Protein AF-0000000070196956 (afdb_homodimer)

Radius of gyration: 57.01 Å; Cα contacts (8 Å, |Δi|>4): 826; chains: 2; bounding box: 86×158×110 Å

pLDDT: mean 72.6, std 22.26, range [25.5, 96.75]

Sequence (632 aa):
MATPVNQAETKENWAKQFPTNGVIQELIKLKEQSSGPLYCTPCQTKANPSNPAKFWCKNIESGFCDTCKVDHHDIIHIKCDILDVYRGDSNRPKQYSVVPHCDKHDENMVWYCEEHRLLGCNICVFKDHRRCDNVTSVKEYFQKLKSGPQLTDIQAALKKGAEIMNSLVKDFDEQLQVMVKNQEIALQSITDLRQRIDKRLDELQKNCTDRLITLFKDEKRKLDDSLRQCECLKNSMLNTLKSSIKATEGNNIMETVLLYQRGEVEEESCKELAKEISKTYTSVSIKHEIGPDPFTSGDNAMGKIINHDVFLMNLIMATPVNQAETKENWAKQFPTNGVIQELIKLKEQSSGPLYCTPCQTKANPSNPAKFWCKNIESGFCDTCKVDHHDIIHIKCDILDVYRGDSNRPKQYSVVPHCDKHDENMVWYCEEHRLLGCNICVFKDHRRCDNVTSVKEYFQKLKSGPQLTDIQAALKKGAEIMNSLVKDFDEQLQVMVKNQEIALQSITDLRQRIDKRLDELQKNCTDRLITLFKDEKRKLDDSLRQCECLKNSMLNTLKSSIKATEGNNIMETVLLYQRGEVEEESCKELAKEISKTYTSVSIKHEIGPDPFTSGDNAMGKIINHDVFLMNLI

Structure (mmCIF, N/CA/C/O backbone):
data_AF-0000000070196956-model_v1
#
loop_
_entity.id
_entity.type
_entity.pdbx_description
1 polymer 'Tripartite motif-containing protein 55'
#
loop_
_atom_site.group_PDB
_atom_site.id
_atom_site.type_symbol
_atom_site.label_atom_id
_atom_site.label_alt_id
_atom_site.label_comp_id
_atom_site.label_asym_id
_atom_site.label_entity_id
_atom_site.label_seq_id
_atom_site.pdbx_PDB_ins_code
_atom_site.Cartn_x
_atom_site.Cartn_y
_atom_site.Cartn_z
_atom_site.occupancy
_atom_site.B_iso_or_equiv
_atom_site.auth_seq_id
_atom_site.auth_comp_id
_atom_site.auth_asym_id
_atom_site.auth_atom_id
_atom_site.pdbx_PDB_model_num
ATOM 1 N N . MET A 1 1 ? 41.344 -82.875 -0.792 1 26.38 1 MET A N 1
ATOM 2 C CA . MET A 1 1 ? 40.844 -82.75 -2.16 1 26.38 1 MET A CA 1
ATOM 3 C C . MET A 1 1 ? 39.656 -81.812 -2.211 1 26.38 1 MET A C 1
ATOM 5 O O . MET A 1 1 ? 38.688 -82 -1.479 1 26.38 1 MET A O 1
ATOM 9 N N . ALA A 1 2 ? 39.812 -80.438 -2.639 1 28.55 2 ALA A N 1
ATOM 10 C CA . ALA A 1 2 ? 39.031 -79.188 -2.455 1 28.55 2 ALA A CA 1
ATOM 11 C C . ALA A 1 2 ? 37.719 -79.25 -3.232 1 28.55 2 ALA A C 1
ATOM 13 O O . ALA A 1 2 ? 37.719 -79.625 -4.41 1 28.55 2 ALA A O 1
ATOM 14 N N . THR A 1 3 ? 36.625 -79.562 -2.695 1 28.2 3 THR A N 1
ATOM 15 C CA . THR A 1 3 ? 35.281 -79.75 -3.27 1 28.2 3 THR A CA 1
ATOM 16 C C . THR A 1 3 ? 34.844 -78.5 -4.051 1 28.2 3 THR A C 1
ATOM 18 O O . THR A 1 3 ? 34.844 -77.375 -3.512 1 28.2 3 THR A O 1
ATOM 21 N N . PRO A 1 4 ? 35.031 -78.375 -5.352 1 28.69 4 PRO A N 1
ATOM 22 C CA . PRO A 1 4 ? 34.875 -77.125 -6.16 1 28.69 4 PRO A CA 1
ATOM 23 C C . PRO A 1 4 ? 33.531 -76.438 -5.914 1 28.69 4 PRO A C 1
ATOM 25 O O . PRO A 1 4 ? 32.5 -77.125 -5.734 1 28.69 4 PRO A O 1
ATOM 28 N N . VAL A 1 5 ? 33.406 -75.375 -5.277 1 27.67 5 VAL A N 1
ATOM 29 C CA . VAL A 1 5 ? 32.375 -74.438 -4.828 1 27.67 5 VAL A CA 1
ATOM 30 C C . VAL A 1 5 ? 31.484 -74.062 -5.996 1 27.67 5 VAL A C 1
ATOM 32 O O . VAL A 1 5 ? 31.953 -73.562 -7.023 1 27.67 5 VAL A O 1
ATOM 35 N N . ASN A 1 6 ? 30.375 -74.688 -6.281 1 26.98 6 ASN A N 1
ATOM 36 C CA . ASN A 1 6 ? 29.266 -74.562 -7.219 1 26.98 6 ASN A CA 1
ATOM 37 C C . ASN A 1 6 ? 28.75 -73.125 -7.309 1 26.98 6 ASN A C 1
ATOM 39 O O . ASN A 1 6 ? 28.234 -72.562 -6.332 1 26.98 6 ASN A O 1
ATOM 43 N N . GLN A 1 7 ? 29.453 -72.125 -7.883 1 25.5 7 GLN A N 1
ATOM 44 C CA . GLN A 1 7 ? 29.078 -70.75 -8.086 1 25.5 7 GLN A CA 1
ATOM 45 C C . GLN A 1 7 ? 27.688 -70.625 -8.695 1 25.5 7 GLN A C 1
ATOM 47 O O . GLN A 1 7 ? 27.453 -71.062 -9.812 1 25.5 7 GLN A O 1
ATOM 52 N N . ALA A 1 8 ? 26.609 -70.75 -8.008 1 29.95 8 ALA A N 1
ATOM 53 C CA . ALA A 1 8 ? 25.203 -70.438 -8.227 1 29.95 8 ALA A CA 1
ATOM 54 C C . ALA A 1 8 ? 25.047 -69.125 -8.977 1 29.95 8 ALA A C 1
ATOM 56 O O . ALA A 1 8 ? 25.219 -68 -8.391 1 29.95 8 ALA A O 1
ATOM 57 N N . GLU A 1 9 ? 25.703 -68.875 -10.109 1 28.48 9 GLU A N 1
ATOM 58 C CA . GLU A 1 9 ? 25.484 -67.75 -10.953 1 28.48 9 GLU A CA 1
ATOM 59 C C . GLU A 1 9 ? 24.016 -67.312 -10.984 1 28.48 9 GLU A C 1
ATOM 61 O O . GLU A 1 9 ? 23.141 -68.188 -11.227 1 28.48 9 GLU A O 1
ATOM 66 N N . THR A 1 10 ? 23.656 -66.25 -10.336 1 28.94 10 THR A N 1
ATOM 67 C CA . THR A 1 10 ? 22.406 -65.562 -10 1 28.94 10 THR A CA 1
ATOM 68 C C . THR A 1 10 ? 21.5 -65.5 -11.227 1 28.94 10 THR A C 1
ATOM 70 O O . THR A 1 10 ? 21.922 -65 -12.266 1 28.94 10 THR A O 1
ATOM 73 N N . LYS A 1 11 ? 20.562 -66.25 -11.367 1 31.3 11 LYS A N 1
ATOM 74 C CA . LYS A 1 11 ? 19.406 -66.375 -12.242 1 31.3 11 LYS A CA 1
ATOM 75 C C . LYS A 1 11 ? 18.797 -65 -12.531 1 31.3 11 LYS A C 1
ATOM 77 O O . LYS A 1 11 ? 17.953 -64.875 -13.406 1 31.3 11 LYS A O 1
ATOM 82 N N . GLU A 1 12 ? 19.031 -64.062 -11.57 1 31.27 12 GLU A N 1
ATOM 83 C CA . GLU A 1 12 ? 18.219 -62.844 -11.586 1 31.27 12 GLU A CA 1
ATOM 84 C C . GLU A 1 12 ? 18.453 -62 -12.852 1 31.27 12 GLU A C 1
ATOM 86 O O . GLU A 1 12 ? 17.547 -61.344 -13.352 1 31.27 12 GLU A O 1
ATOM 91 N N . ASN A 1 13 ? 19.766 -61.844 -13.148 1 29 13 ASN A N 1
ATOM 92 C CA . ASN A 1 13 ? 20.125 -60.812 -14.117 1 29 13 ASN A CA 1
ATOM 93 C C . ASN A 1 13 ? 19.75 -61.25 -15.539 1 29 13 ASN A C 1
ATOM 95 O O . ASN A 1 13 ? 20.047 -60.531 -16.5 1 29 13 ASN A O 1
ATOM 99 N N . TRP A 1 14 ? 19.547 -62.5 -15.672 1 27.16 14 TRP A N 1
ATOM 100 C CA . TRP A 1 14 ? 19.391 -62.938 -17.062 1 27.16 14 TRP A CA 1
ATOM 101 C C . TRP A 1 14 ? 18.125 -62.344 -17.672 1 27.16 14 TRP A C 1
ATOM 103 O O . TRP A 1 14 ? 18.047 -62.125 -18.891 1 27.16 14 TRP A O 1
ATOM 113 N N . ALA A 1 15 ? 17.109 -62.219 -16.859 1 30.56 15 ALA A N 1
ATOM 114 C CA . ALA A 1 15 ? 15.844 -61.688 -17.359 1 30.56 15 ALA A CA 1
ATOM 115 C C . ALA A 1 15 ? 15.984 -60.25 -17.828 1 30.56 15 ALA A C 1
ATOM 117 O O . ALA A 1 15 ? 15.18 -59.781 -18.625 1 30.56 15 ALA A O 1
ATOM 118 N N . LYS A 1 16 ? 16.828 -59.531 -17.125 1 31.42 16 LYS A N 1
ATOM 119 C CA . LYS A 1 16 ? 16.984 -58.125 -17.516 1 31.42 16 LYS A CA 1
ATOM 120 C C . LYS A 1 16 ? 17.625 -58 -18.891 1 31.42 16 LYS A C 1
ATOM 122 O O . LYS A 1 16 ? 17.641 -56.938 -19.484 1 31.42 16 LYS A O 1
ATOM 127 N N . GLN A 1 17 ? 18.547 -58.969 -19.156 1 28.8 17 GLN A N 1
ATOM 128 C CA . GLN A 1 17 ? 19.328 -58.812 -20.391 1 28.8 17 GLN A CA 1
ATOM 129 C C . GLN A 1 17 ? 18.5 -59.25 -21.609 1 28.8 17 GLN A C 1
ATOM 131 O O . GLN A 1 17 ? 19.031 -59.438 -22.703 1 28.8 17 GLN A O 1
ATOM 136 N N . PHE A 1 18 ? 17.406 -59.969 -21.344 1 27.31 18 PHE A N 1
ATOM 137 C CA . PHE A 1 18 ? 16.719 -60.281 -22.594 1 27.31 18 PHE A CA 1
ATOM 138 C C . PHE A 1 18 ? 16.422 -59 -23.375 1 27.31 18 PHE A C 1
ATOM 140 O O . PHE A 1 18 ? 15.945 -58.031 -22.797 1 27.31 18 PHE A O 1
ATOM 147 N N . PRO A 1 19 ? 17.062 -58.781 -24.5 1 29.45 19 PRO A N 1
ATOM 148 C CA . PRO A 1 19 ? 16.75 -57.625 -25.344 1 29.45 19 PRO A CA 1
ATOM 149 C C . PRO A 1 19 ? 15.273 -57.281 -25.344 1 29.45 19 PRO A C 1
ATOM 151 O O . PRO A 1 19 ? 14.422 -58.156 -25.297 1 29.45 19 PRO A O 1
ATOM 154 N N . THR A 1 20 ? 14.766 -56.406 -24.672 1 31.28 20 THR A N 1
ATOM 155 C CA . THR A 1 20 ? 13.492 -55.781 -24.984 1 31.28 20 THR A CA 1
ATOM 156 C C . THR A 1 20 ? 13.117 -56 -26.438 1 31.28 20 THR A C 1
ATOM 158 O O . THR A 1 20 ? 13.945 -55.844 -27.344 1 31.28 20 THR A O 1
ATOM 161 N N . ASN A 1 21 ? 12.125 -56.906 -26.766 1 30.73 21 ASN A N 1
ATOM 162 C CA . ASN A 1 21 ? 11.68 -57.406 -28.062 1 30.73 21 ASN A CA 1
ATOM 163 C C . ASN A 1 21 ? 11.852 -56.375 -29.156 1 30.73 21 ASN A C 1
ATOM 165 O O . ASN A 1 21 ? 10.961 -55.562 -29.391 1 30.73 21 ASN A O 1
ATOM 169 N N . GLY A 1 22 ? 12.906 -55.906 -29.453 1 33.28 22 GLY A N 1
ATOM 170 C CA . GLY A 1 22 ? 13.219 -55.188 -30.672 1 33.28 22 GLY A CA 1
ATOM 171 C C . GLY A 1 22 ? 12.625 -55.812 -31.922 1 33.28 22 GLY A C 1
ATOM 172 O O . GLY A 1 22 ? 12.172 -55.125 -32.812 1 33.28 22 GLY A O 1
ATOM 173 N N . VAL A 1 23 ? 12.633 -57.125 -31.984 1 33.06 23 VAL A N 1
ATOM 174 C CA . VAL A 1 23 ? 12.047 -57.75 -33.156 1 33.06 23 VAL A CA 1
ATOM 175 C C . VAL A 1 23 ? 10.531 -57.531 -33.156 1 33.06 23 VAL A C 1
ATOM 177 O O . VAL A 1 23 ? 9.953 -57.219 -34.188 1 33.06 23 VAL A O 1
ATOM 180 N N . ILE A 1 24 ? 9.898 -57.75 -32.031 1 37.5 24 ILE A N 1
ATOM 181 C CA . ILE A 1 24 ? 8.461 -57.531 -32 1 37.5 24 ILE A CA 1
ATOM 182 C C . ILE A 1 24 ? 8.188 -56.031 -32.25 1 37.5 24 ILE A C 1
ATOM 184 O O . ILE A 1 24 ? 7.301 -55.688 -33.031 1 37.5 24 ILE A O 1
ATOM 188 N N . GLN A 1 25 ? 8.969 -55.188 -31.594 1 39.5 25 GLN A N 1
ATOM 189 C CA . GLN A 1 25 ? 8.844 -53.781 -31.922 1 39.5 25 GLN A CA 1
ATOM 190 C C . GLN A 1 25 ? 9.164 -53.531 -33.406 1 39.5 25 GLN A C 1
ATOM 192 O O . GLN A 1 25 ? 8.477 -52.75 -34.062 1 39.5 25 GLN A O 1
ATOM 197 N N . GLU A 1 26 ? 10.07 -54.312 -33.938 1 39.47 26 GLU A N 1
ATOM 198 C CA . GLU A 1 26 ? 10.406 -54.25 -35.375 1 39.47 26 GLU A CA 1
ATOM 199 C C . GLU A 1 26 ? 9.297 -54.812 -36.219 1 39.47 26 GLU A C 1
ATOM 201 O O . GLU A 1 26 ? 8.945 -54.25 -37.25 1 39.47 26 GLU A O 1
ATOM 206 N N . LEU A 1 27 ? 8.719 -55.906 -35.875 1 40 27 LEU A N 1
ATOM 207 C CA . LEU A 1 27 ? 7.629 -56.469 -36.656 1 40 27 LEU A CA 1
ATOM 208 C C . LEU A 1 27 ? 6.379 -55.625 -36.594 1 40 27 LEU A C 1
ATOM 210 O O . LEU A 1 27 ? 5.695 -55.406 -37.594 1 40 27 LEU A O 1
ATOM 214 N N . ILE A 1 28 ? 5.996 -55.188 -35.438 1 40.22 28 ILE A N 1
ATOM 215 C CA . ILE A 1 28 ? 4.867 -54.281 -35.312 1 40.22 28 ILE A CA 1
ATOM 216 C C . ILE A 1 28 ? 5.195 -52.938 -35.969 1 40.22 28 ILE A C 1
ATOM 218 O O . ILE A 1 28 ? 4.367 -52.375 -36.688 1 40.22 28 ILE A O 1
ATOM 222 N N . LYS A 1 29 ? 6.434 -52.469 -35.781 1 41.31 29 LYS A N 1
ATOM 223 C CA . LYS A 1 29 ? 6.906 -51.281 -36.5 1 41.31 29 LYS A CA 1
ATOM 224 C C . LYS A 1 29 ? 6.82 -51.5 -38.031 1 41.31 29 LYS A C 1
ATOM 226 O O . LYS A 1 29 ? 6.441 -50.594 -38.75 1 41.31 29 LYS A O 1
ATOM 231 N N . LEU A 1 30 ? 7.172 -52.656 -38.438 1 40.34 30 LEU A N 1
ATOM 232 C CA . LEU A 1 30 ? 7.141 -53 -39.844 1 40.34 30 LEU A CA 1
ATOM 233 C C . LEU A 1 30 ? 5.707 -53.031 -40.375 1 40.34 30 LEU A C 1
ATOM 235 O O . LEU A 1 30 ? 5.426 -52.562 -41.469 1 40.34 30 LEU A O 1
ATOM 239 N N . LYS A 1 31 ? 4.801 -53.688 -39.812 1 39.41 31 LYS A N 1
ATOM 240 C CA . LYS A 1 31 ? 3.414 -53.75 -40.25 1 39.41 31 LYS A CA 1
ATOM 241 C C . LYS A 1 31 ? 2.754 -52.375 -40.188 1 39.41 31 LYS A C 1
ATOM 243 O O . LYS A 1 31 ? 1.948 -52 -41.031 1 39.41 31 LYS A O 1
ATOM 248 N N . GLU A 1 32 ? 2.861 -51.594 -39.156 1 40.59 32 GLU A N 1
ATOM 249 C CA . GLU A 1 32 ? 2.35 -50.25 -39.156 1 40.59 32 GLU A CA 1
ATOM 250 C C . GLU A 1 32 ? 2.998 -49.406 -40.25 1 40.59 32 GLU A C 1
ATOM 252 O O . GLU A 1 32 ? 2.381 -48.469 -40.781 1 40.59 32 GLU A O 1
ATOM 257 N N . GLN A 1 33 ? 4.148 -49.625 -40.625 1 40.53 33 GLN A N 1
ATOM 258 C CA . GLN A 1 33 ? 4.832 -48.938 -41.719 1 40.53 33 GLN A CA 1
ATOM 259 C C . GLN A 1 33 ? 4.219 -49.281 -43.062 1 40.53 33 GLN A C 1
ATOM 261 O O . GLN A 1 33 ? 4.441 -48.562 -44.062 1 40.53 33 GLN A O 1
ATOM 266 N N . SER A 1 34 ? 3.68 -50.469 -43.281 1 38.41 34 SER A N 1
ATOM 267 C CA . SER A 1 34 ? 3.469 -50.844 -44.656 1 38.41 34 SER A CA 1
ATOM 268 C C . SER A 1 34 ? 2.561 -49.875 -45.406 1 38.41 34 SER A C 1
ATOM 270 O O . SER A 1 34 ? 2.855 -49.438 -46.5 1 38.41 34 SER A O 1
ATOM 272 N N . SER A 1 35 ? 1.224 -50.031 -45.438 1 40.25 35 SER A N 1
ATOM 273 C CA . SER A 1 35 ? 0.601 -49.625 -46.688 1 40.25 35 SER A CA 1
ATOM 274 C C . SER A 1 35 ? 0.575 -48.094 -46.812 1 40.25 35 SER A C 1
ATOM 276 O O . SER A 1 35 ? 0.682 -47.562 -47.938 1 40.25 35 SER A O 1
ATOM 278 N N . GLY A 1 36 ? -0.038 -47.312 -45.969 1 43.31 36 GLY A N 1
ATOM 279 C CA . GLY A 1 36 ? -0.248 -45.906 -46.25 1 43.31 36 GLY A CA 1
ATOM 280 C C . GLY A 1 36 ? 0.868 -45.031 -45.719 1 43.31 36 GLY A C 1
ATOM 281 O O . GLY A 1 36 ? 1.75 -45.5 -45 1 43.31 36 GLY A O 1
ATOM 282 N N . PRO A 1 37 ? 1.2 -43.75 -46.188 1 46.66 37 PRO A N 1
ATOM 283 C CA . PRO A 1 37 ? 2.207 -42.812 -45.719 1 46.66 37 PRO A CA 1
ATOM 284 C C . PRO A 1 37 ? 2.293 -42.75 -44.219 1 46.66 37 PRO A C 1
ATOM 286 O O . PRO A 1 37 ? 1.269 -42.781 -43.531 1 46.66 37 PRO A O 1
ATOM 289 N N . LEU A 1 38 ? 3.369 -43.219 -43.562 1 53.97 38 LEU A N 1
ATOM 290 C CA . LEU A 1 38 ? 3.561 -43.031 -42.125 1 53.97 38 LEU A CA 1
ATOM 291 C C . LEU A 1 38 ? 3.506 -41.531 -41.781 1 53.97 38 LEU A C 1
ATOM 293 O O . LEU A 1 38 ? 4.105 -40.719 -42.469 1 53.97 38 LEU A O 1
ATOM 297 N N . TYR A 1 39 ? 2.609 -41.156 -40.938 1 58.78 39 TYR A N 1
ATOM 298 C CA . TYR A 1 39 ? 2.492 -39.781 -40.469 1 58.78 39 TYR A CA 1
ATOM 299 C C . TYR A 1 39 ? 3.197 -39.594 -39.125 1 58.78 39 TYR A C 1
ATOM 301 O O . TYR A 1 39 ? 3.385 -40.562 -38.375 1 58.78 39 TYR A O 1
ATOM 309 N N . CYS A 1 40 ? 3.805 -38.438 -38.938 1 60.28 40 CYS A N 1
ATOM 310 C CA . CYS A 1 40 ? 4.445 -38.062 -37.688 1 60.28 40 CYS A CA 1
ATOM 311 C C . CYS A 1 40 ? 3.49 -38.219 -36.5 1 60.28 40 CYS A C 1
ATOM 313 O O . CYS A 1 40 ? 2.455 -37.562 -36.438 1 60.28 40 CYS A O 1
ATOM 315 N N . THR A 1 41 ? 3.77 -39.156 -35.625 1 62.5 41 THR A N 1
ATOM 316 C CA . THR A 1 41 ? 2.895 -39.531 -34.5 1 62.5 41 THR A CA 1
ATOM 317 C C . THR A 1 41 ? 2.59 -38.344 -33.625 1 62.5 41 THR A C 1
ATOM 319 O O . THR A 1 41 ? 1.433 -38.094 -33.25 1 62.5 41 THR A O 1
ATOM 322 N N . PRO A 1 42 ? 3.531 -37.562 -33.188 1 62 42 PRO A N 1
ATOM 323 C CA . PRO A 1 42 ? 3.219 -36.375 -32.375 1 62 42 PRO A CA 1
ATOM 324 C C . PRO A 1 42 ? 2.352 -35.375 -33.125 1 62 42 PRO A C 1
ATOM 326 O O . PRO A 1 42 ? 1.491 -34.719 -32.531 1 62 42 PRO A O 1
ATOM 329 N N . CYS A 1 43 ? 2.541 -35.25 -34.406 1 62.53 43 CYS A N 1
ATOM 330 C CA . CYS A 1 43 ? 1.766 -34.281 -35.188 1 62.53 43 CYS A CA 1
ATOM 331 C C . CYS A 1 43 ? 0.336 -34.781 -35.375 1 62.53 43 CYS A C 1
ATOM 333 O O . CYS A 1 43 ? -0.577 -33.969 -35.562 1 62.53 43 CYS A O 1
ATOM 335 N N . GLN A 1 44 ? 0.214 -36.094 -35.5 1 59.25 44 GLN A N 1
ATOM 336 C CA . GLN A 1 44 ? -1.146 -36.594 -35.625 1 59.25 44 GLN A CA 1
ATOM 337 C C . GLN A 1 44 ? -2.012 -36.219 -34.438 1 59.25 44 GLN A C 1
ATOM 339 O O . GLN A 1 44 ? -3.221 -36.031 -34.594 1 59.25 44 GLN A O 1
ATOM 344 N N . THR A 1 45 ? -1.472 -36.219 -33.281 1 54.09 45 THR A N 1
ATOM 345 C CA . THR A 1 45 ? -2.209 -35.844 -32.094 1 54.09 45 THR A CA 1
ATOM 346 C C . THR A 1 45 ? -2.363 -34.344 -32 1 54.09 45 THR A C 1
ATOM 348 O O . THR A 1 45 ? -3.23 -33.844 -31.281 1 54.09 45 THR A O 1
ATOM 351 N N . LYS A 1 46 ? -1.457 -33.688 -32.625 1 55.91 46 LYS A N 1
ATOM 352 C CA . LYS A 1 46 ? -1.662 -32.25 -32.75 1 55.91 46 LYS A CA 1
ATOM 353 C C . LYS A 1 46 ? -2.449 -31.938 -34.031 1 55.91 46 LYS A C 1
ATOM 355 O O . LYS A 1 46 ? -2.9 -32.844 -34.75 1 55.91 46 LYS A O 1
ATOM 360 N N . ALA A 1 47 ? -2.859 -30.766 -34.438 1 53.5 47 ALA A N 1
ATOM 361 C CA . ALA A 1 47 ? -3.773 -30.188 -35.438 1 53.5 47 ALA A CA 1
ATOM 362 C C . ALA A 1 47 ? -3.312 -30.516 -36.844 1 53.5 47 ALA A C 1
ATOM 364 O O . ALA A 1 47 ? -3.969 -30.125 -37.812 1 53.5 47 ALA A O 1
ATOM 365 N N . ASN A 1 48 ? -2.066 -31.078 -37.062 1 48.22 48 ASN A N 1
ATOM 366 C CA . ASN A 1 48 ? -1.748 -31.312 -38.469 1 48.22 48 ASN A CA 1
ATOM 367 C C . ASN A 1 48 ? -1.595 -32.812 -38.781 1 48.22 48 ASN A C 1
ATOM 369 O O . ASN A 1 48 ? -0.478 -33.312 -38.812 1 48.22 48 ASN A O 1
ATOM 373 N N . PRO A 1 49 ? -2.615 -33.531 -38.844 1 55.16 49 PRO A N 1
ATOM 374 C CA . PRO A 1 49 ? -2.689 -35 -38.906 1 55.16 49 PRO A CA 1
ATOM 375 C C . PRO A 1 49 ? -2.014 -35.594 -40.125 1 55.16 49 PRO A C 1
ATOM 377 O O . PRO A 1 49 ? -1.686 -36.781 -40.156 1 55.16 49 PRO A O 1
ATOM 380 N N . SER A 1 50 ? -1.666 -34.781 -41.156 1 58.5 50 SER A N 1
ATOM 381 C CA . SER A 1 50 ? -1.239 -35.344 -42.406 1 58.5 50 SER A CA 1
ATOM 382 C C . SER A 1 50 ? 0.261 -35.188 -42.625 1 58.5 50 SER A C 1
ATOM 384 O O . SER A 1 50 ? 0.768 -35.375 -43.719 1 58.5 50 SER A O 1
ATOM 386 N N . ASN A 1 51 ? 1.063 -34.781 -41.625 1 62.53 51 ASN A N 1
ATOM 387 C CA . ASN A 1 51 ? 2.494 -34.656 -41.875 1 62.53 51 ASN A CA 1
ATOM 388 C C . ASN A 1 51 ? 3.18 -36.031 -41.969 1 62.53 51 ASN A C 1
ATOM 390 O O . ASN A 1 51 ? 3.033 -36.844 -41.094 1 62.53 51 ASN A O 1
ATOM 394 N N . PRO A 1 52 ? 3.854 -36.281 -43.062 1 63.78 52 PRO A N 1
ATOM 395 C CA . PRO A 1 52 ? 4.504 -37.594 -43.219 1 63.78 52 PRO A CA 1
ATOM 396 C C . PRO A 1 52 ? 5.652 -37.812 -42.219 1 63.78 52 PRO A C 1
ATOM 398 O O . PRO A 1 52 ? 6.359 -36.844 -41.906 1 63.78 52 PRO A O 1
ATOM 401 N N . ALA A 1 53 ? 5.703 -38.906 -41.594 1 61.34 53 ALA A N 1
ATOM 402 C CA . ALA A 1 53 ? 6.871 -39.281 -40.781 1 61.34 53 ALA A CA 1
ATOM 403 C C . ALA A 1 53 ? 8.102 -39.469 -41.688 1 61.34 53 ALA A C 1
ATOM 405 O O . ALA A 1 53 ? 8.016 -40.062 -42.75 1 61.34 53 ALA A O 1
ATOM 406 N N . LYS A 1 54 ? 9.141 -38.75 -41.438 1 63.41 54 LYS A N 1
ATOM 407 C CA . LYS A 1 54 ? 10.406 -38.938 -42.156 1 63.41 54 LYS A CA 1
ATOM 408 C C . LYS A 1 54 ? 11.344 -39.875 -41.406 1 63.41 54 LYS A C 1
ATOM 410 O O . LYS A 1 54 ? 12.281 -40.406 -42 1 63.41 54 LYS A O 1
ATOM 415 N N . PHE A 1 55 ? 11.18 -39.875 -40 1 58.66 55 PHE A N 1
ATOM 416 C CA . PHE A 1 55 ? 12.008 -40.688 -39.125 1 58.66 55 PHE A CA 1
ATOM 417 C C . PHE A 1 55 ? 11.148 -41.625 -38.281 1 58.66 55 PHE A C 1
ATOM 419 O O . PHE A 1 55 ? 10.008 -41.312 -37.938 1 58.66 55 PHE A O 1
ATOM 426 N N . TRP A 1 56 ? 11.531 -42.812 -38.219 1 55.81 56 TRP A N 1
ATOM 427 C CA . TRP A 1 56 ? 10.898 -43.812 -37.344 1 55.81 56 TRP A CA 1
ATOM 428 C C . TRP A 1 56 ? 11.805 -44.188 -36.188 1 55.81 56 TRP A C 1
ATOM 430 O O . TRP A 1 56 ? 12.977 -44.531 -36.406 1 55.81 56 TRP A O 1
ATOM 440 N N . CYS A 1 57 ? 11.398 -43.812 -34.938 1 55.16 57 CYS A N 1
ATOM 441 C CA . CYS A 1 57 ? 12.125 -44.312 -33.75 1 55.16 57 CYS A CA 1
ATOM 442 C C . CYS A 1 57 ? 11.648 -45.719 -33.344 1 55.16 57 CYS A C 1
ATOM 444 O O . CYS A 1 57 ? 10.5 -45.875 -32.969 1 55.16 57 CYS A O 1
ATOM 446 N N . LYS A 1 58 ? 12.531 -46.625 -33.438 1 51.59 58 LYS A N 1
ATOM 447 C CA . LYS A 1 58 ? 12.219 -48.031 -33.188 1 51.59 58 LYS A CA 1
ATOM 448 C C . LYS A 1 58 ? 11.781 -48.25 -31.766 1 51.59 58 LYS A C 1
ATOM 450 O O . LYS A 1 58 ? 10.852 -49 -31.5 1 51.59 58 LYS A O 1
ATOM 455 N N . ASN A 1 59 ? 12.266 -47.469 -30.859 1 47.62 59 ASN A N 1
ATOM 456 C CA . ASN A 1 59 ? 12.062 -47.656 -29.438 1 47.62 59 ASN A CA 1
ATOM 457 C C . ASN A 1 59 ? 10.719 -47.125 -28.969 1 47.62 59 ASN A C 1
ATOM 459 O O . ASN A 1 59 ? 10.062 -47.719 -28.125 1 47.62 59 ASN A O 1
ATOM 463 N N . ILE A 1 60 ? 10.344 -46 -29.625 1 52.22 60 ILE A N 1
ATOM 464 C CA . ILE A 1 60 ? 9.094 -45.375 -29.203 1 52.22 60 ILE A CA 1
ATOM 465 C C . ILE A 1 60 ? 8.008 -45.656 -30.25 1 52.22 60 ILE A C 1
ATOM 467 O O . ILE A 1 60 ? 6.852 -45.281 -30.062 1 52.22 60 ILE A O 1
ATOM 471 N N . GLU A 1 61 ? 8.398 -46.406 -31.375 1 50.06 61 GLU A N 1
ATOM 472 C CA . GLU A 1 61 ? 7.566 -46.844 -32.5 1 50.06 61 GLU A CA 1
ATOM 473 C C . GLU A 1 61 ? 6.664 -45.719 -32.969 1 50.06 61 GLU A C 1
ATOM 475 O O . GLU A 1 61 ? 5.461 -45.906 -33.156 1 50.06 61 GLU A O 1
ATOM 480 N N . SER A 1 62 ? 7.219 -44.781 -33.031 1 58.25 62 SER A N 1
ATOM 481 C CA . SER A 1 62 ? 6.508 -43.562 -33.5 1 58.25 62 SER A CA 1
ATOM 482 C C . SER A 1 62 ? 7.246 -42.906 -34.656 1 58.25 62 SER A C 1
ATOM 484 O O . SER A 1 62 ? 8.477 -42.938 -34.719 1 58.25 62 SER A O 1
ATOM 486 N N . GLY A 1 63 ? 6.523 -42.625 -35.719 1 60.44 63 GLY A N 1
ATOM 487 C CA . GLY A 1 63 ? 7.039 -41.781 -36.781 1 60.44 63 GLY A CA 1
ATOM 488 C C . GLY A 1 63 ? 7.117 -40.312 -36.438 1 60.44 63 GLY A C 1
ATOM 489 O O . GLY A 1 63 ? 6.273 -39.812 -35.688 1 60.44 63 GLY A O 1
ATOM 490 N N . PHE A 1 64 ? 8.219 -39.719 -36.719 1 62.22 64 PHE A N 1
ATOM 491 C CA . PHE A 1 64 ? 8.445 -38.312 -36.438 1 62.22 64 PHE A CA 1
ATOM 492 C C . PHE A 1 64 ? 8.711 -37.531 -37.719 1 62.22 64 PHE A C 1
ATOM 494 O O . PHE A 1 64 ? 9.352 -38.062 -38.656 1 62.22 64 PHE A O 1
ATOM 501 N N . CYS A 1 65 ? 8.062 -36.438 -37.781 1 65.06 65 CYS A N 1
ATOM 502 C CA . CYS A 1 65 ? 8.484 -35.469 -38.812 1 65.06 65 CYS A CA 1
ATOM 503 C C . CYS A 1 65 ? 9.75 -34.75 -38.375 1 65.06 65 CYS A C 1
ATOM 505 O O . CYS A 1 65 ? 10.227 -34.906 -37.25 1 65.06 65 CYS A O 1
ATOM 507 N N . ASP A 1 66 ? 10.398 -34.062 -39.25 1 65.81 66 ASP A N 1
ATOM 508 C CA . ASP A 1 66 ? 11.633 -33.312 -39 1 65.81 66 ASP A CA 1
ATOM 509 C C . ASP A 1 66 ? 11.484 -32.438 -37.75 1 65.81 66 ASP A C 1
ATOM 511 O O . ASP A 1 66 ? 12.391 -32.375 -36.906 1 65.81 66 ASP A O 1
ATOM 515 N N . THR A 1 67 ? 10.289 -31.906 -37.562 1 68.06 67 THR A N 1
ATOM 516 C CA . THR A 1 67 ? 10.062 -30.969 -36.469 1 68.06 67 THR A CA 1
ATOM 517 C C . THR A 1 67 ? 9.914 -31.703 -35.156 1 68.06 67 THR A C 1
ATOM 519 O O . THR A 1 67 ? 10.523 -31.328 -34.156 1 68.06 67 THR A O 1
ATOM 522 N N . CYS A 1 68 ? 9.164 -32.719 -35.156 1 64.06 68 CYS A N 1
ATOM 523 C CA . CYS A 1 68 ? 8.914 -33.469 -33.938 1 64.06 68 CYS A CA 1
ATOM 524 C C . CYS A 1 68 ? 10.156 -34.25 -33.5 1 64.06 68 CYS A C 1
ATOM 526 O O . CYS A 1 68 ? 10.344 -34.562 -32.312 1 64.06 68 CYS A O 1
ATOM 528 N N . LYS A 1 69 ? 10.977 -34.625 -34.469 1 63.81 69 LYS A N 1
ATOM 529 C CA . LYS A 1 69 ? 12.25 -35.25 -34.125 1 63.81 69 LYS A CA 1
ATOM 530 C C . LYS A 1 69 ? 13.117 -34.312 -33.281 1 63.81 69 LYS A C 1
ATOM 532 O O . LYS A 1 69 ? 13.75 -34.75 -32.312 1 63.81 69 LYS A O 1
ATOM 537 N N . VAL A 1 70 ? 13.164 -33.125 -33.625 1 62.53 70 VAL A N 1
ATOM 538 C CA . VAL A 1 70 ? 13.953 -32.156 -32.875 1 62.53 70 VAL A CA 1
ATOM 539 C C . VAL A 1 70 ? 13.328 -31.922 -31.516 1 62.53 70 VAL A C 1
ATOM 541 O O . VAL A 1 70 ? 14.031 -31.875 -30.5 1 62.53 70 VAL A O 1
ATOM 544 N N . ASP A 1 71 ? 12.039 -31.766 -31.438 1 59.62 71 ASP A N 1
ATOM 545 C CA . ASP A 1 71 ? 11.336 -31.469 -30.203 1 59.62 71 ASP A CA 1
ATOM 546 C C . ASP A 1 71 ? 11.43 -32.625 -29.219 1 59.62 71 ASP A C 1
ATOM 548 O O . ASP A 1 71 ? 11.391 -32.438 -28 1 59.62 71 ASP A O 1
ATOM 552 N N . HIS A 1 72 ? 11.523 -33.844 -29.812 1 49.09 72 HIS A N 1
ATOM 553 C CA . HIS A 1 72 ? 11.547 -35.031 -28.969 1 49.09 72 HIS A CA 1
ATOM 554 C C . HIS A 1 72 ? 12.922 -35.688 -28.984 1 49.09 72 HIS A C 1
ATOM 556 O O . HIS A 1 72 ? 13.047 -36.875 -28.672 1 49.09 72 HIS A O 1
ATOM 562 N N . HIS A 1 73 ? 13.875 -35 -29.391 1 51.81 73 HIS A N 1
ATOM 563 C CA . HIS A 1 73 ? 15.258 -35.438 -29.531 1 51.81 73 HIS A CA 1
ATOM 564 C C . HIS A 1 73 ? 15.734 -36.156 -28.281 1 51.81 73 HIS A C 1
ATOM 566 O O . HIS A 1 73 ? 16.391 -37.219 -28.359 1 51.81 73 HIS A O 1
ATOM 572 N N . ASP A 1 74 ? 15.469 -35.656 -27.172 1 47.22 74 ASP A N 1
ATOM 573 C CA . ASP A 1 74 ? 15.977 -36.219 -25.938 1 47.22 74 ASP A CA 1
ATOM 574 C C . ASP A 1 74 ? 15.336 -37.594 -25.641 1 47.22 74 ASP A C 1
ATOM 576 O O . ASP A 1 74 ? 16 -38.5 -25.156 1 47.22 74 ASP A O 1
ATOM 580 N N . ILE A 1 75 ? 14.055 -37.75 -25.953 1 42.75 75 ILE A N 1
ATOM 581 C CA . ILE A 1 75 ? 13.391 -39.031 -25.766 1 42.75 75 ILE A CA 1
ATOM 582 C C . ILE A 1 75 ? 13.836 -40 -26.859 1 42.75 75 ILE A C 1
ATOM 584 O O . ILE A 1 75 ? 14.055 -41.188 -26.594 1 42.75 75 ILE A O 1
ATOM 588 N N . ILE A 1 76 ? 13.992 -39.531 -28.094 1 43.44 76 ILE A N 1
ATOM 589 C CA . ILE A 1 76 ? 14.414 -40.344 -29.234 1 43.44 76 ILE A CA 1
ATOM 590 C C . ILE A 1 76 ? 15.883 -40.719 -29.078 1 43.44 76 ILE A C 1
ATOM 592 O O . ILE A 1 76 ? 16.281 -41.844 -29.406 1 43.44 76 ILE A O 1
ATOM 596 N N . HIS A 1 77 ? 16.734 -39.938 -28.688 1 42.97 77 HIS A N 1
ATOM 597 C CA . HIS A 1 77 ? 18.172 -40.219 -28.547 1 42.97 77 HIS A CA 1
ATOM 598 C C . HIS A 1 77 ? 18.406 -41.344 -27.547 1 42.97 77 HIS A C 1
ATOM 600 O O . HIS A 1 77 ? 19.406 -42.062 -27.641 1 42.97 77 HIS A O 1
ATOM 606 N N . ILE A 1 78 ? 17.703 -41.438 -26.5 1 40.28 78 ILE A N 1
ATOM 607 C CA . ILE A 1 78 ? 18.078 -42.438 -25.516 1 40.28 78 ILE A CA 1
ATOM 608 C C . ILE A 1 78 ? 17.781 -43.844 -26.062 1 40.28 78 ILE A C 1
ATOM 610 O O . ILE A 1 78 ? 18.531 -44.781 -25.812 1 40.28 78 ILE A O 1
ATOM 614 N N . LYS A 1 79 ? 16.484 -44.125 -26.781 1 41.09 79 LYS A N 1
ATOM 615 C CA . LYS A 1 79 ? 16.156 -45.531 -27.031 1 41.09 79 LYS A CA 1
ATOM 616 C C . LYS A 1 79 ? 15.781 -45.75 -28.5 1 41.09 79 LYS A C 1
ATOM 618 O O . LYS A 1 79 ? 15.43 -46.875 -28.891 1 41.09 79 LYS A O 1
ATOM 623 N N . CYS A 1 80 ? 15.766 -44.656 -29.422 1 40.41 80 CYS A N 1
ATOM 624 C CA . CYS A 1 80 ? 15.086 -44.938 -30.688 1 40.41 80 CYS A CA 1
ATOM 625 C C . CYS A 1 80 ? 16.094 -45.125 -31.812 1 40.41 80 CYS A C 1
ATOM 627 O O . CYS A 1 80 ? 17.016 -44.312 -31.969 1 40.41 80 CYS A O 1
ATOM 629 N N . ASP A 1 81 ? 16.297 -46.312 -32.438 1 40.62 81 ASP A N 1
ATOM 630 C CA . ASP A 1 81 ? 16.859 -46.5 -33.75 1 40.62 81 ASP A CA 1
ATOM 631 C C . ASP A 1 81 ? 15.977 -45.875 -34.812 1 40.62 81 ASP A C 1
ATOM 633 O O . ASP A 1 81 ? 14.844 -46.281 -35.062 1 40.62 81 ASP A O 1
ATOM 637 N N . ILE A 1 82 ? 16.234 -44.688 -35.312 1 42.34 82 ILE A N 1
ATOM 638 C CA . ILE A 1 82 ? 15.469 -43.906 -36.281 1 42.34 82 ILE A CA 1
ATOM 639 C C . ILE A 1 82 ? 15.789 -44.375 -37.688 1 42.34 82 ILE A C 1
ATOM 641 O O . ILE A 1 82 ? 16.953 -44.469 -38.062 1 42.34 82 ILE A O 1
ATOM 645 N N . LEU A 1 83 ? 14.805 -45.031 -38.469 1 44.44 83 LEU A N 1
ATOM 646 C CA . LEU A 1 83 ? 14.922 -45.375 -39.906 1 44.44 83 LEU A CA 1
ATOM 647 C C . LEU A 1 83 ? 14.305 -44.281 -40.781 1 44.44 83 LEU A C 1
ATOM 649 O O . LEU A 1 83 ? 13.273 -43.688 -40.406 1 44.44 83 LEU A O 1
ATOM 653 N N . ASP A 1 84 ? 14.969 -43.781 -41.875 1 40.41 84 ASP A N 1
ATOM 654 C CA . ASP A 1 84 ? 14.5 -42.844 -42.875 1 40.41 84 ASP A CA 1
ATOM 655 C C . ASP A 1 84 ? 13.383 -43.469 -43.719 1 40.41 84 ASP A C 1
ATOM 657 O O . ASP A 1 84 ? 13.555 -44.562 -44.312 1 40.41 84 ASP A O 1
ATOM 661 N N . VAL A 1 85 ? 12.141 -42.875 -43.812 1 43.09 85 VAL A N 1
ATOM 662 C CA . VAL A 1 85 ? 11.008 -43.406 -44.594 1 43.09 85 VAL A CA 1
ATOM 663 C C . VAL A 1 85 ? 11.172 -43.062 -46.062 1 43.09 85 VAL A C 1
ATOM 665 O O . VAL A 1 85 ? 10.578 -43.688 -46.938 1 43.09 85 VAL A O 1
ATOM 668 N N . TYR A 1 86 ? 11.617 -41.938 -46.688 1 36.75 86 TYR A N 1
ATOM 669 C CA . TYR A 1 86 ? 11.539 -41.562 -48.094 1 36.75 86 TYR A CA 1
ATOM 670 C C . TYR A 1 86 ? 12.312 -42.531 -49 1 36.75 86 TYR A C 1
ATOM 672 O O . TYR A 1 86 ? 12.367 -42.344 -50.219 1 36.75 86 TYR A O 1
ATOM 680 N N . ARG A 1 87 ? 13.484 -43 -48.906 1 38.03 87 ARG A N 1
ATOM 681 C CA . ARG A 1 87 ? 14.047 -43.594 -50.125 1 38.03 87 ARG A CA 1
ATOM 682 C C . ARG A 1 87 ? 13.047 -44.531 -50.781 1 38.03 87 ARG A C 1
ATOM 684 O O . ARG A 1 87 ? 12.469 -45.406 -50.156 1 38.03 87 ARG A O 1
ATOM 691 N N . GLY A 1 88 ? 12.227 -44.281 -51.906 1 32.59 88 GLY A N 1
ATOM 692 C CA . GLY A 1 88 ? 11.43 -44.812 -53 1 32.59 88 GLY A CA 1
ATOM 693 C C . GLY A 1 88 ? 11.766 -46.25 -53.344 1 32.59 88 GLY A C 1
ATOM 694 O O . GLY A 1 88 ? 11.195 -46.812 -54.25 1 32.59 88 GLY A O 1
ATOM 695 N N . ASP A 1 89 ? 13.055 -46.625 -53.531 1 29.84 89 ASP A N 1
ATOM 696 C CA . ASP A 1 89 ? 13.094 -47.938 -54.125 1 29.84 89 ASP A CA 1
ATOM 697 C C . ASP A 1 89 ? 12.055 -48.875 -53.469 1 29.84 89 ASP A C 1
ATOM 699 O O . ASP A 1 89 ? 11.68 -48.656 -52.312 1 29.84 89 ASP A O 1
ATOM 703 N N . SER A 1 90 ? 11.258 -49.594 -54.375 1 30.72 90 SER A N 1
ATOM 704 C CA . SER A 1 90 ? 10.258 -50.656 -54.25 1 30.72 90 SER A CA 1
ATOM 705 C C . SER A 1 90 ? 10.414 -51.406 -52.938 1 30.72 90 SER A C 1
ATOM 707 O O . SER A 1 90 ? 9.633 -52.312 -52.625 1 30.72 90 SER A O 1
ATOM 709 N N . ASN A 1 91 ? 11.664 -51.469 -52.531 1 27.33 91 ASN A N 1
ATOM 710 C CA . ASN A 1 91 ? 11.906 -52.469 -51.5 1 27.33 91 ASN A CA 1
ATOM 711 C C . ASN A 1 91 ? 11.289 -52.031 -50.188 1 27.33 91 ASN A C 1
ATOM 713 O O . ASN A 1 91 ? 11.93 -51.344 -49.375 1 27.33 91 ASN A O 1
ATOM 717 N N . ARG A 1 92 ? 10.18 -51.406 -50.188 1 33.25 92 ARG A N 1
ATOM 718 C CA . ARG A 1 92 ? 9.43 -51.5 -48.938 1 33.25 92 ARG A CA 1
ATOM 719 C C . ARG A 1 92 ? 9.938 -52.625 -48.062 1 33.25 92 ARG A C 1
ATOM 721 O O . ARG A 1 92 ? 10.141 -53.75 -48.531 1 33.25 92 ARG A O 1
ATOM 728 N N . PRO A 1 93 ? 10.852 -52.531 -47.156 1 31.16 93 PRO A N 1
ATOM 729 C CA . PRO A 1 93 ? 11.18 -53.906 -46.719 1 31.16 93 PRO A CA 1
ATOM 730 C C . PRO A 1 93 ? 10 -54.844 -46.875 1 31.16 93 PRO A C 1
ATOM 732 O O . PRO A 1 93 ? 8.875 -54.531 -46.5 1 31.16 93 PRO A O 1
ATOM 735 N N . LYS A 1 94 ? 9.703 -55.438 -48.125 1 31.83 94 LYS A N 1
ATOM 736 C CA . LYS A 1 94 ? 8.945 -56.688 -48.156 1 31.83 94 LYS A CA 1
ATOM 737 C C . LYS A 1 94 ? 8.719 -57.25 -46.781 1 31.83 94 LYS A C 1
ATOM 739 O O . LYS A 1 94 ? 9.57 -57.094 -45.875 1 31.83 94 LYS A O 1
ATOM 744 N N . GLN A 1 95 ? 7.457 -57.219 -46.312 1 34.81 95 GLN A N 1
ATOM 745 C CA . GLN A 1 95 ? 7.02 -58.156 -45.312 1 34.81 95 GLN A CA 1
ATOM 746 C C . GLN A 1 95 ? 7.953 -59.375 -45.25 1 34.81 95 GLN A C 1
ATOM 748 O O . GLN A 1 95 ? 7.762 -60.344 -45.969 1 34.81 95 GLN A O 1
ATOM 753 N N . TYR A 1 96 ? 9.141 -59.281 -45.656 1 30.59 96 TYR A N 1
ATOM 754 C CA . TYR A 1 96 ? 9.867 -60.531 -45.5 1 30.59 96 TYR A CA 1
ATOM 755 C C . TYR A 1 96 ? 9.375 -61.281 -44.25 1 30.59 96 TYR A C 1
ATOM 757 O O . TYR A 1 96 ? 8.977 -60.688 -43.281 1 30.59 96 TYR A O 1
ATOM 765 N N . SER A 1 97 ? 8.531 -62.281 -44.344 1 37.28 97 SER A N 1
ATOM 766 C CA . SER A 1 97 ? 8.445 -63.344 -43.375 1 37.28 97 SER A CA 1
ATOM 767 C C . SER A 1 97 ? 9.602 -63.281 -42.375 1 37.28 97 SER A C 1
ATOM 769 O O . SER A 1 97 ? 10.609 -63.969 -42.531 1 37.28 97 SER A O 1
ATOM 771 N N . VAL A 1 98 ? 10.109 -62.188 -42.188 1 40.19 98 VAL A N 1
ATOM 772 C CA . VAL A 1 98 ? 11.391 -62.125 -41.469 1 40.19 98 VAL A CA 1
ATOM 773 C C . VAL A 1 98 ? 11.273 -62.844 -40.125 1 40.19 98 VAL A C 1
ATOM 775 O O . VAL A 1 98 ? 10.453 -62.5 -39.281 1 40.19 98 VAL A O 1
ATOM 778 N N . VAL A 1 99 ? 11.266 -63.969 -40.156 1 50.75 99 VAL A N 1
ATOM 779 C CA . VAL A 1 99 ? 11.602 -64.688 -38.969 1 50.75 99 VAL A CA 1
ATOM 780 C C . VAL A 1 99 ? 12.578 -63.906 -38.094 1 50.75 99 VAL A C 1
ATOM 782 O O . VAL A 1 99 ? 13.602 -63.438 -38.625 1 50.75 99 VAL A O 1
ATOM 785 N N . PRO A 1 100 ? 12.031 -63.312 -37.094 1 59.53 100 PRO A N 1
ATOM 786 C CA . PRO A 1 100 ? 12.984 -62.625 -36.219 1 59.53 100 PRO A CA 1
ATOM 787 C C . PRO A 1 100 ? 14.344 -63.312 -36.156 1 59.53 100 PRO A C 1
ATOM 789 O O . PRO A 1 100 ? 14.43 -64.5 -36.219 1 59.53 100 PRO A O 1
ATOM 792 N N . HIS A 1 101 ? 15.328 -62.469 -36.5 1 68.12 101 HIS A N 1
ATOM 793 C CA . HIS A 1 101 ? 16.703 -62.969 -36.469 1 68.12 101 HIS A CA 1
ATOM 794 C C . HIS A 1 101 ? 17.297 -62.781 -35.062 1 68.12 101 HIS A C 1
ATOM 796 O O . HIS A 1 101 ? 17.031 -61.781 -34.375 1 68.12 101 HIS A O 1
ATOM 802 N N . CYS A 1 102 ? 17.781 -63.875 -34.594 1 72.25 102 CYS A N 1
ATOM 803 C CA . CYS A 1 102 ? 18.516 -63.812 -33.344 1 72.25 102 CYS A CA 1
ATOM 804 C C . CYS A 1 102 ? 19.734 -62.938 -33.438 1 72.25 102 CYS A C 1
ATOM 806 O O . CYS A 1 102 ? 20.656 -63.219 -34.219 1 72.25 102 CYS A O 1
ATOM 808 N N . ASP A 1 103 ? 19.797 -61.875 -32.844 1 65.06 103 ASP A N 1
ATOM 809 C CA . ASP A 1 103 ? 20.891 -60.938 -32.906 1 65.06 103 ASP A CA 1
ATOM 810 C C . ASP A 1 103 ? 22.219 -61.594 -32.531 1 65.06 103 ASP A C 1
ATOM 812 O O . ASP A 1 103 ? 23.281 -61.219 -33.062 1 65.06 103 ASP A O 1
ATOM 816 N N . LYS A 1 104 ? 22.109 -62.438 -31.734 1 67.56 104 LYS A N 1
ATOM 817 C CA . LYS A 1 104 ? 23.328 -63.062 -31.203 1 67.56 104 LYS A CA 1
ATOM 818 C C . LYS A 1 104 ? 23.891 -64.062 -32.188 1 67.56 104 LYS A C 1
ATOM 820 O O . LYS A 1 104 ? 25.094 -64.25 -32.281 1 67.56 104 LYS A O 1
ATOM 825 N N . HIS A 1 105 ? 23 -64.75 -32.938 1 71.56 105 HIS A N 1
ATOM 826 C CA . HIS A 1 105 ? 23.469 -65.938 -33.688 1 71.56 105 HIS A CA 1
ATOM 827 C C . HIS A 1 105 ? 23.156 -65.75 -35.156 1 71.56 105 HIS A C 1
ATOM 829 O O . HIS A 1 105 ? 23.469 -66.625 -35.969 1 71.56 105 HIS A O 1
ATOM 835 N N . ASP A 1 106 ? 22.672 -64.688 -35.594 1 68.44 106 ASP A N 1
ATOM 836 C CA . ASP A 1 106 ? 22.312 -64.438 -37 1 68.44 106 ASP A CA 1
ATOM 837 C C . ASP A 1 106 ? 21.453 -65.5 -37.562 1 68.44 106 ASP A C 1
ATOM 839 O O . ASP A 1 106 ? 21.719 -66 -38.656 1 68.44 106 ASP A O 1
ATOM 843 N N . GLU A 1 107 ? 20.656 -66.188 -36.812 1 74.44 107 GLU A N 1
ATOM 844 C CA . GLU A 1 107 ? 19.734 -67.25 -37.25 1 74.44 107 GLU A CA 1
ATOM 845 C C . GLU A 1 107 ? 18.281 -66.812 -37.031 1 74.44 107 GLU A C 1
ATOM 847 O O . GLU A 1 107 ? 18 -65.875 -36.281 1 74.44 107 GLU A O 1
ATOM 852 N N . ASN A 1 108 ? 17.484 -67.5 -37.812 1 76.12 108 ASN A N 1
ATOM 853 C CA . ASN A 1 108 ? 16.047 -67.25 -37.656 1 76.12 108 ASN A CA 1
ATOM 854 C C . ASN A 1 108 ? 15.516 -67.75 -36.344 1 76.12 108 ASN A C 1
ATOM 856 O O . ASN A 1 108 ? 15.922 -68.812 -35.875 1 76.12 108 ASN A O 1
ATOM 860 N N . MET A 1 109 ? 14.672 -66.938 -35.75 1 77.62 109 MET A N 1
ATOM 861 C CA . MET A 1 109 ? 14.039 -67.375 -34.5 1 77.62 109 MET A CA 1
ATOM 862 C C . MET A 1 109 ? 12.844 -68.25 -34.812 1 77.62 109 MET A C 1
ATOM 864 O O . MET A 1 109 ? 11.773 -67.812 -35.188 1 77.62 109 MET A O 1
ATOM 868 N N . VAL A 1 110 ? 12.992 -69.562 -34.656 1 78.69 110 VAL A N 1
ATOM 869 C CA . VAL A 1 110 ? 11.961 -70.5 -35.094 1 78.69 110 VAL A CA 1
ATOM 870 C C . VAL A 1 110 ? 11.406 -71.25 -33.906 1 78.69 110 VAL A C 1
ATOM 872 O O . VAL A 1 110 ? 10.461 -72 -34.062 1 78.69 110 VAL A O 1
ATOM 875 N N . TRP A 1 111 ? 12.078 -70.938 -32.719 1 82.94 111 TRP A N 1
ATOM 876 C CA . TRP A 1 111 ? 11.648 -71.625 -31.547 1 82.94 111 TRP A CA 1
ATOM 877 C C . TRP A 1 111 ? 11.023 -70.688 -30.516 1 82.94 111 TRP A C 1
ATOM 879 O O . TRP A 1 111 ? 11.297 -69.5 -30.531 1 82.94 111 TRP A O 1
ATOM 889 N N . TYR A 1 112 ? 10.141 -71.312 -29.734 1 84.69 112 TYR A N 1
ATOM 890 C CA . TYR A 1 112 ? 9.523 -70.625 -28.625 1 84.69 112 TYR A CA 1
ATOM 891 C C . TYR A 1 112 ? 9.633 -71.375 -27.328 1 84.69 112 TYR A C 1
ATOM 893 O O . TYR A 1 112 ? 9.227 -72.562 -27.25 1 84.69 112 TYR A O 1
ATOM 901 N N . CYS A 1 113 ? 10.328 -70.812 -26.375 1 83.25 113 CYS A N 1
ATOM 902 C CA . CYS A 1 113 ? 10.391 -71.375 -25.031 1 83.25 113 CYS A CA 1
ATOM 903 C C . CYS A 1 113 ? 9.242 -70.875 -24.172 1 83.25 113 CYS A C 1
ATOM 905 O O . CYS A 1 113 ? 9.227 -69.75 -23.781 1 83.25 113 CYS A O 1
ATOM 907 N N . GLU A 1 114 ? 8.32 -71.688 -23.766 1 80 114 GLU A N 1
ATOM 908 C CA . GLU A 1 114 ? 7.133 -71.312 -23.016 1 80 114 GLU A CA 1
ATOM 909 C C . GLU A 1 114 ? 7.48 -70.938 -21.578 1 80 114 GLU A C 1
ATOM 911 O O . GLU A 1 114 ? 6.82 -70.062 -20.969 1 80 114 GLU A O 1
ATOM 916 N N . GLU A 1 115 ? 8.469 -71.562 -21.047 1 77.62 115 GLU A N 1
ATOM 917 C CA . GLU A 1 115 ? 8.867 -71.312 -19.672 1 77.62 115 GLU A CA 1
ATOM 918 C C . GLU A 1 115 ? 9.445 -69.875 -19.5 1 77.62 115 GLU A C 1
ATOM 920 O O . GLU A 1 115 ? 9.172 -69.188 -18.516 1 77.62 115 GLU A O 1
ATOM 925 N N . HIS A 1 116 ? 10.125 -69.438 -20.531 1 76.94 116 HIS A N 1
ATOM 926 C CA . HIS A 1 116 ? 10.773 -68.188 -20.438 1 76.94 116 HIS A CA 1
ATOM 927 C C . HIS A 1 116 ? 10.062 -67.125 -21.297 1 76.94 116 HIS A C 1
ATOM 929 O O . HIS A 1 116 ? 10.445 -65.938 -21.312 1 76.94 116 HIS A O 1
ATOM 935 N N . ARG A 1 117 ? 9.148 -67.688 -22.062 1 76.88 117 ARG A N 1
ATOM 936 C CA . ARG A 1 117 ? 8.328 -66.875 -22.922 1 76.88 117 ARG A CA 1
ATOM 937 C C . ARG A 1 117 ? 9.203 -66.062 -23.859 1 76.88 117 ARG A C 1
ATOM 939 O O . ARG A 1 117 ? 9.047 -64.812 -23.969 1 76.88 117 ARG A O 1
ATOM 946 N N . LEU A 1 118 ? 10.008 -66.812 -24.531 1 75.19 118 LEU A N 1
ATOM 947 C CA . LEU A 1 118 ? 10.969 -66.125 -25.391 1 75.19 118 LEU A CA 1
ATOM 948 C C . LEU A 1 118 ? 11.117 -66.875 -26.719 1 75.19 118 LEU A C 1
ATOM 950 O O . LEU A 1 118 ? 11.102 -68.062 -26.75 1 75.19 118 LEU A O 1
ATOM 954 N N . LEU A 1 119 ? 11.312 -66 -27.719 1 76.94 119 LEU A N 1
ATOM 955 C CA . LEU A 1 119 ? 11.688 -66.5 -29.016 1 76.94 119 LEU A CA 1
ATOM 956 C C . LEU A 1 119 ? 13.188 -66.812 -29.078 1 76.94 119 LEU A C 1
ATOM 958 O O . LEU A 1 119 ? 13.977 -66.062 -28.5 1 76.94 119 LEU A O 1
ATOM 962 N N . GLY A 1 120 ? 13.5 -67.875 -29.75 1 76.19 120 GLY A N 1
ATOM 963 C CA . GLY A 1 120 ? 14.906 -68.25 -29.875 1 76.19 120 GLY A CA 1
ATOM 964 C C . GLY A 1 120 ? 15.242 -68.875 -31.188 1 76.19 120 GLY A C 1
ATOM 965 O O . GLY A 1 120 ? 14.359 -69.438 -31.875 1 76.19 120 GLY A O 1
ATOM 966 N N . CYS A 1 121 ? 16.547 -68.688 -31.484 1 77.94 121 CYS A N 1
ATOM 967 C CA . CYS A 1 121 ? 17.062 -69.438 -32.625 1 77.94 121 CYS A CA 1
ATOM 968 C C . CYS A 1 121 ? 17.5 -70.812 -32.219 1 77.94 121 CYS A C 1
ATOM 970 O O . CYS A 1 121 ? 17.328 -71.188 -31.062 1 77.94 121 CYS A O 1
ATOM 972 N N . ASN A 1 122 ? 18.047 -71.625 -33.188 1 78.62 122 ASN A N 1
ATOM 973 C CA . ASN A 1 122 ? 18.5 -73 -32.906 1 78.62 122 ASN A CA 1
ATOM 974 C C . ASN A 1 122 ? 19.609 -73 -31.859 1 78.62 122 ASN A C 1
ATOM 976 O O . ASN A 1 122 ? 19.609 -73.812 -30.969 1 78.62 122 ASN A O 1
ATOM 980 N N . ILE A 1 123 ? 20.391 -71.938 -31.938 1 78.06 123 ILE A N 1
ATOM 981 C CA . ILE A 1 123 ? 21.562 -71.938 -31.062 1 78.06 123 ILE A CA 1
ATOM 982 C C . ILE A 1 123 ? 21.141 -71.438 -29.672 1 78.06 123 ILE A C 1
ATOM 984 O O . ILE A 1 123 ? 21.594 -72 -28.672 1 78.06 123 ILE A O 1
ATOM 988 N N . CYS A 1 124 ? 20.266 -70.5 -29.578 1 76.31 124 CYS A N 1
ATOM 989 C CA . CYS A 1 124 ? 19.766 -70.062 -28.297 1 76.31 124 CYS A CA 1
ATOM 990 C C . CYS A 1 124 ? 19.094 -71.188 -27.516 1 76.31 124 CYS A C 1
ATOM 992 O O . CYS A 1 124 ? 19.312 -71.312 -26.312 1 76.31 124 CYS A O 1
ATOM 994 N N . VAL A 1 125 ? 18.328 -71.938 -28.188 1 76.25 125 VAL A N 1
ATOM 995 C CA . VAL A 1 125 ? 17.594 -73.062 -27.547 1 76.25 125 VAL A CA 1
ATOM 996 C C . VAL A 1 125 ? 18.562 -74.125 -27.078 1 76.25 125 VAL A C 1
ATOM 998 O O . VAL A 1 125 ? 18.422 -74.625 -25.969 1 76.25 125 VAL A O 1
ATOM 1001 N N . PHE A 1 126 ? 19.547 -74.312 -27.891 1 76.25 126 PHE A N 1
ATOM 1002 C CA . PHE A 1 126 ? 20.484 -75.375 -27.547 1 76.25 126 PHE A CA 1
ATOM 1003 C C . PHE A 1 126 ? 21.391 -74.938 -26.391 1 76.25 126 PHE A C 1
ATOM 1005 O O . PHE A 1 126 ? 21.688 -75.75 -25.516 1 76.25 126 PHE A O 1
ATOM 1012 N N . LYS A 1 127 ? 21.703 -73.75 -26.328 1 74.94 127 LYS A N 1
ATOM 1013 C CA . LYS A 1 127 ? 22.672 -73.25 -25.344 1 74.94 127 LYS A CA 1
ATOM 1014 C C . LYS A 1 127 ? 21.984 -72.875 -24.047 1 74.94 127 LYS A C 1
ATOM 1016 O O . LYS A 1 127 ? 22.438 -73.25 -22.953 1 74.94 127 LYS A O 1
ATOM 1021 N N . ASP A 1 128 ? 20.922 -72.188 -24.203 1 72.31 128 ASP A N 1
ATOM 1022 C CA . ASP A 1 128 ? 20.406 -71.438 -23.031 1 72.31 128 ASP A CA 1
ATOM 1023 C C . ASP A 1 128 ? 19.094 -72.125 -22.547 1 72.31 128 ASP A C 1
ATOM 1025 O O . ASP A 1 128 ? 18.719 -71.938 -21.391 1 72.31 128 ASP A O 1
ATOM 1029 N N . HIS A 1 129 ? 18.422 -72.812 -23.469 1 72.56 129 HIS A N 1
ATOM 1030 C CA . HIS A 1 129 ? 17.109 -73.312 -23.094 1 72.56 129 HIS A CA 1
ATOM 1031 C C . HIS A 1 129 ? 17.031 -74.875 -23.234 1 72.56 129 HIS A C 1
ATOM 1033 O O . HIS A 1 129 ? 15.953 -75.438 -23.391 1 72.56 129 HIS A O 1
ATOM 1039 N N . ARG A 1 130 ? 18.156 -75.375 -23.297 1 72.81 130 ARG A N 1
ATOM 1040 C CA . ARG A 1 130 ? 18.234 -76.875 -23.453 1 72.81 130 ARG A CA 1
ATOM 1041 C C . ARG A 1 130 ? 17.5 -77.562 -22.328 1 72.81 130 ARG A C 1
ATOM 1043 O O . ARG A 1 130 ? 16.953 -78.688 -22.531 1 72.81 130 ARG A O 1
ATOM 1050 N N . ARG A 1 131 ? 17.453 -76.875 -21.25 1 73.31 131 ARG A N 1
ATOM 1051 C CA . ARG A 1 131 ? 16.891 -77.562 -20.094 1 73.31 131 ARG A CA 1
ATOM 1052 C C . ARG A 1 131 ? 15.414 -77.188 -19.922 1 73.31 131 ARG A C 1
ATOM 1054 O O . ARG A 1 131 ? 14.766 -77.625 -18.969 1 73.31 131 ARG A O 1
ATOM 1061 N N . CYS A 1 132 ? 14.938 -76.438 -20.828 1 76.75 132 CYS A N 1
ATOM 1062 C CA . CYS A 1 132 ? 13.523 -76.062 -20.734 1 76.75 132 CYS A CA 1
ATOM 1063 C C . CYS A 1 132 ? 12.648 -77.188 -21.297 1 76.75 132 CYS A C 1
ATOM 1065 O O . CYS A 1 132 ? 12.961 -77.75 -22.344 1 76.75 132 CYS A O 1
ATOM 1067 N N . ASP A 1 133 ? 11.711 -77.625 -20.625 1 75.81 133 ASP A N 1
ATOM 1068 C CA . ASP A 1 133 ? 10.859 -78.75 -20.984 1 75.81 133 ASP A CA 1
ATOM 1069 C C . ASP A 1 133 ? 9.867 -78.375 -22.078 1 75.81 133 ASP A C 1
ATOM 1071 O O . ASP A 1 133 ? 9.43 -79.188 -22.859 1 75.81 133 ASP A O 1
ATOM 1075 N N . ASN A 1 134 ? 9.555 -77.125 -22.125 1 82.19 134 ASN A N 1
ATOM 1076 C CA . ASN A 1 134 ? 8.492 -76.75 -23.031 1 82.19 134 ASN A CA 1
ATOM 1077 C C . ASN A 1 134 ? 9 -75.812 -24.109 1 82.19 134 ASN A C 1
ATOM 1079 O O . ASN A 1 134 ? 8.695 -74.562 -24.078 1 82.19 134 ASN A O 1
ATOM 1083 N N . VAL A 1 135 ? 9.797 -76.312 -24.953 1 85.31 135 VAL A N 1
ATOM 1084 C CA . VAL A 1 135 ? 10.266 -75.562 -26.125 1 85.31 135 VAL A CA 1
ATOM 1085 C C . VAL A 1 135 ? 9.625 -76.125 -27.391 1 85.31 135 VAL A C 1
ATOM 1087 O O . VAL A 1 135 ? 9.695 -77.375 -27.641 1 85.31 135 VAL A O 1
ATOM 1090 N N . THR A 1 136 ? 8.914 -75.312 -28 1 84.69 136 THR A N 1
ATOM 1091 C CA . THR A 1 136 ? 8.227 -75.75 -29.203 1 84.69 136 THR A CA 1
ATOM 1092 C C . THR A 1 136 ? 8.57 -74.875 -30.391 1 84.69 136 THR A C 1
ATOM 1094 O O . THR A 1 136 ? 9.18 -73.812 -30.203 1 84.69 136 THR A O 1
ATOM 1097 N N . SER A 1 137 ? 8.281 -75.438 -31.641 1 85.88 137 SER A N 1
ATOM 1098 C CA . SER A 1 137 ? 8.438 -74.562 -32.812 1 85.88 137 SER A CA 1
ATOM 1099 C C . SER A 1 137 ? 7.426 -73.375 -32.75 1 85.88 137 SER A C 1
ATOM 1101 O O . SER A 1 137 ? 6.348 -73.5 -32.188 1 85.88 137 SER A O 1
ATOM 1103 N N . VAL A 1 138 ? 7.754 -72.312 -33.344 1 84.5 138 VAL A N 1
ATOM 1104 C CA . VAL A 1 138 ? 6.859 -71.125 -33.375 1 84.5 138 VAL A CA 1
ATOM 1105 C C . VAL A 1 138 ? 5.535 -71.562 -34.031 1 84.5 138 VAL A C 1
ATOM 1107 O O . VAL A 1 138 ? 4.469 -71.125 -33.594 1 84.5 138 VAL A O 1
ATOM 1110 N N . LYS A 1 139 ? 5.637 -72.375 -35.031 1 82.88 139 LYS A N 1
ATOM 1111 C CA . LYS A 1 139 ? 4.434 -72.875 -35.719 1 82.88 139 LYS A CA 1
ATOM 1112 C C . LYS A 1 139 ? 3.533 -73.625 -34.781 1 82.88 139 LYS A C 1
ATOM 1114 O O . LYS A 1 139 ? 2.316 -73.438 -34.781 1 82.88 139 LYS A O 1
ATOM 1119 N N . GLU A 1 140 ? 4.133 -74.5 -34 1 86.94 140 GLU A N 1
ATOM 1120 C CA . GLU A 1 140 ? 3.365 -75.312 -33.062 1 86.94 140 GLU A CA 1
ATOM 1121 C C . GLU A 1 140 ? 2.74 -74.438 -31.969 1 86.94 140 GLU A C 1
ATOM 1123 O O . GLU A 1 140 ? 1.586 -74.625 -31.594 1 86.94 140 GLU A O 1
ATOM 1128 N N . TYR A 1 141 ? 3.512 -73.5 -31.516 1 88.25 141 TYR A N 1
ATOM 1129 C CA . TYR A 1 141 ? 3.004 -72.625 -30.469 1 88.25 141 TYR A CA 1
ATOM 1130 C C . TYR A 1 141 ? 1.858 -71.75 -31 1 88.25 141 TYR A C 1
ATOM 1132 O O . TYR A 1 141 ? 0.877 -71.5 -30.297 1 88.25 141 TYR A O 1
ATOM 1140 N N . PHE A 1 142 ? 1.993 -71.312 -32.219 1 87.75 142 PHE A N 1
ATOM 1141 C CA . PHE A 1 142 ? 0.923 -70.562 -32.875 1 87.75 142 PHE A CA 1
ATOM 1142 C C . PHE A 1 142 ? -0.363 -71.375 -32.906 1 87.75 142 PHE A C 1
ATOM 1144 O O . PHE A 1 142 ? -1.441 -70.812 -32.594 1 87.75 142 PHE A O 1
ATOM 1151 N N . GLN A 1 143 ? -0.186 -72.688 -33.25 1 88 143 GLN A N 1
ATOM 1152 C CA . GLN A 1 143 ? -1.36 -73.5 -33.312 1 88 143 GLN A CA 1
ATOM 1153 C C . GLN A 1 143 ? -1.981 -73.688 -31.938 1 88 143 GLN A C 1
ATOM 1155 O O . GLN A 1 143 ? -3.205 -73.75 -31.797 1 88 143 GLN A O 1
ATOM 1160 N N . LYS A 1 144 ? -1.163 -73.875 -30.969 1 90.5 144 LYS A N 1
ATOM 1161 C CA . LYS A 1 144 ? -1.647 -73.938 -29.594 1 90.5 144 LYS A CA 1
ATOM 1162 C C . LYS A 1 144 ? -2.416 -72.688 -29.188 1 90.5 144 LYS A C 1
ATOM 1164 O O . LYS A 1 144 ? -3.475 -72.75 -28.562 1 90.5 144 LYS A O 1
ATOM 1169 N N . LEU A 1 145 ? -1.899 -71.5 -29.562 1 89.6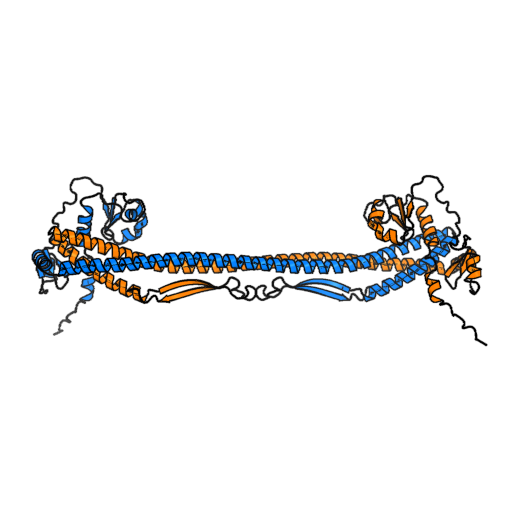2 145 LEU A N 1
ATOM 1170 C CA . LEU A 1 145 ? -2.539 -70.25 -29.266 1 89.62 145 LEU A CA 1
ATOM 1171 C C . LEU A 1 145 ? -3.881 -70.125 -29.969 1 89.62 145 LEU A C 1
ATOM 1173 O O . LEU A 1 145 ? -4.863 -69.688 -29.391 1 89.62 145 LEU A O 1
ATOM 1177 N N . LYS A 1 146 ? -3.822 -70.562 -31.172 1 87.06 146 LYS A N 1
ATOM 1178 C CA . LYS A 1 146 ? -5.016 -70.375 -32 1 87.06 146 LYS A CA 1
ATOM 1179 C C . LYS A 1 146 ? -6.125 -71.312 -31.531 1 87.06 146 LYS A C 1
ATOM 1181 O O . LYS A 1 146 ? -7.305 -71 -31.625 1 87.06 146 LYS A O 1
ATOM 1186 N N . SER A 1 147 ? -5.754 -72.5 -31.141 1 87.88 147 SER A N 1
ATOM 1187 C CA . SER A 1 147 ? -6.73 -73.5 -30.719 1 87.88 147 SER A CA 1
ATOM 1188 C C . SER A 1 147 ? -7.27 -73.188 -29.328 1 87.88 147 SER A C 1
ATOM 1190 O O . SER A 1 147 ? -8.336 -73.688 -28.938 1 87.88 147 SER A O 1
ATOM 1192 N N . GLY A 1 148 ? -6.527 -72.375 -28.547 1 87.5 148 GLY A N 1
ATOM 1193 C CA . GLY A 1 148 ? -6.938 -72.062 -27.188 1 87.5 148 GLY A CA 1
ATOM 1194 C C . GLY A 1 148 ? -7.535 -70.688 -27.062 1 87.5 148 GLY A C 1
ATOM 1195 O O . GLY A 1 148 ? -7.617 -69.938 -28.047 1 87.5 148 GLY A O 1
ATOM 1196 N N . PRO A 1 149 ? -8.008 -70.375 -25.828 1 92.12 149 PRO A N 1
ATOM 1197 C CA . PRO A 1 149 ? -8.625 -69.062 -25.578 1 92.12 149 PRO A CA 1
ATOM 1198 C C . PRO A 1 149 ? -7.594 -68 -25.312 1 92.12 149 PRO A C 1
ATOM 1200 O O . PRO A 1 149 ? -7.957 -66.812 -25.094 1 92.12 149 PRO A O 1
ATOM 1203 N N . GLN A 1 150 ? -6.297 -68.375 -25.406 1 89.62 150 GLN A N 1
ATOM 1204 C CA . GLN A 1 150 ? -5.23 -67.438 -24.969 1 89.62 150 GLN A CA 1
ATOM 1205 C C . GLN A 1 150 ? -5.223 -66.188 -25.781 1 89.62 150 GLN A C 1
ATOM 1207 O O . GLN A 1 150 ? -5.121 -65.062 -25.234 1 89.62 150 GLN A O 1
ATOM 1212 N N . LEU A 1 151 ? -5.359 -66.25 -27.109 1 91.06 151 LEU A N 1
ATOM 1213 C CA . LEU A 1 151 ? -5.32 -65.125 -27.969 1 91.06 151 LEU A CA 1
ATOM 1214 C C . LEU A 1 151 ? -6.52 -64.188 -27.719 1 91.06 151 LEU A C 1
ATOM 1216 O O . LEU A 1 151 ? -6.371 -63 -27.594 1 91.06 151 LEU A O 1
ATOM 1220 N N . THR A 1 152 ? -7.66 -64.812 -27.625 1 92.5 152 THR A N 1
ATOM 1221 C CA . THR A 1 152 ? -8.875 -64.062 -27.375 1 92.5 152 THR A CA 1
ATOM 1222 C C . THR A 1 152 ? -8.828 -63.406 -26 1 92.5 152 THR A C 1
ATOM 1224 O O . THR A 1 152 ? -9.273 -62.25 -25.828 1 92.5 152 THR A O 1
ATOM 1227 N N . ASP A 1 153 ? -8.273 -64.125 -25.016 1 93.88 153 ASP A N 1
ATOM 1228 C CA . ASP A 1 153 ? -8.188 -63.594 -23.656 1 93.88 153 ASP A CA 1
ATOM 1229 C C . ASP A 1 153 ? -7.277 -62.344 -23.594 1 93.88 153 ASP A C 1
ATOM 1231 O O . ASP A 1 153 ? -7.617 -61.344 -22.953 1 93.88 153 ASP A O 1
ATOM 1235 N N . ILE A 1 154 ? -6.141 -62.406 -24.297 1 93.69 154 ILE A N 1
ATOM 1236 C CA . ILE A 1 154 ? -5.191 -61.312 -24.234 1 93.69 154 ILE A CA 1
ATOM 1237 C C . ILE A 1 154 ? -5.766 -60.125 -24.984 1 93.69 154 ILE A C 1
ATOM 1239 O O . ILE A 1 154 ? -5.566 -58.969 -24.562 1 93.69 154 ILE A O 1
ATOM 1243 N N . GLN A 1 155 ? -6.438 -60.344 -26.078 1 94 155 GLN A N 1
ATOM 1244 C CA . GLN A 1 155 ? -7.074 -59.25 -26.812 1 94 155 GLN A CA 1
ATOM 1245 C C . GLN A 1 155 ? -8.133 -58.562 -25.953 1 94 155 GLN A C 1
ATOM 1247 O O . GLN A 1 155 ? -8.227 -57.344 -25.938 1 94 155 GLN A O 1
ATOM 1252 N N . ALA A 1 156 ? -8.883 -59.375 -25.219 1 95.31 156 ALA A N 1
ATOM 1253 C CA . ALA A 1 156 ? -9.883 -58.812 -24.312 1 95.31 156 ALA A CA 1
ATOM 1254 C C . ALA A 1 156 ? -9.227 -58.031 -23.172 1 95.31 156 ALA A C 1
ATOM 1256 O O . ALA A 1 156 ? -9.719 -56.969 -22.781 1 95.31 156 ALA A O 1
ATOM 1257 N N . ALA A 1 157 ? -8.133 -58.594 -22.641 1 95 157 ALA A N 1
ATOM 1258 C CA . ALA A 1 157 ? -7.402 -57.906 -21.562 1 95 157 ALA A CA 1
ATOM 1259 C C . ALA A 1 157 ? -6.844 -56.562 -22.031 1 95 157 ALA A C 1
ATOM 1261 O O . ALA A 1 157 ? -6.891 -55.594 -21.297 1 95 157 ALA A O 1
ATOM 1262 N N . LEU A 1 158 ? -6.336 -56.531 -23.25 1 94.94 158 LEU A N 1
ATOM 1263 C CA . LEU A 1 158 ? -5.805 -55.312 -23.812 1 94.94 158 LEU A CA 1
ATOM 1264 C C . LEU A 1 158 ? -6.91 -54.281 -23.984 1 94.94 158 LEU A C 1
ATOM 1266 O O . LEU A 1 158 ? -6.715 -53.094 -23.688 1 94.94 158 LEU A O 1
ATOM 1270 N N . LYS A 1 159 ? -8.047 -54.719 -24.484 1 95.69 159 LYS A N 1
ATOM 1271 C CA . LYS A 1 159 ? -9.18 -53.812 -24.656 1 95.69 159 LYS A CA 1
ATOM 1272 C C . LYS A 1 159 ? -9.617 -53.219 -23.312 1 95.69 159 LYS A C 1
ATOM 1274 O O . LYS A 1 159 ? -9.812 -52 -23.188 1 95.69 159 LYS A O 1
ATOM 1279 N N . LYS A 1 160 ? -9.742 -54.062 -22.344 1 96.19 160 LYS A N 1
ATOM 1280 C CA . LYS A 1 160 ? -10.148 -53.656 -21 1 96.19 160 LYS A CA 1
ATOM 1281 C C . LYS A 1 160 ? -9.117 -52.688 -20.391 1 96.19 160 LYS A C 1
ATOM 1283 O O . LYS A 1 160 ? -9.469 -51.688 -19.797 1 96.19 160 LYS A O 1
ATOM 1288 N N . GLY A 1 161 ? -7.852 -53.094 -20.516 1 94.75 161 GLY A N 1
ATOM 1289 C CA . GLY A 1 161 ? -6.789 -52.25 -20.016 1 94.75 161 GLY A CA 1
ATOM 1290 C C . GLY A 1 161 ? -6.781 -50.875 -20.656 1 94.75 161 GLY A C 1
ATOM 1291 O O . GLY A 1 161 ? -6.609 -49.844 -19.969 1 94.75 161 GLY A O 1
ATOM 1292 N N . ALA A 1 162 ? -6.965 -50.812 -21.984 1 94.06 162 ALA A N 1
ATOM 1293 C CA . ALA A 1 162 ? -7.016 -49.531 -22.703 1 94.06 162 ALA A CA 1
ATOM 1294 C C . ALA A 1 162 ? -8.164 -48.688 -22.188 1 94.06 162 ALA A C 1
ATOM 1296 O O . ALA A 1 162 ? -8.023 -47.438 -22.078 1 94.06 162 ALA A O 1
ATOM 1297 N N . GLU A 1 163 ? -9.273 -49.281 -21.906 1 95.06 163 GLU A N 1
ATOM 1298 C CA . GLU A 1 163 ? -10.422 -48.562 -21.375 1 95.06 163 GLU A CA 1
ATOM 1299 C C . GLU A 1 163 ? -10.117 -48 -20 1 95.06 163 GLU A C 1
ATOM 1301 O O . GLU A 1 163 ? -10.484 -46.844 -19.688 1 95.06 163 GLU A O 1
ATOM 1306 N N . ILE A 1 164 ? -9.477 -48.781 -19.141 1 93.81 164 ILE A N 1
ATOM 1307 C CA . ILE A 1 164 ? -9.086 -48.344 -17.812 1 93.81 164 ILE A CA 1
ATOM 1308 C C . ILE A 1 164 ? -8.148 -47.125 -17.938 1 93.81 164 ILE A C 1
ATOM 1310 O O . ILE A 1 164 ? -8.336 -46.125 -17.266 1 93.81 164 ILE A O 1
ATOM 1314 N N . MET A 1 165 ? -7.18 -47.25 -18.812 1 93.25 165 MET A N 1
ATOM 1315 C CA . MET A 1 165 ? -6.23 -46.156 -19.016 1 93.25 165 MET A CA 1
ATOM 1316 C C . MET A 1 165 ? -6.934 -44.906 -19.562 1 93.25 165 MET A C 1
ATOM 1318 O O . MET A 1 165 ? -6.598 -43.781 -19.172 1 93.25 165 MET A O 1
ATOM 1322 N N . ASN A 1 166 ? -7.867 -45.125 -20.453 1 94.12 166 ASN A N 1
ATOM 1323 C CA . ASN A 1 166 ? -8.617 -44 -20.984 1 94.12 166 ASN A CA 1
ATOM 1324 C C . ASN A 1 166 ? -9.383 -43.281 -19.891 1 94.12 166 ASN A C 1
ATOM 1326 O O . ASN A 1 166 ? -9.445 -42.031 -19.891 1 94.12 166 ASN A O 1
ATOM 1330 N N . SER A 1 167 ? -10 -44.031 -19 1 93.88 167 SER A N 1
ATOM 1331 C CA . SER A 1 167 ? -10.703 -43.406 -17.875 1 93.88 167 SER A CA 1
ATOM 1332 C C . SER A 1 167 ? -9.75 -42.594 -17 1 93.88 167 SER A C 1
ATOM 1334 O O . SER A 1 167 ? -10.086 -41.5 -16.578 1 93.88 167 SER A O 1
ATOM 1336 N N . LEU A 1 168 ? -8.586 -43.094 -16.766 1 91.12 168 LEU A N 1
ATOM 1337 C CA . LEU A 1 168 ? -7.59 -42.406 -15.961 1 91.12 168 LEU A CA 1
ATOM 1338 C C . LEU A 1 168 ? -7.121 -41.125 -16.656 1 91.12 168 LEU A C 1
ATOM 1340 O O . LEU A 1 168 ? -6.941 -40.094 -16.031 1 91.12 168 LEU A O 1
ATOM 1344 N N . VAL A 1 169 ? -6.938 -41.25 -17.969 1 91.88 169 VAL A N 1
ATOM 1345 C CA . VAL A 1 169 ? -6.527 -40.094 -18.766 1 91.88 169 VAL A CA 1
ATOM 1346 C C . VAL A 1 169 ? -7.562 -38.969 -18.625 1 91.88 169 VAL A C 1
ATOM 1348 O O . VAL A 1 169 ? -7.211 -37.812 -18.391 1 91.88 169 VAL A O 1
ATOM 1351 N N . LYS A 1 170 ? -8.773 -39.344 -18.781 1 92.94 170 LYS A N 1
ATOM 1352 C CA . LYS A 1 170 ? -9.844 -38.344 -18.656 1 92.94 170 LYS A CA 1
ATOM 1353 C C . LYS A 1 170 ? -9.859 -37.719 -17.266 1 92.94 170 LYS A C 1
ATOM 1355 O O . LYS A 1 170 ? -10.031 -36.5 -17.125 1 92.94 170 LYS A O 1
ATOM 1360 N N . ASP A 1 171 ? -9.664 -38.5 -16.234 1 90.06 171 ASP A N 1
ATOM 1361 C CA . ASP A 1 171 ? -9.641 -38.031 -14.859 1 90.06 171 ASP A CA 1
ATOM 1362 C C . ASP A 1 171 ? -8.492 -37.062 -14.633 1 90.06 171 ASP A C 1
ATOM 1364 O O . ASP A 1 171 ? -8.68 -36 -14.023 1 90.06 171 ASP A O 1
ATOM 1368 N N . PHE A 1 172 ? -7.352 -37.406 -15.141 1 90.62 172 PHE A N 1
ATOM 1369 C CA . PHE A 1 172 ? -6.191 -36.531 -14.984 1 90.62 172 PHE A CA 1
ATOM 1370 C C . PHE A 1 172 ? -6.391 -35.219 -15.734 1 90.62 172 PHE A C 1
ATOM 1372 O O . PHE A 1 172 ? -6.004 -34.156 -15.25 1 90.62 172 PHE A O 1
ATOM 1379 N N . ASP A 1 173 ? -6.977 -35.344 -16.875 1 90.81 173 ASP A N 1
ATOM 1380 C CA . ASP A 1 173 ? -7.258 -34.125 -17.656 1 90.81 173 ASP A CA 1
ATOM 1381 C C . ASP A 1 173 ? -8.195 -33.188 -16.906 1 90.81 173 ASP A C 1
ATOM 1383 O O . ASP A 1 173 ? -7.984 -31.969 -16.875 1 90.81 173 ASP A O 1
ATOM 1387 N N . GLU A 1 174 ? -9.195 -33.75 -16.297 1 91.38 174 GLU A N 1
ATOM 1388 C CA . GLU A 1 174 ? -10.141 -32.938 -15.516 1 91.38 174 GLU A CA 1
ATOM 1389 C C . GLU A 1 174 ? -9.453 -32.312 -14.312 1 91.38 174 GLU A C 1
ATOM 1391 O O . GLU A 1 174 ? -9.672 -31.125 -14.016 1 91.38 174 GLU A O 1
ATOM 1396 N N . GLN A 1 175 ? -8.641 -33.094 -13.633 1 89.56 175 GLN A N 1
ATOM 1397 C CA . GLN A 1 175 ? -7.906 -32.562 -12.492 1 89.56 175 GLN A CA 1
ATOM 1398 C C . GLN A 1 175 ? -6.996 -31.406 -12.898 1 89.56 175 GLN A C 1
ATOM 1400 O O . GLN A 1 175 ? -6.875 -30.406 -12.172 1 89.56 175 GLN A O 1
ATOM 1405 N N . LEU A 1 176 ? -6.418 -31.562 -14.062 1 90.75 176 LEU A N 1
ATOM 1406 C CA . LEU A 1 176 ? -5.535 -30.516 -14.562 1 90.75 176 LEU A CA 1
ATOM 1407 C C . LEU A 1 176 ? -6.312 -29.234 -14.836 1 90.75 176 LEU A C 1
ATOM 1409 O O . LEU A 1 176 ? -5.852 -28.141 -14.5 1 90.75 176 LEU A O 1
ATOM 1413 N N . GLN A 1 177 ? -7.457 -29.391 -15.406 1 92.06 177 GLN A N 1
ATOM 1414 C CA . GLN A 1 177 ? -8.289 -28.219 -15.688 1 92.06 177 GLN A CA 1
ATOM 1415 C C . GLN A 1 177 ? -8.711 -27.531 -14.391 1 92.06 177 GLN A C 1
ATOM 1417 O O . GLN A 1 177 ? -8.68 -26.297 -14.305 1 92.06 177 GLN A O 1
ATOM 1422 N N . VAL A 1 178 ? -9.094 -28.281 -13.414 1 91.38 178 VAL A N 1
ATOM 1423 C CA . VAL A 1 178 ? -9.492 -27.734 -12.117 1 91.38 178 VAL A CA 1
ATOM 1424 C C . VAL A 1 178 ? -8.305 -27.031 -11.469 1 91.38 178 VAL A C 1
ATOM 1426 O O . VAL A 1 178 ? -8.461 -25.953 -10.891 1 91.38 178 VAL A O 1
ATOM 1429 N N . MET A 1 179 ? -7.176 -27.578 -11.594 1 90.81 179 MET A N 1
ATOM 1430 C CA . MET A 1 179 ? -5.969 -27 -11.008 1 90.81 179 MET A CA 1
ATOM 1431 C C . MET A 1 179 ? -5.652 -25.656 -11.641 1 90.81 179 MET A C 1
ATOM 1433 O O . MET A 1 179 ? -5.281 -24.719 -10.938 1 90.81 179 MET A O 1
ATOM 1437 N N . VAL A 1 180 ? -5.793 -25.578 -12.922 1 91.31 180 VAL A N 1
ATOM 1438 C CA . VAL A 1 180 ? -5.52 -24.328 -13.625 1 91.31 180 VAL A CA 1
ATOM 1439 C C . VAL A 1 180 ? -6.512 -23.266 -13.18 1 91.31 180 VAL A C 1
ATOM 1441 O O . VAL A 1 180 ? -6.125 -22.125 -12.922 1 91.31 180 VAL A O 1
ATOM 1444 N N . LYS A 1 181 ? -7.73 -23.625 -13.102 1 93.31 181 LYS A N 1
ATOM 1445 C CA . LYS A 1 181 ? -8.75 -22.688 -12.641 1 93.31 181 LYS A CA 1
ATOM 1446 C C . LYS A 1 181 ? -8.469 -22.219 -11.211 1 93.31 181 LYS A C 1
ATOM 1448 O O . LYS A 1 181 ? -8.602 -21.047 -10.898 1 93.31 181 LYS A O 1
ATOM 1453 N N . ASN A 1 182 ? -8.062 -23.125 -10.328 1 91.88 182 ASN A N 1
ATOM 1454 C CA . ASN A 1 182 ? -7.727 -22.797 -8.953 1 91.88 182 ASN A CA 1
ATOM 1455 C C . ASN A 1 182 ? -6.547 -21.828 -8.875 1 91.88 182 ASN A C 1
ATOM 1457 O O . ASN A 1 182 ? -6.52 -20.953 -8.016 1 91.88 182 ASN A O 1
ATOM 1461 N N . GLN A 1 183 ? -5.621 -22.078 -9.773 1 93.5 183 GLN A N 1
ATOM 1462 C CA . GLN A 1 183 ? -4.484 -21.172 -9.805 1 93.5 183 GLN A CA 1
ATOM 1463 C C . GLN A 1 183 ? -4.926 -19.75 -10.133 1 93.5 183 GLN A C 1
ATOM 1465 O O . GLN A 1 183 ? -4.48 -18.797 -9.5 1 93.5 183 GLN A O 1
ATOM 1470 N N . GLU A 1 184 ? -5.766 -19.625 -11.102 1 95.12 184 GLU A N 1
ATOM 1471 C CA . GLU A 1 184 ? -6.27 -18.312 -11.516 1 95.12 184 GLU A CA 1
ATOM 1472 C C . GLU A 1 184 ? -7.039 -17.641 -10.383 1 95.12 184 GLU A C 1
ATOM 1474 O O . GLU A 1 184 ? -6.871 -16.453 -10.141 1 95.12 184 GLU A O 1
ATOM 1479 N N . ILE A 1 185 ? -7.836 -18.406 -9.703 1 95.88 185 ILE A N 1
ATOM 1480 C CA . ILE A 1 185 ? -8.633 -17.891 -8.594 1 95.88 185 ILE A CA 1
ATOM 1481 C C . ILE A 1 185 ? -7.711 -17.422 -7.473 1 95.88 185 ILE A C 1
ATOM 1483 O O . ILE A 1 185 ? -7.922 -16.344 -6.895 1 95.88 185 ILE A O 1
ATOM 1487 N N . ALA A 1 186 ? -6.699 -18.219 -7.191 1 95.56 186 ALA A N 1
ATOM 1488 C CA . ALA A 1 186 ? -5.762 -17.859 -6.129 1 95.56 186 ALA A CA 1
ATOM 1489 C C . ALA A 1 186 ? -4.98 -16.594 -6.48 1 95.56 186 ALA A C 1
ATOM 1491 O O . ALA A 1 186 ? -4.781 -15.727 -5.633 1 95.56 186 ALA A O 1
ATOM 1492 N N . LEU A 1 187 ? -4.562 -16.484 -7.711 1 96.69 187 LEU A N 1
ATOM 1493 C CA . LEU A 1 187 ? -3.842 -15.297 -8.164 1 96.69 187 LEU A CA 1
ATOM 1494 C C . LEU A 1 187 ? -4.719 -14.055 -8.055 1 96.69 187 LEU A C 1
ATOM 1496 O O . LEU A 1 187 ? -4.266 -13 -7.594 1 96.69 187 LEU A O 1
ATOM 1500 N N . GLN A 1 188 ? -5.906 -14.219 -8.461 1 96.44 188 GLN A N 1
ATOM 1501 C CA . GLN A 1 188 ? -6.852 -13.109 -8.367 1 96.44 188 GLN A CA 1
ATOM 1502 C C . GLN A 1 188 ? -7.109 -12.734 -6.914 1 96.44 188 GLN A C 1
ATOM 1504 O O . GLN A 1 188 ? -7.242 -11.547 -6.594 1 96.44 188 GLN A O 1
ATOM 1509 N N . SER A 1 189 ? -7.176 -13.711 -6.113 1 96.69 189 SER A N 1
ATOM 1510 C CA . SER A 1 189 ? -7.379 -13.469 -4.688 1 96.69 189 SER A CA 1
ATOM 1511 C C . SER A 1 189 ? -6.246 -12.641 -4.098 1 96.69 189 SER A C 1
ATOM 1513 O O . SER A 1 189 ? -6.484 -11.727 -3.305 1 96.69 189 SER A O 1
ATOM 1515 N N . ILE A 1 190 ? -5.039 -12.867 -4.504 1 95.94 190 ILE A N 1
ATOM 1516 C CA . ILE A 1 190 ? -3.877 -12.125 -4.031 1 95.94 190 ILE A CA 1
ATOM 1517 C C . ILE A 1 190 ? -3.961 -10.68 -4.504 1 95.94 190 ILE A C 1
ATOM 1519 O O . ILE A 1 190 ? -3.738 -9.75 -3.721 1 95.94 190 ILE A O 1
ATOM 1523 N N . THR A 1 191 ? -4.324 -10.5 -5.734 1 96.5 191 THR A N 1
ATOM 1524 C CA . THR A 1 191 ? -4.445 -9.164 -6.316 1 96.5 191 THR A CA 1
ATOM 1525 C C . THR A 1 191 ? -5.547 -8.367 -5.629 1 96.5 191 THR A C 1
ATOM 1527 O O . THR A 1 191 ? -5.367 -7.191 -5.312 1 96.5 191 THR A O 1
ATOM 1530 N N . ASP A 1 192 ? -6.641 -9.078 -5.422 1 96.62 192 ASP A N 1
ATOM 1531 C CA . ASP A 1 192 ? -7.766 -8.422 -4.758 1 96.62 192 ASP A CA 1
ATOM 1532 C C . ASP A 1 192 ? -7.391 -7.996 -3.34 1 96.62 192 ASP A C 1
ATOM 1534 O O . ASP A 1 192 ? -7.766 -6.91 -2.895 1 96.62 192 ASP A O 1
ATOM 1538 N N . LEU A 1 193 ? -6.734 -8.852 -2.695 1 96 193 LEU A N 1
ATOM 1539 C CA . LEU A 1 193 ? -6.316 -8.523 -1.338 1 96 193 LEU A CA 1
ATOM 1540 C C . LEU A 1 193 ? -5.387 -7.312 -1.332 1 96 193 LEU A C 1
ATOM 1542 O O . LEU A 1 193 ? -5.543 -6.406 -0.511 1 96 193 LEU A O 1
ATOM 1546 N N . ARG A 1 194 ? -4.465 -7.266 -2.25 1 96.5 194 ARG A N 1
ATOM 1547 C CA . ARG A 1 194 ? -3.553 -6.129 -2.365 1 96.5 194 ARG A CA 1
ATOM 1548 C C . ARG A 1 194 ? -4.32 -4.832 -2.588 1 96.5 194 ARG A C 1
ATOM 1550 O O . ARG A 1 194 ? -4.031 -3.816 -1.955 1 96.5 194 ARG A O 1
ATOM 1557 N N . GLN A 1 195 ? -5.266 -4.883 -3.412 1 96.44 195 GLN A N 1
ATOM 1558 C CA . GLN A 1 195 ? -6.066 -3.701 -3.709 1 96.44 195 GLN A CA 1
ATOM 1559 C C . GLN A 1 195 ? -6.844 -3.238 -2.479 1 96.44 195 GLN A C 1
ATOM 1561 O O . GLN A 1 195 ? -6.957 -2.037 -2.229 1 96.44 195 GLN A O 1
ATOM 1566 N N . ARG A 1 196 ? -7.367 -4.211 -1.781 1 94.38 196 ARG A N 1
ATOM 1567 C CA . ARG A 1 196 ? -8.086 -3.875 -0.556 1 94.38 196 ARG A CA 1
ATOM 1568 C C . ARG A 1 196 ? -7.16 -3.211 0.458 1 94.38 196 ARG A C 1
ATOM 1570 O O . ARG A 1 196 ? -7.539 -2.225 1.096 1 94.38 196 ARG A O 1
ATOM 1577 N N . ILE A 1 197 ? -5.941 -3.725 0.568 1 94 197 ILE A N 1
ATOM 1578 C CA . ILE A 1 197 ? -4.961 -3.174 1.497 1 94 197 ILE A CA 1
ATOM 1579 C C . ILE A 1 197 ? -4.57 -1.765 1.062 1 94 197 ILE A C 1
ATOM 1581 O O . ILE A 1 197 ? -4.484 -0.854 1.889 1 94 197 ILE A O 1
ATOM 1585 N N . ASP A 1 198 ? -4.426 -1.571 -0.174 1 95.81 198 ASP A N 1
ATOM 1586 C CA . ASP A 1 198 ? -4.062 -0.26 -0.704 1 95.81 198 ASP A CA 1
ATOM 1587 C C . ASP A 1 198 ? -5.152 0.771 -0.409 1 95.81 198 ASP A C 1
ATOM 1589 O O . ASP A 1 198 ? -4.852 1.895 0.002 1 95.81 198 ASP A O 1
ATOM 1593 N N . LYS A 1 199 ? -6.324 0.35 -0.609 1 95.75 199 LYS A N 1
ATOM 1594 C CA . LYS A 1 199 ? -7.438 1.26 -0.351 1 95.75 199 LYS A CA 1
ATOM 1595 C C . LYS A 1 199 ? -7.484 1.663 1.12 1 95.75 199 LYS A C 1
ATOM 1597 O O . LYS A 1 199 ? -7.691 2.836 1.441 1 95.75 199 LYS A O 1
ATOM 1602 N N . ARG A 1 200 ? -7.312 0.736 1.934 1 94.06 200 ARG A N 1
ATOM 1603 C CA . ARG A 1 200 ? -7.316 1.018 3.365 1 94.06 200 ARG A CA 1
ATOM 1604 C C . ARG A 1 200 ? -6.152 1.929 3.744 1 94.06 200 ARG A C 1
ATOM 1606 O O . ARG A 1 200 ? -6.316 2.852 4.547 1 94.06 200 ARG A O 1
ATOM 1613 N N . LEU A 1 201 ? -5 1.661 3.17 1 94 201 LEU A N 1
ATOM 1614 C CA . LEU A 1 201 ? -3.822 2.477 3.443 1 94 201 LEU A CA 1
ATOM 1615 C C . LEU A 1 201 ? -4.027 3.908 2.955 1 94 201 LEU A C 1
ATOM 1617 O O . LEU A 1 201 ? -3.604 4.859 3.613 1 94 201 LEU A O 1
ATOM 1621 N N . ASP A 1 202 ? -4.707 4.086 1.847 1 96.56 202 ASP A N 1
ATOM 1622 C CA . ASP A 1 202 ? -5.039 5.418 1.342 1 96.56 202 ASP A CA 1
ATOM 1623 C C . ASP A 1 202 ? -5.914 6.18 2.336 1 96.56 202 ASP A C 1
ATOM 1625 O O . ASP A 1 202 ? -5.688 7.363 2.59 1 96.56 202 ASP A O 1
ATOM 1629 N N . GLU A 1 203 ? -6.816 5.445 2.805 1 95.94 203 GLU A N 1
ATOM 1630 C CA . GLU A 1 203 ? -7.723 6.055 3.775 1 95.94 203 GLU A CA 1
ATOM 1631 C C . GLU A 1 203 ? -6.977 6.453 5.047 1 95.94 203 GLU A C 1
ATOM 1633 O O . GLU A 1 203 ? -7.156 7.562 5.559 1 95.94 203 GLU A O 1
ATOM 1638 N N . LEU A 1 204 ? -6.168 5.566 5.512 1 93.88 204 LEU A N 1
ATOM 1639 C CA . LEU A 1 204 ? -5.414 5.836 6.734 1 93.88 204 LEU A CA 1
ATOM 1640 C C . LEU A 1 204 ? -4.441 6.988 6.527 1 93.88 204 LEU A C 1
ATOM 1642 O O . LEU A 1 204 ? -4.289 7.844 7.402 1 93.88 204 LEU A O 1
ATOM 1646 N N . GLN A 1 205 ? -3.801 7.035 5.395 1 96.12 205 GLN A N 1
ATOM 1647 C CA . GLN A 1 205 ? -2.881 8.117 5.074 1 96.12 205 GLN A CA 1
ATOM 1648 C C . GLN A 1 205 ? -3.611 9.461 5 1 96.12 205 GLN A C 1
ATOM 1650 O O . GLN A 1 205 ? -3.133 10.461 5.527 1 96.12 205 GLN A O 1
ATOM 1655 N N . LYS A 1 206 ? -4.715 9.469 4.355 1 96.75 206 LYS A N 1
ATOM 1656 C CA . LYS A 1 206 ? -5.523 10.68 4.242 1 96.75 206 LYS A CA 1
ATOM 1657 C C . LYS A 1 206 ? -5.953 11.188 5.613 1 96.75 206 LYS A C 1
ATOM 1659 O O . LYS A 1 206 ? -5.844 12.375 5.902 1 96.75 206 LYS A O 1
ATOM 1664 N N . ASN A 1 207 ? -6.379 10.25 6.387 1 94.88 207 ASN A N 1
ATOM 1665 C CA . ASN A 1 207 ? -6.812 10.617 7.73 1 94.88 207 ASN A CA 1
ATOM 1666 C C . ASN A 1 207 ? -5.668 11.219 8.539 1 94.88 207 ASN A C 1
ATOM 1668 O O . ASN A 1 207 ? -5.855 12.211 9.242 1 94.88 207 ASN A O 1
ATOM 1672 N N . CYS A 1 208 ? -4.512 10.617 8.484 1 95.38 208 CYS A N 1
ATOM 1673 C CA . CYS A 1 208 ? -3.334 11.109 9.195 1 95.38 208 CYS A CA 1
ATOM 1674 C C . CYS A 1 208 ? -2.932 12.492 8.695 1 95.38 208 CYS A C 1
ATOM 1676 O O . CYS A 1 208 ? -2.674 13.391 9.492 1 95.38 208 CYS A O 1
ATOM 1678 N N . THR A 1 209 ? -2.959 12.68 7.406 1 95.75 209 THR A N 1
ATOM 1679 C CA . THR A 1 209 ? -2.596 13.953 6.793 1 95.75 209 THR A CA 1
ATOM 1680 C C . THR A 1 209 ? -3.604 15.039 7.16 1 95.75 209 THR A C 1
ATOM 1682 O O . THR A 1 209 ? -3.221 16.156 7.512 1 95.75 209 THR A O 1
ATOM 1685 N N . ASP A 1 210 ? -4.875 14.727 7.121 1 95.62 210 ASP A N 1
ATOM 1686 C CA . ASP A 1 210 ? -5.926 15.68 7.457 1 95.62 210 ASP A CA 1
ATOM 1687 C C . ASP A 1 210 ? -5.816 16.125 8.914 1 95.62 210 ASP A C 1
ATOM 1689 O O . ASP A 1 210 ? -5.969 17.312 9.219 1 95.62 210 ASP A O 1
ATOM 1693 N N . ARG A 1 211 ? -5.559 15.195 9.734 1 95.12 211 ARG A N 1
ATOM 1694 C CA . ARG A 1 211 ? -5.395 15.523 11.141 1 95.12 211 ARG A CA 1
ATOM 1695 C C . ARG A 1 211 ? -4.203 16.453 11.359 1 95.12 211 ARG A C 1
ATOM 1697 O O . ARG A 1 211 ? -4.285 17.422 12.117 1 95.12 211 ARG A O 1
ATOM 1704 N N . LEU A 1 212 ? -3.123 16.156 10.688 1 95 212 LEU A N 1
ATOM 1705 C CA . LEU A 1 212 ? -1.926 16.984 10.766 1 95 212 LEU A CA 1
ATOM 1706 C C . LEU A 1 212 ? -2.217 18.406 10.297 1 95 212 LEU A C 1
ATOM 1708 O O . LEU A 1 212 ? -1.897 19.375 11 1 95 212 LEU A O 1
ATOM 1712 N N . ILE A 1 213 ? -2.859 18.531 9.188 1 94.69 213 ILE A N 1
ATOM 1713 C CA . ILE A 1 213 ? -3.135 19.828 8.586 1 94.69 213 ILE A CA 1
ATOM 1714 C C . ILE A 1 213 ? -4.074 20.625 9.484 1 94.69 213 ILE A C 1
ATOM 1716 O O . ILE A 1 213 ? -3.865 21.828 9.703 1 94.69 213 ILE A O 1
ATOM 1720 N N . THR A 1 214 ? -5.094 19.906 10.023 1 94.56 214 THR A N 1
ATOM 1721 C CA . THR A 1 214 ? -6.062 20.578 10.891 1 94.56 214 THR A CA 1
ATOM 1722 C C . THR A 1 214 ? -5.391 21.094 12.156 1 94.56 214 THR A C 1
ATOM 1724 O O . THR A 1 214 ? -5.586 22.25 12.539 1 94.56 214 THR A O 1
ATOM 1727 N N . LEU A 1 215 ? -4.562 20.328 12.766 1 92.69 215 LEU A N 1
ATOM 1728 C CA . LEU A 1 215 ? -3.869 20.719 13.992 1 92.69 215 LEU A CA 1
ATOM 1729 C C . LEU A 1 215 ? -2.916 21.875 13.734 1 92.69 215 LEU A C 1
ATOM 1731 O O . LEU A 1 215 ? -2.857 22.828 14.516 1 92.69 215 LEU A O 1
ATOM 1735 N N . PHE A 1 216 ? -2.203 21.859 12.633 1 92.69 216 PHE A N 1
ATOM 1736 C CA . PHE A 1 216 ? -1.272 22.922 12.281 1 92.69 216 PHE A CA 1
ATOM 1737 C C . PHE A 1 216 ? -2.016 24.219 12.016 1 92.69 216 PHE A C 1
ATOM 1739 O O . PHE A 1 216 ? -1.59 25.281 12.469 1 92.69 216 PHE A O 1
ATOM 1746 N N . LYS A 1 217 ? -3.139 24.125 11.328 1 92.88 217 LYS A N 1
ATOM 1747 C CA . LYS A 1 217 ? -3.93 25.312 11.023 1 92.88 217 LYS A CA 1
ATOM 1748 C C . LYS A 1 217 ? -4.43 25.984 12.297 1 92.88 217 LYS A C 1
ATOM 1750 O O . LYS A 1 217 ? -4.371 27.203 12.414 1 92.88 217 LYS A O 1
ATOM 1755 N N . ASP A 1 218 ? -4.867 25.219 13.188 1 91 218 ASP A N 1
ATOM 1756 C CA . ASP A 1 218 ? -5.395 25.734 14.438 1 91 218 ASP A CA 1
ATOM 1757 C C . ASP A 1 218 ? -4.293 26.422 15.258 1 91 218 ASP A C 1
ATOM 1759 O O . ASP A 1 218 ? -4.473 27.547 15.727 1 91 218 ASP A O 1
ATOM 1763 N N . GLU A 1 219 ? -3.209 25.797 15.344 1 90.06 219 GLU A N 1
ATOM 1764 C CA . GLU A 1 219 ? -2.098 26.359 16.109 1 90.06 219 GLU A CA 1
ATOM 1765 C C . GLU A 1 219 ? -1.514 27.594 15.422 1 90.06 219 GLU A C 1
ATOM 1767 O O . GLU A 1 219 ? -1.159 28.562 16.078 1 90.06 219 GLU A O 1
ATOM 1772 N N . LYS A 1 220 ? -1.398 27.531 14.141 1 90.56 220 LYS A N 1
ATOM 1773 C CA . LYS A 1 220 ? -0.898 28.672 13.383 1 90.56 220 LYS A CA 1
ATOM 1774 C C . LYS A 1 220 ? -1.805 29.891 13.562 1 90.56 220 LYS A C 1
ATOM 1776 O O . LYS A 1 220 ? -1.322 31.016 13.68 1 90.56 220 LYS A O 1
ATOM 1781 N N . ARG A 1 221 ? -3.098 29.641 13.578 1 90.69 221 ARG A N 1
ATOM 1782 C CA . ARG A 1 221 ? -4.059 30.719 13.758 1 90.69 221 ARG A CA 1
ATOM 1783 C C . ARG A 1 221 ? -3.865 31.406 15.102 1 90.69 221 ARG A C 1
ATOM 1785 O O . ARG A 1 221 ? -3.873 32.625 15.188 1 90.69 221 ARG A O 1
ATOM 1792 N N . LYS A 1 222 ? -3.68 30.656 16.109 1 87.5 222 LYS A N 1
ATOM 1793 C CA . LYS A 1 222 ? -3.457 31.203 17.453 1 87.5 222 LYS A CA 1
ATOM 1794 C C . LYS A 1 222 ? -2.203 32.062 17.484 1 87.5 222 LYS A C 1
ATOM 1796 O O . LYS A 1 222 ? -2.223 33.188 18.031 1 87.5 222 LYS A O 1
ATOM 1801 N N . LEU A 1 223 ? -1.153 31.562 16.875 1 89 223 LEU A N 1
ATOM 1802 C CA . LEU A 1 223 ? 0.109 32.281 16.859 1 89 223 LEU A CA 1
ATOM 1803 C C . LEU A 1 223 ? -0.011 33.562 16.016 1 89 223 LEU A C 1
ATOM 1805 O O . LEU A 1 223 ? 0.485 34.625 16.422 1 89 223 LEU A O 1
ATOM 1809 N N . ASP A 1 224 ? -0.74 33.406 14.922 1 88.25 224 ASP A N 1
ATOM 1810 C CA . ASP A 1 224 ? -0.951 34.562 14.047 1 88.25 224 ASP A CA 1
ATOM 1811 C C . ASP A 1 224 ? -1.732 35.656 14.766 1 88.25 224 ASP A C 1
ATOM 1813 O O . ASP A 1 224 ? -1.42 36.844 14.617 1 88.25 224 ASP A O 1
ATOM 1817 N N . ASP A 1 225 ? -2.707 35.281 15.516 1 87.56 225 ASP A N 1
ATOM 1818 C CA . ASP A 1 225 ? -3.523 36.219 16.25 1 87.56 225 ASP A CA 1
ATOM 1819 C C . ASP A 1 225 ? -2.691 36.969 17.297 1 87.56 225 ASP A C 1
ATOM 1821 O O . ASP A 1 225 ? -2.768 38.219 17.391 1 87.56 225 ASP A O 1
ATOM 1825 N N . SER A 1 226 ? -1.888 36.25 17.984 1 87.75 226 SER A N 1
ATOM 1826 C CA . SER A 1 226 ? -1.022 36.875 18.984 1 87.75 226 SER A CA 1
ATOM 1827 C C . SER A 1 226 ? 0.005 37.781 18.328 1 87.75 226 SER A C 1
ATOM 1829 O O . SER A 1 226 ? 0.261 38.906 18.828 1 87.75 226 SER A O 1
ATOM 1831 N N . LEU A 1 227 ? 0.561 37.312 17.25 1 90.25 227 LEU A N 1
ATOM 1832 C CA . LEU A 1 227 ? 1.532 38.125 16.516 1 90.25 227 LEU A CA 1
ATOM 1833 C C . LEU A 1 227 ? 0.913 39.438 16.047 1 90.25 227 LEU A C 1
ATOM 1835 O O . LEU A 1 227 ? 1.502 40.5 16.219 1 90.25 227 LEU A O 1
ATOM 1839 N N . ARG A 1 228 ? -0.269 39.375 15.539 1 89.81 228 ARG A N 1
ATOM 1840 C CA . ARG A 1 228 ? -0.96 40.562 15.031 1 89.81 228 ARG A CA 1
ATOM 1841 C C . ARG A 1 228 ? -1.255 41.531 16.156 1 89.81 228 ARG A C 1
ATOM 1843 O O . ARG A 1 228 ? -1.09 42.75 15.984 1 89.81 228 ARG A O 1
ATOM 1850 N N . GLN A 1 229 ? -1.654 41.062 17.281 1 88.88 229 GLN A N 1
ATOM 1851 C CA . GLN A 1 229 ? -1.941 41.906 18.422 1 88.88 229 GLN A CA 1
ATOM 1852 C C . GLN A 1 229 ? -0.692 42.656 18.875 1 88.88 229 GLN A C 1
ATOM 1854 O O . GLN A 1 229 ? -0.739 43.875 19.109 1 88.88 229 GLN A O 1
ATOM 1859 N N . CYS A 1 230 ? 0.369 41.938 18.938 1 91.25 230 CYS A N 1
ATOM 1860 C CA . CYS A 1 230 ? 1.625 42.562 19.359 1 91.25 230 CYS A CA 1
ATOM 1861 C C . CYS A 1 230 ? 2.096 43.594 18.328 1 91.25 230 CYS A C 1
ATOM 1863 O O . CYS A 1 230 ? 2.537 44.688 18.688 1 91.25 230 CYS A O 1
ATOM 1865 N N . GLU A 1 231 ? 1.973 43.219 17.094 1 90.88 231 GLU A N 1
ATOM 1866 C CA . GLU A 1 231 ? 2.385 44.125 16.031 1 90.88 231 GLU A CA 1
ATOM 1867 C C . GLU A 1 231 ? 1.558 45.406 16.047 1 90.88 231 GLU A C 1
ATOM 1869 O O . GLU A 1 231 ? 2.102 46.5 15.906 1 90.88 231 GLU A O 1
ATOM 1874 N N . CYS A 1 232 ? 0.28 45.219 16.234 1 86.81 232 CYS A N 1
ATOM 1875 C CA . CYS A 1 232 ? -0.622 46.344 16.266 1 86.81 232 CYS A CA 1
ATOM 1876 C C . CYS A 1 232 ? -0.282 47.281 17.422 1 86.81 232 CYS A C 1
ATOM 1878 O O . CYS A 1 232 ? -0.159 48.5 17.234 1 86.81 232 CYS A O 1
ATOM 1880 N N . LEU A 1 233 ? -0.1 46.719 18.547 1 89.88 233 LEU A N 1
ATOM 1881 C CA . LEU A 1 233 ? 0.2 47.531 19.719 1 89.88 233 LEU A CA 1
ATOM 1882 C C . LEU A 1 233 ? 1.567 48.219 19.578 1 89.88 233 LEU A C 1
ATOM 1884 O O . LEU A 1 233 ? 1.727 49.375 19.906 1 89.88 233 LEU A O 1
ATOM 1888 N N . LYS A 1 234 ? 2.557 47.469 19.094 1 91.5 234 LYS A N 1
ATOM 1889 C CA . LYS A 1 234 ? 3.889 48 18.844 1 91.5 234 LYS A CA 1
ATOM 1890 C C . LYS A 1 234 ? 3.826 49.219 17.953 1 91.5 234 LYS A C 1
ATOM 1892 O O . LYS A 1 234 ? 4.375 50.281 18.281 1 91.5 234 LYS A O 1
ATOM 1897 N N . ASN A 1 235 ? 3.16 49.062 16.875 1 85.69 235 ASN A N 1
ATOM 1898 C CA . ASN A 1 235 ? 3.064 50.156 15.914 1 85.69 235 ASN A CA 1
ATOM 1899 C C . ASN A 1 235 ? 2.305 51.344 16.484 1 85.69 235 ASN A C 1
ATOM 1901 O O . ASN A 1 235 ? 2.699 52.5 16.281 1 85.69 235 ASN A O 1
ATOM 1905 N N . SER A 1 236 ? 1.247 51.094 17.188 1 86.88 236 SER A N 1
ATOM 1906 C CA . SER A 1 236 ? 0.483 52.156 17.844 1 86.88 236 SER A CA 1
ATOM 1907 C C . SER A 1 236 ? 1.344 52.906 18.844 1 86.88 236 SER A C 1
ATOM 1909 O O . SER A 1 236 ? 1.363 54.156 18.828 1 86.88 236 SER A O 1
ATOM 1911 N N . MET A 1 237 ? 2.107 52.219 19.594 1 90.88 237 MET A N 1
ATOM 1912 C CA . MET A 1 237 ? 2.957 52.844 20.609 1 90.88 237 MET A CA 1
ATOM 1913 C C . MET A 1 237 ? 4.043 53.719 19.953 1 90.88 237 MET A C 1
ATOM 1915 O O . MET A 1 237 ? 4.312 54.812 20.406 1 90.88 237 MET A O 1
ATOM 1919 N N . LEU A 1 238 ? 4.586 53.188 18.906 1 89.62 238 LEU A N 1
ATOM 1920 C CA . LEU A 1 238 ? 5.621 53.938 18.203 1 89.62 238 LEU A CA 1
ATOM 1921 C C . LEU A 1 238 ? 5.047 55.219 17.594 1 89.62 238 LEU A C 1
ATOM 1923 O O . LEU A 1 238 ? 5.668 56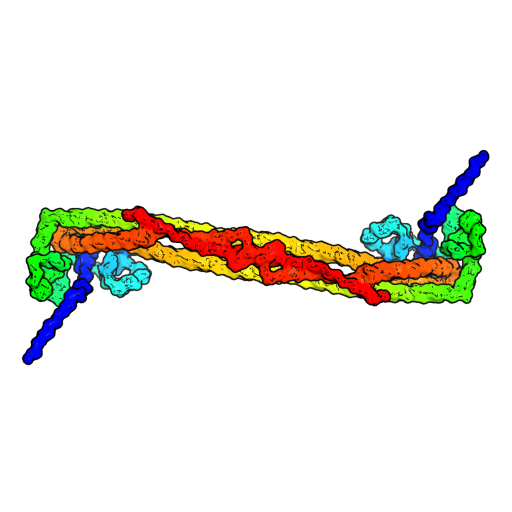.281 17.672 1 89.62 238 LEU A O 1
ATOM 1927 N N . ASN A 1 239 ? 3.938 55.062 17.047 1 81.69 239 ASN A N 1
ATOM 1928 C CA . ASN A 1 239 ? 3.287 56.219 16.453 1 81.69 239 ASN A CA 1
ATOM 1929 C C . ASN A 1 239 ? 2.93 57.25 17.5 1 81.69 239 ASN A C 1
ATOM 1931 O O . ASN A 1 239 ? 3.156 58.438 17.312 1 81.69 239 ASN A O 1
ATOM 1935 N N . THR A 1 240 ? 2.387 56.781 18.578 1 86.62 240 THR A N 1
ATOM 1936 C CA . THR A 1 240 ? 2.055 57.688 19.672 1 86.62 240 THR A CA 1
ATOM 1937 C C . THR A 1 240 ? 3.309 58.375 20.219 1 86.62 240 THR A C 1
ATOM 1939 O O . THR A 1 240 ? 3.297 59.562 20.5 1 86.62 240 THR A O 1
ATOM 1942 N N . LEU A 1 241 ? 4.363 57.625 20.328 1 91.19 241 LEU A N 1
ATOM 1943 C CA . LEU A 1 241 ? 5.633 58.188 20.797 1 91.19 241 LEU A CA 1
ATOM 1944 C C . LEU A 1 241 ? 6.129 59.281 19.859 1 91.19 241 LEU A C 1
ATOM 1946 O O . LEU A 1 241 ? 6.422 60.406 20.312 1 91.19 241 LEU A O 1
ATOM 1950 N N . LYS A 1 242 ? 6.16 59.031 18.641 1 86.75 242 LYS A N 1
ATOM 1951 C CA . LYS A 1 242 ? 6.633 60 17.641 1 86.75 242 LYS A CA 1
ATOM 1952 C C . LYS A 1 242 ? 5.777 61.25 17.656 1 86.75 242 LYS A C 1
ATOM 1954 O O . LYS A 1 242 ? 6.301 62.375 17.672 1 86.75 242 LYS A O 1
ATOM 1959 N N . SER A 1 243 ? 4.504 61.062 17.734 1 82.81 243 SER A N 1
ATOM 1960 C CA . SER A 1 243 ? 3.574 62.188 17.734 1 82.81 243 SER A CA 1
ATOM 1961 C C . SER A 1 243 ? 3.697 63 19.016 1 82.81 243 SER A C 1
ATOM 1963 O O . SER A 1 243 ? 3.592 64.188 19 1 82.81 243 SER A O 1
ATOM 1965 N N . SER A 1 244 ? 3.855 62.25 20.062 1 88.75 244 SER A N 1
ATOM 1966 C CA . SER A 1 244 ? 3.992 62.938 21.344 1 88.75 244 SER A CA 1
ATOM 1967 C C . SER A 1 244 ? 5.23 63.844 21.375 1 88.75 244 SER A C 1
ATOM 1969 O O . SER A 1 244 ? 5.168 64.938 21.844 1 88.75 244 SER A O 1
ATOM 1971 N N . ILE A 1 245 ? 6.301 63.344 20.797 1 87.06 245 ILE A N 1
ATOM 1972 C CA . ILE A 1 245 ? 7.535 64.125 20.75 1 87.06 245 ILE A CA 1
ATOM 1973 C C . ILE A 1 245 ? 7.32 65.375 19.875 1 87.06 245 ILE A C 1
ATOM 1975 O O . ILE A 1 245 ? 7.641 66.5 20.281 1 87.06 245 ILE A O 1
ATOM 1979 N N . LYS A 1 246 ? 6.715 65.188 18.828 1 81.75 246 LYS A N 1
ATOM 1980 C CA . LYS A 1 246 ? 6.477 66.312 17.891 1 81.75 246 LYS A CA 1
ATOM 1981 C C . LYS A 1 246 ? 5.543 67.375 18.5 1 81.75 246 LYS A C 1
ATOM 1983 O O . LYS A 1 246 ? 5.77 68.562 18.359 1 81.75 246 LYS A O 1
ATOM 1988 N N . ALA A 1 247 ? 4.516 66.875 19.172 1 82.44 247 ALA A N 1
ATOM 1989 C CA . ALA A 1 247 ? 3.539 67.75 19.766 1 82.44 247 ALA A CA 1
ATOM 1990 C C . ALA A 1 247 ? 4.164 68.562 20.891 1 82.44 247 ALA A C 1
ATOM 1992 O O . ALA A 1 247 ? 3.881 69.75 21.031 1 82.44 247 ALA A O 1
ATOM 1993 N N . THR A 1 248 ? 4.949 68 21.625 1 85.81 248 THR A N 1
ATOM 1994 C CA . THR A 1 248 ? 5.609 68.625 22.734 1 85.81 248 THR A CA 1
ATOM 1995 C C . THR A 1 248 ? 6.578 69.688 22.219 1 85.81 248 THR A C 1
ATOM 1997 O O . THR A 1 248 ? 6.617 70.812 22.734 1 85.81 248 THR A O 1
ATOM 2000 N N . GLU A 1 249 ? 7.289 69.375 21.203 1 84.5 249 GLU A N 1
ATOM 2001 C CA . GLU A 1 249 ? 8.25 70.312 20.625 1 84.5 249 GLU A CA 1
ATOM 2002 C C . GLU A 1 249 ? 7.535 71.5 19.984 1 84.5 249 GLU A C 1
ATOM 2004 O O . GLU A 1 249 ? 8.023 72.625 20.047 1 84.5 249 GLU A O 1
ATOM 2009 N N . GLY A 1 250 ? 6.438 71.25 19.406 1 81.88 250 GLY A N 1
ATOM 2010 C CA . GLY A 1 250 ? 5.68 72.312 18.719 1 81.88 250 GLY A CA 1
ATOM 2011 C C . GLY A 1 250 ? 4.77 73.062 19.656 1 81.88 250 GLY A C 1
ATOM 2012 O O . GLY A 1 250 ? 4.109 74 19.234 1 81.88 250 GLY A O 1
ATOM 2013 N N . ASN A 1 251 ? 4.801 72.75 20.906 1 82.88 251 ASN A N 1
ATOM 2014 C CA . ASN A 1 251 ? 3.982 73.375 21.953 1 82.88 251 ASN A CA 1
ATOM 2015 C C . ASN A 1 251 ? 2.5 73.312 21.578 1 82.88 251 ASN A C 1
ATOM 2017 O O . ASN A 1 251 ? 1.788 74.312 21.781 1 82.88 251 ASN A O 1
ATOM 2021 N N . ASN A 1 252 ? 2.176 72.25 20.969 1 78.94 252 ASN A N 1
ATOM 2022 C CA . ASN A 1 252 ? 0.757 72 20.703 1 78.94 252 ASN A CA 1
ATOM 2023 C C . ASN A 1 252 ? 0.038 71.5 21.953 1 78.94 252 ASN A C 1
ATOM 2025 O O . ASN A 1 252 ? 0.095 70.312 22.281 1 78.94 252 ASN A O 1
ATOM 2029 N N . ILE A 1 253 ? -0.693 72.375 22.656 1 81.44 253 ILE A N 1
ATOM 2030 C CA . ILE A 1 253 ? -1.218 72.188 23.984 1 81.44 253 ILE A CA 1
ATOM 2031 C C . ILE A 1 253 ? -2.205 71 23.969 1 81.44 253 ILE A C 1
ATOM 2033 O O . ILE A 1 253 ? -2.006 70 24.656 1 81.44 253 ILE A O 1
ATOM 2037 N N . MET A 1 254 ? -3.162 71.062 23.125 1 77.12 254 MET A N 1
ATOM 2038 C CA . MET A 1 254 ? -4.227 70.062 23.094 1 77.12 254 MET A CA 1
ATOM 2039 C C . MET A 1 254 ? -3.688 68.75 22.641 1 77.12 254 MET A C 1
ATOM 2041 O O . MET A 1 254 ? -3.969 67.688 23.281 1 77.12 254 MET A O 1
ATOM 2045 N N . GLU A 1 255 ? -2.912 68.688 21.703 1 78.12 255 GLU A N 1
ATOM 2046 C CA . GLU A 1 255 ? -2.354 67.5 21.156 1 78.12 255 GLU A CA 1
ATOM 2047 C C . GLU A 1 255 ? -1.466 66.75 22.172 1 78.12 255 GLU A C 1
ATOM 2049 O O . GLU A 1 255 ? -1.5 65.562 22.297 1 78.12 255 GLU A O 1
ATOM 2054 N N . THR A 1 256 ? -0.756 67.562 22.812 1 84.81 256 THR A N 1
ATOM 2055 C CA . THR A 1 256 ? 0.143 67 23.812 1 84.81 256 THR A CA 1
ATOM 2056 C C . THR A 1 256 ? -0.646 66.25 24.922 1 84.81 256 THR A C 1
ATOM 2058 O O . THR A 1 256 ? -0.304 65.188 25.328 1 84.81 256 THR A O 1
ATOM 2061 N N . VAL A 1 257 ? -1.709 66.875 25.328 1 82.75 257 VAL A N 1
ATOM 2062 C CA . VAL A 1 257 ? -2.518 66.312 26.406 1 82.75 257 VAL A CA 1
ATOM 2063 C C . VAL A 1 257 ? -3.203 65.062 25.906 1 82.75 257 VAL A C 1
ATOM 2065 O O . VAL A 1 257 ? -3.223 64.062 26.609 1 82.75 257 VAL A O 1
ATOM 2068 N N . LEU A 1 258 ? -3.629 65.062 24.766 1 78.69 258 LEU A N 1
ATOM 2069 C CA . LEU A 1 258 ? -4.297 63.906 24.188 1 78.69 258 LEU A CA 1
ATOM 2070 C C . LEU A 1 258 ? -3.322 62.75 24.031 1 78.69 258 LEU A C 1
ATOM 2072 O O . LEU A 1 258 ? -3.654 61.625 24.359 1 78.69 258 LEU A O 1
ATOM 2076 N N . LEU A 1 259 ? -2.227 63.094 23.531 1 83.06 259 LEU A N 1
ATOM 2077 C CA . LEU A 1 259 ? -1.224 62.062 23.297 1 83.06 259 LEU A CA 1
ATOM 2078 C C . LEU A 1 259 ? -0.703 61.5 24.625 1 83.06 259 LEU A C 1
ATOM 2080 O O . LEU A 1 259 ? -0.374 60.312 24.703 1 83.06 259 LEU A O 1
ATOM 2084 N N . TYR A 1 260 ? -0.637 62.312 25.578 1 87.06 260 TYR A N 1
ATOM 2085 C CA . TYR A 1 260 ? -0.27 61.812 26.906 1 87.06 260 TYR A CA 1
ATOM 2086 C C . TYR A 1 260 ? -1.281 60.812 27.406 1 87.06 260 TYR A C 1
ATOM 2088 O O . TYR A 1 260 ? -0.902 59.75 27.922 1 87.06 260 TYR A O 1
ATOM 2096 N N . GLN A 1 261 ? -2.535 61.062 27.234 1 81.5 261 GLN A N 1
ATOM 2097 C CA . GLN A 1 261 ? -3.592 60.156 27.656 1 81.5 261 GLN A CA 1
ATOM 2098 C C . GLN A 1 261 ? -3.521 58.844 26.875 1 81.5 261 GLN A C 1
ATOM 2100 O O . GLN A 1 261 ? -3.623 57.75 27.453 1 81.5 261 GLN A O 1
ATOM 2105 N N . ARG A 1 262 ? -3.355 58.969 25.641 1 83.19 262 ARG A N 1
ATOM 2106 C CA . ARG A 1 262 ? -3.234 57.781 24.797 1 83.19 262 ARG A CA 1
ATOM 2107 C C . ARG A 1 262 ? -2.039 56.938 25.219 1 83.19 262 ARG A C 1
ATOM 2109 O O . ARG A 1 262 ? -2.123 55.719 25.25 1 83.19 262 ARG A O 1
ATOM 2116 N N . GLY A 1 263 ? -1.018 57.688 25.391 1 88.62 263 GLY A N 1
ATOM 2117 C CA . GLY A 1 263 ? 0.175 56.969 25.844 1 88.62 263 GLY A CA 1
ATOM 2118 C C . GLY A 1 263 ? -0.05 56.188 27.109 1 88.62 263 GLY A C 1
ATOM 2119 O O . GLY A 1 263 ? 0.461 55.062 27.234 1 88.62 263 GLY A O 1
ATOM 2120 N N . GLU A 1 264 ? -0.833 56.719 28.031 1 88.44 264 GLU A N 1
ATOM 2121 C CA . GLU A 1 264 ? -1.136 56 29.266 1 88.44 264 GLU A CA 1
ATOM 2122 C C . GLU A 1 264 ? -1.927 54.719 28.984 1 88.44 264 GLU A C 1
ATOM 2124 O O . GLU A 1 264 ? -1.64 53.656 29.562 1 88.44 264 GLU A O 1
ATOM 2129 N N . VAL A 1 265 ? -2.891 54.844 28.156 1 84.44 265 VAL A N 1
ATOM 2130 C CA . VAL A 1 265 ? -3.727 53.688 27.812 1 84.44 265 VAL A CA 1
ATOM 2131 C C . VAL A 1 265 ? -2.879 52.625 27.141 1 84.44 265 VAL A C 1
ATOM 2133 O O . VAL A 1 265 ? -2.998 51.438 27.453 1 84.44 265 VAL A O 1
ATOM 2136 N N . GLU A 1 266 ? -2.098 53.062 26.25 1 89.94 266 GLU A N 1
ATOM 2137 C CA . GLU A 1 266 ? -1.268 52.125 25.5 1 89.94 266 GLU A CA 1
ATOM 2138 C C . GLU A 1 266 ? -0.249 51.469 26.406 1 89.94 266 GLU A C 1
ATOM 2140 O O . GLU A 1 266 ? 0.053 50.281 26.234 1 89.94 266 GLU A O 1
ATOM 2145 N N . GLU A 1 267 ? 0.314 52.219 27.281 1 93.5 267 GLU A N 1
ATOM 2146 C CA . GLU A 1 267 ? 1.227 51.594 28.25 1 93.5 267 GLU A CA 1
ATOM 2147 C C . GLU A 1 267 ? 0.532 50.5 29.047 1 93.5 267 GLU A C 1
ATOM 2149 O O . GLU A 1 267 ? 1.095 49.438 29.266 1 93.5 267 GLU A O 1
ATOM 2154 N N . GLU A 1 268 ? -0.678 50.812 29.531 1 90.62 268 GLU A N 1
ATOM 2155 C CA . GLU A 1 268 ? -1.443 49.812 30.297 1 90.62 268 GLU A CA 1
ATOM 2156 C C . GLU A 1 268 ? -1.773 48.594 29.438 1 90.62 268 GLU A C 1
ATOM 2158 O O . GLU A 1 268 ? -1.681 47.469 29.891 1 90.62 268 GLU A O 1
ATOM 2163 N N . SER A 1 269 ? -2.18 48.812 28.219 1 89.5 269 SER A N 1
ATOM 2164 C CA . SER A 1 269 ? -2.482 47.719 27.297 1 89.5 269 SER A CA 1
ATOM 2165 C C . SER A 1 269 ? -1.265 46.844 27.062 1 89.5 269 SER A C 1
ATOM 2167 O O . SER A 1 269 ? -1.396 45.625 26.938 1 89.5 269 SER A O 1
ATOM 2169 N N . CYS A 1 270 ? -0.142 47.469 26.969 1 93.88 270 CYS A N 1
ATOM 2170 C CA . CYS A 1 270 ? 1.102 46.719 26.797 1 93.88 270 CYS A CA 1
ATOM 2171 C C . CYS A 1 270 ? 1.354 45.812 27.969 1 93.88 270 CYS A C 1
ATOM 2173 O O . CYS A 1 270 ? 1.659 44.625 27.797 1 93.88 270 CYS A O 1
ATOM 2175 N N . LYS A 1 271 ? 1.179 46.375 29.203 1 92.38 271 LYS A N 1
ATOM 2176 C CA . LYS A 1 271 ? 1.379 45.594 30.406 1 92.38 271 LYS A CA 1
ATOM 2177 C C . LYS A 1 271 ? 0.415 44.406 30.453 1 92.38 271 LYS A C 1
ATOM 2179 O O . LYS A 1 271 ? 0.816 43.281 30.766 1 92.38 271 LYS A O 1
ATOM 2184 N N . GLU A 1 272 ? -0.825 44.625 30.125 1 90.88 272 GLU A N 1
ATOM 2185 C CA . GLU A 1 272 ? -1.845 43.594 30.141 1 90.88 272 GLU A CA 1
ATOM 2186 C C . GLU A 1 272 ? -1.553 42.5 29.109 1 90.88 272 GLU A C 1
ATOM 2188 O O . GLU A 1 272 ? -1.624 41.312 29.406 1 90.88 272 GLU A O 1
ATOM 2193 N N . LEU A 1 273 ? -1.217 42.938 27.906 1 90.69 273 LEU A N 1
ATOM 2194 C CA . LEU A 1 273 ? -0.941 42 26.828 1 90.69 273 LEU A CA 1
ATOM 2195 C C . LEU A 1 273 ? 0.298 41.156 27.156 1 90.69 273 LEU A C 1
ATOM 2197 O O . LEU A 1 273 ? 0.308 39.969 26.938 1 90.69 273 LEU A O 1
ATOM 2201 N N . ALA A 1 274 ? 1.307 41.844 27.609 1 88.31 274 ALA A N 1
ATOM 2202 C CA . ALA A 1 274 ? 2.529 41.125 28 1 88.31 274 ALA A CA 1
ATOM 2203 C C . ALA A 1 274 ? 2.252 40.094 29.062 1 88.31 274 ALA A C 1
ATOM 2205 O O . ALA A 1 274 ? 2.791 38.969 29.016 1 88.31 274 ALA A O 1
ATOM 2206 N N . LYS A 1 275 ? 1.403 40.438 30.062 1 87.69 275 LYS A N 1
ATOM 2207 C CA . LYS A 1 275 ? 1.029 39.5 31.125 1 87.69 275 LYS A CA 1
ATOM 2208 C C . LYS A 1 275 ? 0.26 38.312 30.562 1 87.69 275 LYS A C 1
ATOM 2210 O O . LYS A 1 275 ? 0.518 37.188 30.938 1 87.69 275 LYS A O 1
ATOM 2215 N N . GLU A 1 276 ? -0.672 38.562 29.672 1 85.62 276 GLU A N 1
ATOM 2216 C CA . GLU A 1 276 ? -1.476 37.531 29.062 1 85.62 276 GLU A CA 1
ATOM 2217 C C . GLU A 1 276 ? -0.606 36.562 28.25 1 85.62 276 GLU A C 1
ATOM 2219 O O . GLU A 1 276 ? -0.757 35.344 28.344 1 85.62 276 GLU A O 1
ATOM 2224 N N . ILE A 1 277 ? 0.314 37.156 27.453 1 85.19 277 ILE A N 1
ATOM 2225 C CA . ILE A 1 277 ? 1.184 36.344 26.594 1 85.19 277 ILE A CA 1
ATOM 2226 C C . ILE A 1 277 ? 2.121 35.5 27.453 1 85.19 277 ILE A C 1
ATOM 2228 O O . ILE A 1 277 ? 2.406 34.344 27.125 1 85.19 277 ILE A O 1
ATOM 2232 N N . SER A 1 278 ? 2.604 36.062 28.516 1 81.31 278 SER A N 1
ATOM 2233 C CA . SER A 1 278 ? 3.518 35.344 29.406 1 81.31 278 SER A CA 1
ATOM 2234 C C . SER A 1 278 ? 2.85 34.094 30 1 81.31 278 SER A C 1
ATOM 2236 O O . SER A 1 278 ? 3.514 33.094 30.281 1 81.31 278 SER A O 1
ATOM 2238 N N . LYS A 1 279 ? 1.529 34.062 30.188 1 78.5 279 LYS A N 1
ATOM 2239 C CA . LYS A 1 279 ? 0.797 32.969 30.766 1 78.5 279 LYS A CA 1
ATOM 2240 C C . LYS A 1 279 ? 0.566 31.859 29.734 1 78.5 279 LYS A C 1
ATOM 2242 O O . LYS A 1 279 ? 0.471 30.672 30.078 1 78.5 279 LYS A O 1
ATOM 2247 N N . THR A 1 280 ? 0.484 32.25 28.562 1 73.81 280 THR A N 1
ATOM 2248 C CA . THR A 1 280 ? 0.037 31.297 27.547 1 73.81 280 THR A CA 1
ATOM 2249 C C . THR A 1 280 ? 1.171 30.953 26.578 1 73.81 280 THR A C 1
ATOM 2251 O O . THR A 1 280 ? 0.995 30.141 25.672 1 73.81 280 THR A O 1
ATOM 2254 N N . TYR A 1 281 ? 2.346 31.578 26.859 1 71.62 281 TYR A N 1
ATOM 2255 C CA . TYR A 1 281 ? 3.436 31.438 25.906 1 71.62 281 TYR A CA 1
ATOM 2256 C C . TYR A 1 281 ? 4.004 30.031 25.906 1 71.62 281 TYR A C 1
ATOM 2258 O O . TYR A 1 281 ? 4.656 29.625 26.875 1 71.62 281 TYR A O 1
ATOM 2266 N N . THR A 1 282 ? 3.555 29.188 25.047 1 73.19 282 THR A N 1
ATOM 2267 C CA . THR A 1 282 ? 4.012 27.812 24.906 1 73.19 282 THR A CA 1
ATOM 2268 C C . THR A 1 282 ? 4.535 27.547 23.484 1 73.19 282 THR A C 1
ATOM 2270 O O . THR A 1 282 ? 4.113 28.203 22.531 1 73.19 282 THR A O 1
ATOM 2273 N N . SER A 1 283 ? 5.703 26.766 23.484 1 76.25 283 SER A N 1
ATOM 2274 C CA . SER A 1 283 ? 6.172 26.297 22.188 1 76.25 283 SER A CA 1
ATOM 2275 C C . SER A 1 283 ? 5.418 25.031 21.75 1 76.25 283 SER A C 1
ATOM 2277 O O . SER A 1 283 ? 5.27 24.094 22.531 1 76.25 283 SER A O 1
ATOM 2279 N N . VAL A 1 284 ? 4.781 25.109 20.609 1 76.88 284 VAL A N 1
ATOM 2280 C CA . VAL A 1 284 ? 3.998 23.984 20.078 1 76.88 284 VAL A CA 1
ATOM 2281 C C . VAL A 1 284 ? 4.844 23.188 19.094 1 76.88 284 VAL A C 1
ATOM 2283 O O . VAL A 1 284 ? 5.504 23.75 18.219 1 76.88 284 VAL A O 1
ATOM 2286 N N . SER A 1 285 ? 4.895 21.844 19.453 1 83.88 285 SER A N 1
ATOM 2287 C CA . SER A 1 285 ? 5.586 20.938 18.531 1 83.88 285 SER A CA 1
ATOM 2288 C C . SER A 1 285 ? 4.672 19.812 18.062 1 83.88 285 SER A C 1
ATOM 2290 O O . SER A 1 285 ? 4.207 19 18.875 1 83.88 285 SER A O 1
ATOM 2292 N N . ILE A 1 286 ? 4.355 19.797 16.781 1 87.38 286 ILE A N 1
ATOM 2293 C CA . ILE A 1 286 ? 3.557 18.734 16.172 1 87.38 286 ILE A CA 1
ATOM 2294 C C . ILE A 1 286 ? 4.469 17.766 15.414 1 87.38 286 ILE A C 1
ATOM 2296 O O . ILE A 1 286 ? 5.262 18.172 14.562 1 87.38 286 ILE A O 1
ATOM 2300 N N . LYS A 1 287 ? 4.348 16.469 15.836 1 91.12 287 LYS A N 1
ATOM 2301 C CA . LYS A 1 287 ? 5.227 15.469 15.242 1 91.12 287 LYS A CA 1
ATOM 2302 C C . LYS A 1 287 ? 4.438 14.25 14.789 1 91.12 287 LYS A C 1
ATOM 2304 O O . LYS A 1 287 ? 3.355 13.969 15.312 1 91.12 287 LYS A O 1
ATOM 2309 N N . HIS A 1 288 ? 4.992 13.656 13.734 1 94.31 288 HIS A N 1
ATOM 2310 C CA . HIS A 1 288 ? 4.527 12.359 13.273 1 94.31 288 HIS A CA 1
ATOM 2311 C C . HIS A 1 288 ? 5.309 11.227 13.938 1 94.31 288 HIS A C 1
ATOM 2313 O O . HIS A 1 288 ? 6.52 11.117 13.75 1 94.31 288 HIS A O 1
ATOM 2319 N N . GLU A 1 289 ? 4.57 10.391 14.727 1 93.06 289 GLU A N 1
ATOM 2320 C CA . GLU A 1 289 ? 5.207 9.266 15.398 1 93.06 289 GLU A CA 1
ATOM 2321 C C . GLU A 1 289 ? 4.871 7.945 14.711 1 93.06 289 GLU A C 1
ATOM 2323 O O . GLU A 1 289 ? 3.697 7.609 14.539 1 93.06 289 GLU A O 1
ATOM 2328 N N . ILE A 1 290 ? 5.992 7.297 14.398 1 91.94 290 ILE A N 1
ATOM 2329 C CA . ILE A 1 290 ? 5.848 6.031 13.688 1 91.94 290 ILE A CA 1
ATOM 2330 C C . ILE A 1 290 ? 5.941 4.871 14.68 1 91.94 290 ILE A C 1
ATOM 2332 O O . ILE A 1 290 ? 6.828 4.84 15.531 1 91.94 290 ILE A O 1
ATOM 2336 N N . GLY A 1 291 ? 5.023 4.004 14.555 1 82.94 291 GLY A N 1
ATOM 2337 C CA . GLY A 1 291 ? 5.086 2.801 15.375 1 82.94 291 GLY A CA 1
ATOM 2338 C C . GLY A 1 291 ? 6.164 1.832 14.93 1 82.94 291 GLY A C 1
ATOM 2339 O O . GLY A 1 291 ? 6.805 2.039 13.898 1 82.94 291 GLY A O 1
ATOM 2340 N N . PRO A 1 292 ? 6.41 0.79 15.719 1 80.88 292 PRO A N 1
ATOM 2341 C CA . PRO A 1 292 ? 7.488 -0.156 15.422 1 80.88 292 PRO A CA 1
ATOM 2342 C C . PRO A 1 292 ? 7.25 -0.929 14.125 1 80.88 292 PRO A C 1
ATOM 2344 O O . PRO A 1 292 ? 8.188 -1.156 13.352 1 80.88 292 PRO A O 1
ATOM 2347 N N . ASP A 1 293 ? 5.938 -1.43 13.922 1 83.44 293 ASP A N 1
ATOM 2348 C CA . ASP A 1 293 ? 5.605 -2.172 12.711 1 83.44 293 ASP A CA 1
ATOM 2349 C C . ASP A 1 293 ? 4.215 -1.792 12.195 1 83.44 293 ASP A C 1
ATOM 2351 O O . ASP A 1 293 ? 3.217 -2 12.891 1 83.44 293 ASP A O 1
ATOM 2355 N N . PRO A 1 294 ? 4.258 -1.251 10.93 1 80.81 294 PRO A N 1
ATOM 2356 C CA . PRO A 1 294 ? 2.971 -0.825 10.383 1 80.81 294 PRO A CA 1
ATOM 2357 C C . PRO A 1 294 ? 1.968 -1.972 10.273 1 80.81 294 PRO A C 1
ATOM 2359 O O . PRO A 1 294 ? 0.759 -1.753 10.383 1 80.81 294 PRO A O 1
ATOM 2362 N N . PHE A 1 295 ? 2.447 -3.184 10.117 1 82 295 PHE A N 1
ATOM 2363 C CA . PHE A 1 295 ? 1.552 -4.309 9.883 1 82 295 PHE A CA 1
ATOM 2364 C C . PHE A 1 295 ? 1.106 -4.934 11.203 1 82 295 PHE A C 1
ATOM 2366 O O . PHE A 1 295 ? 0.398 -5.941 11.211 1 82 295 PHE A O 1
ATOM 2373 N N . THR A 1 296 ? 1.473 -4.363 12.273 1 79.5 296 THR A N 1
ATOM 2374 C CA . THR A 1 296 ? 0.967 -4.797 13.57 1 79.5 296 THR A CA 1
ATOM 2375 C C . THR A 1 296 ? 0.258 -3.65 14.289 1 79.5 296 THR A C 1
ATOM 2377 O O . THR A 1 296 ? -0.292 -3.834 15.375 1 79.5 296 THR A O 1
ATOM 2380 N N . SER A 1 297 ? 0.149 -2.525 13.633 1 78.69 297 SER A N 1
ATOM 2381 C CA . SER A 1 297 ? -0.318 -1.324 14.312 1 78.69 297 SER A CA 1
ATOM 2382 C C . SER A 1 297 ? -1.782 -1.04 13.992 1 78.69 297 SER A C 1
ATOM 2384 O O . SER A 1 297 ? -2.367 -0.094 14.531 1 78.69 297 SER A O 1
ATOM 2386 N N . GLY A 1 298 ? -2.426 -1.848 13.141 1 81.06 298 GLY A N 1
ATOM 2387 C CA . GLY A 1 298 ? -3.834 -1.676 12.82 1 81.06 298 GLY A CA 1
ATOM 2388 C C . GLY A 1 298 ? -4.148 -0.32 12.219 1 81.06 298 GLY A C 1
ATOM 2389 O O . GLY A 1 298 ? -3.52 0.094 11.242 1 81.06 298 GLY A O 1
ATOM 2390 N N . ASP A 1 299 ? -4.98 0.505 13.047 1 83.5 299 ASP A N 1
ATOM 2391 C CA . ASP A 1 299 ? -5.438 1.801 12.555 1 83.5 299 ASP A CA 1
ATOM 2392 C C . ASP A 1 299 ? -4.328 2.846 12.641 1 83.5 299 ASP A C 1
ATOM 2394 O O . ASP A 1 299 ? -4.422 3.91 12.023 1 83.5 299 ASP A O 1
ATOM 2398 N N . ASN A 1 300 ? -3.266 2.439 13.336 1 88.19 300 ASN A N 1
ATOM 2399 C CA . ASN A 1 300 ? -2.139 3.357 13.477 1 88.19 300 ASN A CA 1
ATOM 2400 C C . ASN A 1 300 ? -0.987 2.977 12.547 1 88.19 300 ASN A C 1
ATOM 2402 O O . ASN A 1 300 ? 0.166 3.324 12.805 1 88.19 300 ASN A O 1
ATOM 2406 N N . ALA A 1 301 ? -1.391 2.26 11.523 1 88.94 301 ALA A N 1
ATOM 2407 C CA . ALA A 1 301 ? -0.371 1.778 10.594 1 88.94 301 ALA A CA 1
ATOM 2408 C C . ALA A 1 301 ? 0.385 2.941 9.961 1 88.94 301 ALA A C 1
ATOM 2410 O O . ALA A 1 301 ? 1.569 2.818 9.641 1 88.94 301 ALA A O 1
ATOM 2411 N N . MET A 1 302 ? -0.302 4.09 9.859 1 93 302 MET A N 1
ATOM 2412 C CA . MET A 1 302 ? 0.324 5.25 9.227 1 93 302 MET A CA 1
ATOM 2413 C C . MET A 1 302 ? 0.891 6.199 10.273 1 93 302 MET A C 1
ATOM 2415 O O . MET A 1 302 ? 1.26 7.332 9.953 1 93 302 MET A O 1
ATOM 2419 N N . GLY A 1 303 ? 1.01 5.711 11.516 1 93 303 GLY A N 1
ATOM 2420 C CA . GLY A 1 303 ? 1.56 6.547 12.57 1 93 303 GLY A CA 1
ATOM 2421 C C . GLY A 1 303 ? 0.514 7.406 13.258 1 93 303 GLY A C 1
ATOM 2422 O O . GLY A 1 303 ? -0.679 7.289 12.977 1 93 303 GLY A O 1
ATOM 2423 N N . LYS A 1 304 ? 1.036 8.172 14.289 1 92.88 304 LYS A N 1
ATOM 2424 C CA . LYS A 1 304 ? 0.19 9.07 15.062 1 92.88 304 LYS A CA 1
ATOM 2425 C C . LYS A 1 304 ? 0.747 10.492 15.062 1 92.88 304 LYS A C 1
ATOM 2427 O O . LYS A 1 304 ? 1.963 10.688 15.008 1 92.88 304 LYS A O 1
ATOM 2432 N N . ILE A 1 305 ? -0.255 11.398 14.969 1 93.25 305 ILE A N 1
ATOM 2433 C CA . ILE A 1 305 ? 0.131 12.797 15.102 1 93.25 305 ILE A CA 1
ATOM 2434 C C . ILE A 1 305 ? 0.077 13.211 16.578 1 93.25 305 ILE A C 1
ATOM 2436 O O . ILE A 1 305 ? -0.963 13.086 17.219 1 93.25 305 ILE A O 1
ATOM 2440 N N . ILE A 1 306 ? 1.241 13.656 17.078 1 89.94 306 ILE A N 1
ATOM 2441 C CA . ILE A 1 306 ? 1.332 14.047 18.484 1 89.94 306 ILE A CA 1
ATOM 2442 C C . ILE A 1 306 ? 1.656 15.539 18.578 1 89.94 306 ILE A C 1
ATOM 2444 O O . ILE A 1 306 ? 2.459 16.062 17.797 1 89.94 306 ILE A O 1
ATOM 2448 N N . ASN A 1 307 ? 0.83 16.156 19.453 1 85.38 307 ASN A N 1
ATOM 2449 C CA . ASN A 1 307 ? 1.068 17.562 19.812 1 85.38 307 ASN A CA 1
ATOM 2450 C C . ASN A 1 307 ? 1.769 17.688 21.156 1 85.38 307 ASN A C 1
ATOM 2452 O O . ASN A 1 307 ? 1.274 17.188 22.172 1 85.38 307 ASN A O 1
ATOM 2456 N N . HIS A 1 308 ? 3.021 18.234 21.078 1 79.81 308 HIS A N 1
ATOM 2457 C CA . HIS A 1 308 ? 3.762 18.484 22.312 1 79.81 308 HIS A CA 1
ATOM 2458 C C . HIS A 1 308 ? 3.867 19.969 22.609 1 79.81 308 HIS A C 1
ATOM 2460 O O . HIS A 1 308 ? 4.406 20.734 21.797 1 79.81 308 HIS A O 1
ATOM 2466 N N . ASP A 1 309 ? 3.123 20.453 23.719 1 75.19 309 ASP A N 1
ATOM 2467 C CA . ASP A 1 309 ? 3.207 21.844 24.156 1 75.19 309 ASP A CA 1
ATOM 2468 C C . ASP A 1 309 ? 4.27 22.016 25.234 1 75.19 309 ASP A C 1
ATOM 2470 O O . ASP A 1 309 ? 4.316 21.25 26.188 1 75.19 309 ASP A O 1
ATOM 2474 N N . VAL A 1 310 ? 5.277 22.922 24.906 1 69.75 310 VAL A N 1
ATOM 2475 C CA . VAL A 1 310 ? 6.266 23.25 25.938 1 69.75 310 VAL A CA 1
ATOM 2476 C C . VAL A 1 310 ? 6.113 24.703 26.344 1 69.75 310 VAL A C 1
ATOM 2478 O O . VAL A 1 310 ? 6.102 25.594 25.5 1 69.75 310 VAL A O 1
ATOM 2481 N N . PHE A 1 311 ? 5.727 24.953 27.656 1 68.88 311 PHE A N 1
ATOM 2482 C CA . PHE A 1 311 ? 5.621 26.297 28.219 1 68.88 311 PHE A CA 1
ATOM 2483 C C . PHE A 1 311 ? 6.949 27.031 28.125 1 68.88 311 PHE A C 1
ATOM 2485 O O . PHE A 1 311 ? 7.996 26.484 28.484 1 68.88 311 PHE A O 1
ATOM 2492 N N . LEU A 1 312 ? 6.891 28.188 27.344 1 62.88 312 LEU A N 1
ATOM 2493 C CA . LEU A 1 312 ? 8.086 29.016 27.266 1 62.88 312 LEU A CA 1
ATOM 2494 C C . LEU A 1 312 ? 8.086 30.078 28.359 1 62.88 312 LEU A C 1
ATOM 2496 O O . LEU A 1 312 ? 7.121 30.828 28.5 1 62.88 312 LEU A O 1
ATOM 2500 N N . MET A 1 313 ? 8.531 29.875 29.594 1 56.19 313 MET A N 1
ATOM 2501 C CA . MET A 1 313 ? 8.539 30.812 30.719 1 56.19 313 MET A CA 1
ATOM 2502 C C . MET A 1 313 ? 9.141 32.156 30.297 1 56.19 313 MET A C 1
ATOM 2504 O O . MET A 1 313 ? 8.719 33.188 30.781 1 56.19 313 MET A O 1
ATOM 2508 N N . ASN A 1 314 ? 10.406 32.312 29.75 1 50.5 314 ASN A N 1
ATOM 2509 C CA . ASN A 1 314 ? 11.266 33.469 30 1 50.5 314 ASN A CA 1
ATOM 2510 C C . ASN A 1 314 ? 10.961 34.594 29.031 1 50.5 314 ASN A C 1
ATOM 2512 O O . ASN A 1 314 ? 11.836 35.406 28.719 1 50.5 314 ASN A O 1
ATOM 2516 N N . LEU A 1 315 ? 9.836 34.594 28.469 1 47.09 315 LEU A N 1
ATOM 2517 C CA . LEU A 1 315 ? 9.898 35.719 27.531 1 47.09 315 LEU A CA 1
ATOM 2518 C C . LEU A 1 315 ? 10.055 37.031 28.266 1 47.09 315 LEU A C 1
ATOM 2520 O O . LEU A 1 315 ? 10.648 38 27.734 1 47.09 315 LEU A O 1
ATOM 2524 N N . ILE A 1 316 ? 8.992 37.5 29.016 1 41.53 316 ILE A N 1
ATOM 2525 C CA . ILE A 1 316 ? 9.148 38.812 29.641 1 41.53 316 ILE A CA 1
ATOM 2526 C C . ILE A 1 316 ? 10.023 38.688 30.875 1 41.53 316 ILE A C 1
ATOM 2528 O O . ILE A 1 316 ? 9.812 37.812 31.719 1 41.53 316 ILE A O 1
ATOM 2532 N N . MET B 1 1 ? -45.406 57.438 56.281 1 27.7 1 MET B N 1
ATOM 2533 C CA . MET B 1 1 ? -44.875 58.406 55.344 1 27.7 1 MET B CA 1
ATOM 2534 C C . MET B 1 1 ? -43.625 57.844 54.656 1 27.7 1 MET B C 1
ATOM 2536 O O . MET B 1 1 ? -42.719 57.344 55.281 1 27.7 1 MET B O 1
ATOM 2540 N N . ALA B 1 2 ? -43.719 57.375 53.312 1 30.06 2 ALA B N 1
ATOM 2541 C CA . ALA B 1 2 ? -42.938 56.438 52.531 1 30.06 2 ALA B CA 1
ATOM 2542 C C . ALA B 1 2 ? -41.531 57 52.219 1 30.06 2 ALA B C 1
ATOM 2544 O O . ALA B 1 2 ? -41.438 58.156 51.781 1 30.06 2 ALA B O 1
ATOM 2545 N N . THR B 1 3 ? -40.469 56.719 52.938 1 28.14 3 THR B N 1
ATOM 2546 C CA . THR B 1 3 ? -39.094 57.156 52.875 1 28.14 3 THR B CA 1
ATOM 2547 C C . THR B 1 3 ? -38.5 56.938 51.5 1 28.14 3 THR B C 1
ATOM 2549 O O . THR B 1 3 ? -38.5 55.812 50.969 1 28.14 3 THR B O 1
ATOM 2552 N N . PRO B 1 4 ? -38.594 57.844 50.531 1 29.09 4 PRO B N 1
ATOM 2553 C CA . PRO B 1 4 ? -38.281 57.656 49.094 1 29.09 4 PRO B CA 1
ATOM 2554 C C . PRO B 1 4 ? -36.906 57.031 48.906 1 29.09 4 PRO B C 1
ATOM 2556 O O . PRO B 1 4 ? -35.969 57.344 49.625 1 29.09 4 PRO B O 1
ATOM 2559 N N . VAL B 1 5 ? -36.75 55.781 48.438 1 28.03 5 VAL B N 1
ATOM 2560 C CA . VAL B 1 5 ? -35.688 54.812 48.156 1 28.03 5 VAL B CA 1
ATOM 2561 C C . VAL B 1 5 ? -34.625 55.469 47.25 1 28.03 5 VAL B C 1
ATOM 2563 O O . VAL B 1 5 ? -34.969 55.969 46.188 1 28.03 5 VAL B O 1
ATOM 2566 N N . ASN B 1 6 ? -33.531 56.031 47.719 1 27.59 6 ASN B N 1
ATOM 2567 C CA . ASN B 1 6 ? -32.312 56.625 47.188 1 27.59 6 ASN B CA 1
ATOM 2568 C C . ASN B 1 6 ? -31.688 55.812 46.062 1 27.59 6 ASN B C 1
ATOM 2570 O O . ASN B 1 6 ? -31.25 54.688 46.281 1 27.59 6 ASN B O 1
ATOM 2574 N N . GLN B 1 7 ? -32.281 55.688 44.812 1 25.5 7 GLN B N 1
ATOM 2575 C CA . GLN B 1 7 ? -31.812 54.969 43.625 1 25.5 7 GLN B CA 1
ATOM 2576 C C . GLN B 1 7 ? -30.359 55.281 43.344 1 25.5 7 GLN B C 1
ATOM 2578 O O . GLN B 1 7 ? -30.016 56.438 43.031 1 25.5 7 GLN B O 1
ATOM 2583 N N . ALA B 1 8 ? -29.359 54.812 44.031 1 29.97 8 ALA B N 1
ATOM 2584 C CA . ALA B 1 8 ? -27.922 54.719 43.812 1 29.97 8 ALA B CA 1
ATOM 2585 C C . ALA B 1 8 ? -27.594 54.375 42.375 1 29.97 8 ALA B C 1
ATOM 2587 O O . ALA B 1 8 ? -27.781 53.219 41.938 1 29.97 8 ALA B O 1
ATOM 2588 N N . GLU B 1 9 ? -28.047 55.125 41.406 1 28.47 9 GLU B N 1
ATOM 2589 C CA . GLU B 1 9 ? -27.734 54.938 39.969 1 28.47 9 GLU B CA 1
ATOM 2590 C C . GLU B 1 9 ? -26.25 54.594 39.781 1 28.47 9 GLU B C 1
ATOM 2592 O O . GLU B 1 9 ? -25.375 55.219 40.375 1 28.47 9 GLU B O 1
ATOM 2597 N N . THR B 1 10 ? -25.969 53.375 39.375 1 28.83 10 THR B N 1
ATOM 2598 C CA . THR B 1 10 ? -24.797 52.531 39.156 1 28.83 10 THR B CA 1
ATOM 2599 C C . THR B 1 10 ? -23.703 53.312 38.406 1 28.83 10 THR B C 1
ATOM 2601 O O . THR B 1 10 ? -23.938 53.844 37.312 1 28.83 10 THR B O 1
ATOM 2604 N N . LYS B 1 11 ? -22.844 53.875 39.062 1 31.36 11 LYS B N 1
ATOM 2605 C CA . LYS B 1 11 ? -21.547 54.5 38.75 1 31.36 11 LYS B CA 1
ATOM 2606 C C . LYS B 1 11 ? -20.828 53.75 37.625 1 31.36 11 LYS B C 1
ATOM 2608 O O . LYS B 1 11 ? -19.875 54.25 37.062 1 31.36 11 LYS B O 1
ATOM 2613 N N . GLU B 1 12 ? -21.109 52.406 37.531 1 31.14 12 GLU B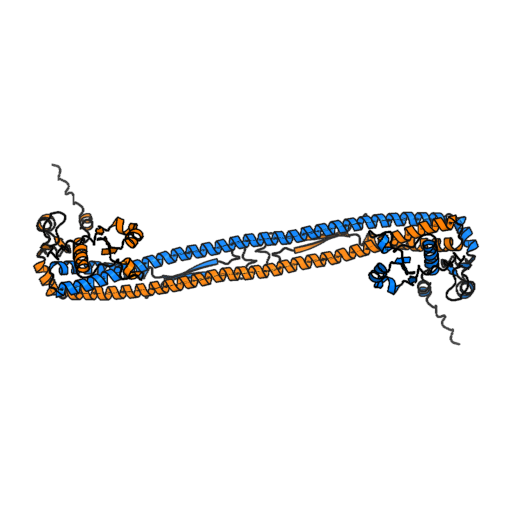 N 1
ATOM 2614 C CA . GLU B 1 12 ? -20.266 51.531 36.719 1 31.14 12 GLU B CA 1
ATOM 2615 C C . GLU B 1 12 ? -20.328 51.875 35.25 1 31.14 12 GLU B C 1
ATOM 2617 O O . GLU B 1 12 ? -19.344 51.719 34.531 1 31.14 12 GLU B O 1
ATOM 2622 N N . ASN B 1 13 ? -21.578 52.094 34.781 1 28.81 13 ASN B N 1
ATOM 2623 C CA . ASN B 1 13 ? -21.781 52.188 33.344 1 28.81 13 ASN B CA 1
ATOM 2624 C C . ASN B 1 13 ? -21.219 53.469 32.75 1 28.81 13 ASN B C 1
ATOM 2626 O O . ASN B 1 13 ? -21.344 53.719 31.562 1 28.81 13 ASN B O 1
ATOM 2630 N N . TRP B 1 14 ? -21.016 54.406 33.656 1 27.14 14 TRP B N 1
ATOM 2631 C CA . TRP B 1 14 ? -20.656 55.719 33.062 1 27.14 14 TRP B CA 1
ATOM 2632 C C . TRP B 1 14 ? -19.297 55.656 32.406 1 27.14 14 TRP B C 1
ATOM 2634 O O . TRP B 1 14 ? -19.031 56.406 31.453 1 27.14 14 TRP B O 1
ATOM 2644 N N . ALA B 1 15 ? -18.375 54.875 32.969 1 30.36 15 ALA B N 1
ATOM 2645 C CA . ALA B 1 15 ? -17.031 54.781 32.438 1 30.36 15 ALA B CA 1
ATOM 2646 C C . ALA B 1 15 ? -17.031 54.125 31.047 1 30.36 15 ALA B C 1
ATOM 2648 O O . ALA B 1 15 ? -16.062 54.25 30.297 1 30.36 15 ALA B O 1
ATOM 2649 N N . LYS B 1 16 ? -17.953 53.25 30.844 1 30.78 16 LYS B N 1
ATOM 2650 C CA . LYS B 1 16 ? -17.984 52.562 29.547 1 30.78 16 LYS B CA 1
ATOM 2651 C C . LYS B 1 16 ? -18.328 53.531 28.422 1 30.78 16 LYS B C 1
ATOM 2653 O O . LYS B 1 16 ? -18.172 53.219 27.25 1 30.78 16 LYS B O 1
ATOM 2658 N N . GLN B 1 17 ? -19.25 54.5 28.781 1 28.36 17 GLN B N 1
ATOM 2659 C CA . GLN B 1 17 ? -19.75 55.312 27.703 1 28.36 17 GLN B CA 1
ATOM 2660 C C . GLN B 1 17 ? -18.75 56.406 27.328 1 28.36 17 GLN B C 1
ATOM 2662 O O . GLN B 1 17 ? -19.125 57.438 26.76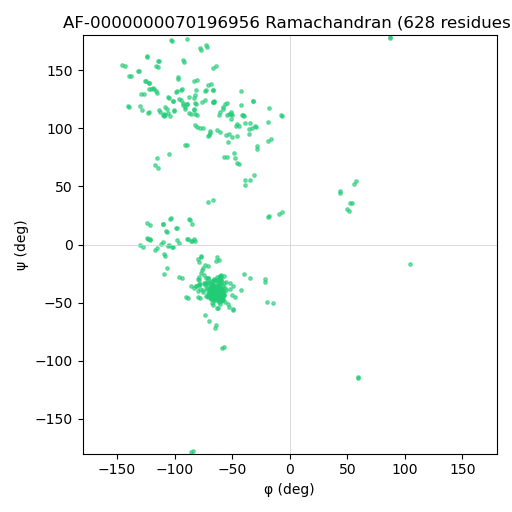6 1 28.36 17 GLN B O 1
ATOM 2667 N N . PHE B 1 18 ? -17.734 56.625 28.172 1 26.61 18 PHE B N 1
ATOM 2668 C CA . PHE B 1 18 ? -16.859 57.688 27.656 1 26.61 18 PHE B CA 1
ATOM 2669 C C . PHE B 1 18 ? -16.469 57.406 26.219 1 26.61 18 PHE B C 1
ATOM 2671 O O . PHE B 1 18 ? -16.094 56.281 25.859 1 26.61 18 PHE B O 1
ATOM 2678 N N . PRO B 1 19 ? -16.938 58.219 25.281 1 29.06 19 PRO B N 1
ATOM 2679 C CA . PRO B 1 19 ? -16.484 58.094 23.891 1 29.06 19 PRO B CA 1
ATOM 2680 C C . PRO B 1 19 ? -15.023 57.688 23.781 1 29.06 19 PRO B C 1
ATOM 2682 O O . PRO B 1 19 ? -14.188 58.188 24.547 1 29.06 19 PRO B O 1
ATOM 2685 N N . THR B 1 20 ? -14.609 56.594 23.641 1 30.62 20 THR B N 1
ATOM 2686 C CA . THR B 1 20 ? -13.305 56.188 23.125 1 30.62 20 THR B CA 1
ATOM 2687 C C . THR B 1 20 ? -12.672 57.344 22.359 1 30.62 20 THR B C 1
ATOM 2689 O O . THR B 1 20 ? -13.352 58.062 21.594 1 30.62 20 THR B O 1
ATOM 2692 N N . ASN B 1 21 ? -11.453 57.938 22.781 1 30.92 21 ASN B N 1
ATOM 2693 C CA . ASN B 1 21 ? -10.688 59.094 22.312 1 30.92 21 ASN B CA 1
ATOM 2694 C C . ASN B 1 21 ? -10.789 59.25 20.812 1 30.92 21 ASN B C 1
ATOM 2696 O O . ASN B 1 21 ? -9.953 58.75 20.062 1 30.92 21 ASN B O 1
ATOM 2700 N N . GLY B 1 22 ? -11.82 59.344 20.234 1 33.56 22 GLY B N 1
ATOM 2701 C CA . GLY B 1 22 ? -12.008 59.781 18.859 1 33.56 22 GLY B CA 1
ATOM 2702 C C . GLY B 1 22 ? -11.328 61.125 18.562 1 33.56 22 GLY B C 1
ATOM 2703 O O . GLY B 1 22 ? -10.789 61.312 17.469 1 33.56 22 GLY B O 1
ATOM 2704 N N . VAL B 1 23 ? -11.375 62 19.484 1 32.78 23 VAL B N 1
ATOM 2705 C CA . VAL B 1 23 ? -10.719 63.281 19.234 1 32.78 23 VAL B CA 1
ATOM 2706 C C . VAL B 1 23 ? -9.203 63.094 19.172 1 32.78 23 VAL B C 1
ATOM 2708 O O . VAL B 1 23 ? -8.539 63.625 18.281 1 32.78 23 VAL B O 1
ATOM 2711 N N . ILE B 1 24 ? -8.664 62.375 20.141 1 37.06 24 ILE B N 1
ATOM 2712 C CA . ILE B 1 24 ? -7.223 62.125 20.062 1 37.06 24 ILE B CA 1
ATOM 2713 C C . ILE B 1 24 ? -6.898 61.312 18.828 1 37.06 24 ILE B C 1
ATOM 2715 O O . ILE B 1 24 ? -5.93 61.594 18.125 1 37.06 24 ILE B O 1
ATOM 2719 N N . GLN B 1 25 ? -7.723 60.312 18.562 1 39.03 25 GLN B N 1
ATOM 2720 C CA . GLN B 1 25 ? -7.531 59.594 17.297 1 39.03 25 GLN B CA 1
ATOM 2721 C C . GLN B 1 25 ? -7.723 60.531 16.109 1 39.03 25 GLN B C 1
ATOM 2723 O O . GLN B 1 25 ? -6.953 60.469 15.141 1 39.03 25 GLN B O 1
ATOM 2728 N N . GLU B 1 26 ? -8.57 61.5 16.25 1 39.03 26 GLU B N 1
ATOM 2729 C CA . GLU B 1 26 ? -8.781 62.531 15.227 1 39.03 26 GLU B CA 1
ATOM 2730 C C . GLU B 1 26 ? -7.613 63.5 15.164 1 39.03 26 GLU B C 1
ATOM 2732 O O . GLU B 1 26 ? -7.16 63.875 14.078 1 39.03 26 GLU B O 1
ATOM 2737 N N . LEU B 1 27 ? -7.094 63.969 16.234 1 39.88 27 LEU B N 1
ATOM 2738 C CA . LEU B 1 27 ? -5.957 64.875 16.219 1 39.88 27 LEU B CA 1
ATOM 2739 C C . LEU B 1 27 ? -4.695 64.188 15.742 1 39.88 27 LEU B C 1
ATOM 2741 O O . LEU B 1 27 ? -3.922 64.75 14.961 1 39.88 27 LEU B O 1
ATOM 2745 N N . ILE B 1 28 ? -4.383 63.031 16.219 1 39.94 28 ILE B N 1
ATOM 2746 C CA . ILE B 1 28 ? -3.246 62.281 15.719 1 39.94 28 ILE B CA 1
ATOM 2747 C C . ILE B 1 28 ? -3.486 61.875 14.266 1 39.94 28 ILE B C 1
ATOM 2749 O O . ILE B 1 28 ? -2.584 62 13.43 1 39.94 28 ILE B O 1
ATOM 2753 N N . LYS B 1 29 ? -4.707 61.469 13.93 1 40.97 29 LYS B N 1
ATOM 2754 C CA . LYS B 1 29 ? -5.102 61.219 12.539 1 40.97 29 LYS B CA 1
ATOM 2755 C C . LYS B 1 29 ? -4.879 62.469 11.688 1 40.97 29 LYS B C 1
ATOM 2757 O O . LYS B 1 29 ? -4.426 62.375 10.547 1 40.97 29 LYS B O 1
ATOM 2762 N N . LEU B 1 30 ? -5.203 63.594 12.227 1 40 30 LEU B N 1
ATOM 2763 C CA . LEU B 1 30 ? -5.047 64.875 11.539 1 40 30 LEU B CA 1
ATOM 2764 C C . LEU B 1 30 ? -3.572 65.188 11.344 1 40 30 LEU B C 1
ATOM 2766 O O . LEU B 1 30 ? -3.176 65.688 10.273 1 40 30 LEU B O 1
ATOM 2770 N N . LYS B 1 31 ? -2.756 65.125 12.281 1 39.16 31 LYS B N 1
ATOM 2771 C CA . LYS B 1 31 ? -1.337 65.438 12.133 1 39.16 31 LYS B CA 1
ATOM 2772 C C . LYS B 1 31 ? -0.65 64.438 11.219 1 39.16 31 LYS B C 1
ATOM 2774 O O . LYS B 1 31 ? 0.239 64.812 10.438 1 39.16 31 LYS B O 1
ATOM 2779 N N . GLU B 1 32 ? -0.827 63.188 11.352 1 40.06 32 GLU B N 1
ATOM 2780 C CA . GLU B 1 32 ? -0.273 62.219 10.398 1 40.06 32 GLU B CA 1
ATOM 2781 C C . GLU B 1 32 ? -0.812 62.469 8.992 1 40.06 32 GLU B C 1
ATOM 2783 O O . GLU B 1 32 ? -0.138 62.188 8 1 40.06 32 GLU B O 1
ATOM 2788 N N . GLN B 1 33 ? -1.919 62.938 8.828 1 39.84 33 GLN B N 1
ATOM 2789 C CA . GLN B 1 33 ? -2.492 63.281 7.531 1 39.84 33 GLN B CA 1
ATOM 2790 C C . GLN B 1 33 ? -1.778 64.438 6.895 1 39.84 33 GLN B C 1
ATOM 2792 O O . GLN B 1 33 ? -1.926 64.75 5.699 1 39.84 33 GLN B O 1
ATOM 2797 N N . SER B 1 34 ? -1.28 65.438 7.664 1 37.53 34 SER B N 1
ATOM 2798 C CA . SER B 1 34 ? -0.939 66.688 7.004 1 37.53 34 SER B CA 1
ATOM 2799 C C . SER B 1 34 ? 0.068 66.438 5.879 1 37.53 34 SER B C 1
ATOM 2801 O O . SER B 1 34 ? -0.08 67 4.789 1 37.53 34 SER B O 1
ATOM 2803 N N . SER B 1 35 ? 1.367 66.438 6.117 1 39.66 35 SER B N 1
ATOM 2804 C CA . SER B 1 35 ? 2.139 66.938 5.008 1 39.66 35 SER B CA 1
ATOM 2805 C C . SER B 1 35 ? 2.145 66 3.811 1 39.66 35 SER B C 1
ATOM 2807 O O . SER B 1 35 ? 2.121 66.438 2.662 1 39.66 35 SER B O 1
ATOM 2809 N N . GLY B 1 36 ? 2.709 64.812 3.85 1 42.56 36 GLY B N 1
ATOM 2810 C CA . GLY B 1 36 ? 2.926 64.062 2.637 1 42.56 36 GLY B CA 1
ATOM 2811 C C . GLY B 1 36 ? 1.774 63.094 2.311 1 42.56 36 GLY B C 1
ATOM 2812 O O . GLY B 1 36 ? 0.843 62.969 3.105 1 42.56 36 GLY B O 1
ATOM 2813 N N . PRO B 1 37 ? 1.478 62.562 1.057 1 45.84 37 PRO B N 1
ATOM 2814 C CA . PRO B 1 37 ? 0.438 61.625 0.626 1 45.84 37 PRO B CA 1
ATOM 2815 C C . PRO B 1 37 ? 0.207 60.5 1.631 1 45.84 37 PRO B C 1
ATOM 2817 O O . PRO B 1 37 ? 1.164 60 2.209 1 45.84 37 PRO B O 1
ATOM 2820 N N . LEU B 1 38 ? -0.934 60.438 2.34 1 52.62 38 LEU B N 1
ATOM 2821 C CA . LEU B 1 38 ? -1.258 59.281 3.166 1 52.62 38 LEU B CA 1
ATOM 2822 C C . LEU B 1 38 ? -1.198 58 2.348 1 52.62 38 LEU B C 1
ATOM 2824 O O . LEU B 1 38 ? -1.728 57.938 1.235 1 52.62 38 LEU B O 1
ATOM 2828 N N . TYR B 1 39 ? -0.38 57.094 2.752 1 58.22 39 TYR B N 1
ATOM 2829 C CA . TYR B 1 39 ? -0.27 55.781 2.096 1 58.22 39 TYR B CA 1
ATOM 2830 C C . TYR B 1 39 ? -1.097 54.719 2.824 1 58.22 39 TYR B C 1
ATOM 2832 O O . TYR B 1 39 ? -1.376 54.875 4.02 1 58.22 39 TYR B O 1
ATOM 2840 N N . CYS B 1 40 ? -1.716 53.812 2.096 1 59.78 40 CYS B N 1
ATOM 2841 C CA . CYS B 1 40 ? -2.465 52.688 2.631 1 59.78 40 CYS B CA 1
ATOM 2842 C C . CYS B 1 40 ? -1.633 51.906 3.652 1 59.78 40 CYS B C 1
ATOM 2844 O O . CYS B 1 40 ? -0.589 51.344 3.312 1 59.78 40 CYS B O 1
ATOM 2846 N N . THR B 1 41 ? -2.029 51.906 4.895 1 61.94 41 THR B N 1
ATOM 2847 C CA . THR B 1 41 ? -1.275 51.344 6.004 1 61.94 41 THR B CA 1
ATOM 2848 C C . THR B 1 41 ? -1.022 49.844 5.781 1 61.94 41 THR B C 1
ATOM 2850 O O . THR B 1 41 ? 0.104 49.375 5.941 1 61.94 41 THR B O 1
ATOM 2853 N N . PRO B 1 42 ? -1.986 49.031 5.43 1 61.75 42 PRO B N 1
ATOM 2854 C CA . PRO B 1 42 ? -1.719 47.625 5.152 1 61.75 42 PRO B CA 1
ATOM 2855 C C . PRO B 1 42 ? -0.769 47.438 3.977 1 61.75 42 PRO B C 1
ATOM 2857 O O . PRO B 1 42 ? 0.058 46.5 3.994 1 61.75 42 PRO B O 1
ATOM 2860 N N . CYS B 1 43 ? -0.857 48.281 2.988 1 62.12 43 CYS B N 1
ATOM 2861 C CA . CYS B 1 43 ? 0.007 48.125 1.823 1 62.12 43 CYS B CA 1
ATOM 2862 C C . CYS B 1 43 ? 1.441 48.531 2.154 1 62.12 43 CYS B C 1
ATOM 2864 O O . CYS B 1 43 ? 2.385 48.031 1.532 1 62.12 43 CYS B O 1
ATOM 2866 N N . GLN B 1 44 ? 1.542 49.469 3.002 1 58.16 44 GLN B N 1
ATOM 2867 C CA . GLN B 1 44 ? 2.898 49.844 3.379 1 58.16 44 GLN B CA 1
ATOM 2868 C C . GLN B 1 44 ? 3.652 48.688 4 1 58.16 44 GLN B C 1
ATOM 2870 O O . GLN B 1 44 ? 4.867 48.562 3.84 1 58.16 44 GLN B O 1
ATOM 2875 N N . THR B 1 45 ? 2.953 47.812 4.641 1 53.59 45 THR B N 1
ATOM 2876 C CA . THR B 1 45 ? 3.582 46.656 5.266 1 53.59 45 THR B CA 1
ATOM 2877 C C . THR B 1 45 ? 3.752 45.5 4.258 1 53.59 45 THR B C 1
ATOM 2879 O O . THR B 1 45 ? 4.621 44.656 4.422 1 53.59 45 THR B O 1
ATOM 2882 N N . LYS B 1 46 ? 2.84 45.25 3.285 1 51.12 46 LYS B N 1
ATOM 2883 C CA . LYS B 1 46 ? 2.834 44.156 2.33 1 51.12 46 LYS B CA 1
ATOM 2884 C C . LYS B 1 46 ? 3.627 44.5 1.075 1 51.12 46 LYS B C 1
ATOM 2886 O O . LYS B 1 46 ? 3.469 43.875 0.034 1 51.12 46 LYS B O 1
ATOM 2891 N N . ALA B 1 47 ? 4.586 45.406 0.903 1 53.91 47 ALA B N 1
ATOM 2892 C CA . ALA B 1 47 ? 5.613 45.625 -0.117 1 53.91 47 ALA B CA 1
ATOM 2893 C C . ALA B 1 47 ? 5.25 46.781 -1.049 1 53.91 47 ALA B C 1
ATOM 2895 O O . ALA B 1 47 ? 5.98 47.062 -1.997 1 53.91 47 ALA B O 1
ATOM 2896 N N . ASN B 1 48 ? 4.07 47.25 -1.128 1 48.31 48 ASN B N 1
ATOM 2897 C CA . ASN B 1 48 ? 3.883 48.406 -2.018 1 48.31 48 ASN B CA 1
ATOM 2898 C C . ASN B 1 48 ? 3.729 49.719 -1.235 1 48.31 48 ASN B C 1
ATOM 2900 O O . ASN B 1 48 ? 2.609 50.156 -0.974 1 48.31 48 ASN B O 1
ATOM 2904 N N . PRO B 1 49 ? 4.746 50.25 -0.774 1 54 49 PRO B N 1
ATOM 2905 C CA . PRO B 1 49 ? 4.805 51.344 0.21 1 54 49 PRO B CA 1
ATOM 2906 C C . PRO B 1 49 ? 4.211 52.625 -0.317 1 54 49 PRO B C 1
ATOM 2908 O O . PRO B 1 49 ? 3.854 53.531 0.469 1 54 49 PRO B O 1
ATOM 2911 N N . SER B 1 50 ? 3.988 52.75 -1.579 1 57.19 50 SER B N 1
ATOM 2912 C CA . SER B 1 50 ? 3.65 54.062 -2.129 1 57.19 50 SER B CA 1
ATOM 2913 C C . SER B 1 50 ? 2.176 54.125 -2.514 1 57.19 50 SER B C 1
ATOM 2915 O O . SER B 1 50 ? 1.753 55.062 -3.197 1 57.19 50 SER B O 1
ATOM 2917 N N . ASN B 1 51 ? 1.328 53.188 -2.141 1 61.41 51 ASN B N 1
ATOM 2918 C CA . ASN B 1 51 ? -0.076 53.312 -2.516 1 61.41 51 ASN B CA 1
ATOM 2919 C C . ASN B 1 51 ? -0.791 54.344 -1.658 1 61.41 51 ASN B C 1
ATOM 2921 O O . ASN B 1 51 ? -0.752 54.281 -0.428 1 61.41 51 ASN B O 1
ATOM 2925 N N . PRO B 1 52 ? -1.359 55.312 -2.248 1 62.97 52 PRO B N 1
ATOM 2926 C CA . PRO B 1 52 ? -2.031 56.375 -1.473 1 62.97 52 PRO B CA 1
ATOM 2927 C C . PRO B 1 52 ? -3.266 55.844 -0.736 1 62.97 52 PRO B C 1
ATOM 2929 O O . PRO B 1 52 ? -3.973 54.969 -1.242 1 62.97 52 PRO B O 1
ATOM 2932 N N . ALA B 1 53 ? -3.406 56.156 0.487 1 60.53 53 ALA B N 1
ATOM 2933 C CA . ALA B 1 53 ? -4.645 55.875 1.218 1 60.53 53 ALA B CA 1
ATOM 2934 C C . ALA B 1 53 ? -5.801 56.688 0.647 1 60.53 53 ALA B C 1
ATOM 2936 O O . ALA B 1 53 ? -5.641 57.875 0.353 1 60.53 53 ALA B O 1
ATOM 2937 N N . LYS B 1 54 ? -6.848 56.062 0.236 1 62.44 54 LYS B N 1
ATOM 2938 C CA . LYS B 1 54 ? -8.039 56.75 -0.231 1 62.44 54 LYS B CA 1
ATOM 2939 C C . LYS B 1 54 ? -9.07 56.875 0.887 1 62.44 54 LYS B C 1
ATOM 2941 O O . LYS B 1 54 ? -9.969 57.719 0.808 1 62.44 54 LYS B O 1
ATOM 2946 N N . PHE B 1 55 ? -8.992 55.844 1.849 1 57.91 55 PHE B N 1
ATOM 2947 C CA . PHE B 1 55 ? -9.922 55.781 2.967 1 57.91 55 PHE B CA 1
ATOM 2948 C C . PHE B 1 55 ? -9.18 55.844 4.297 1 57.91 55 PHE B C 1
ATOM 2950 O O . PHE B 1 55 ? -8.062 55.312 4.406 1 57.91 55 PHE B O 1
ATOM 2957 N N . TRP B 1 56 ? -9.602 56.594 5.156 1 54.88 56 TRP B N 1
ATOM 2958 C CA . TRP B 1 56 ? -9.086 56.656 6.516 1 54.88 56 TRP B CA 1
ATOM 2959 C C . TRP B 1 56 ? -10.094 56.094 7.516 1 54.88 56 TRP B C 1
ATOM 2961 O O . TRP B 1 56 ? -11.258 56.5 7.516 1 54.88 56 TRP B O 1
ATOM 2971 N N . CYS B 1 57 ? -9.773 54.906 8.141 1 54.06 57 CYS B N 1
ATOM 2972 C CA . CYS B 1 57 ? -10.602 54.406 9.234 1 54.06 57 CYS B CA 1
ATOM 2973 C C . CYS B 1 57 ? -10.211 55.062 10.555 1 54.06 57 CYS B C 1
ATOM 2975 O O . CYS B 1 57 ? -9.102 54.844 11.055 1 54.06 57 CYS B O 1
ATOM 2977 N N . LYS B 1 58 ? -11.094 55.75 11.078 1 51 58 LYS B N 1
ATOM 2978 C CA . LYS B 1 58 ? -10.852 56.531 12.289 1 51 58 LYS B CA 1
ATOM 2979 C C . LYS B 1 58 ? -10.547 55.625 13.477 1 51 58 LYS B C 1
ATOM 2981 O O . LYS B 1 58 ? -9.68 55.906 14.289 1 51 58 LYS B O 1
ATOM 2986 N N . ASN B 1 59 ? -11.086 54.469 13.484 1 47.03 59 ASN B N 1
ATOM 2987 C CA . ASN B 1 59 ? -11.023 53.562 14.625 1 47.03 59 ASN B CA 1
ATOM 2988 C C . ASN B 1 59 ? -9.703 52.812 14.648 1 47.03 59 ASN B C 1
ATOM 2990 O O . ASN B 1 59 ? -9.141 52.562 15.719 1 47.03 59 ASN B O 1
ATOM 2994 N N . ILE B 1 60 ? -9.234 52.5 13.453 1 50.78 60 ILE B N 1
ATOM 2995 C CA . ILE B 1 60 ? -8 51.719 13.375 1 50.78 60 ILE B CA 1
ATOM 2996 C C . ILE B 1 60 ? -6.84 52.594 12.961 1 50.78 60 ILE B C 1
ATOM 2998 O O . ILE B 1 60 ? -5.691 52.156 12.898 1 50.78 60 ILE B O 1
ATOM 3002 N N . GLU B 1 61 ? -7.16 53.938 12.727 1 49.38 61 GLU B N 1
ATOM 3003 C CA . GLU B 1 61 ? -6.246 55.031 12.344 1 49.38 61 GLU B CA 1
ATOM 3004 C C . GLU B 1 61 ? -5.277 54.562 11.258 1 49.38 61 GLU B C 1
ATOM 3006 O O . GLU B 1 61 ? -4.066 54.781 11.367 1 49.38 61 GLU B O 1
ATOM 3011 N N . SER B 1 62 ? -5.805 54 10.453 1 57.25 62 SER B N 1
ATOM 3012 C CA . SER B 1 62 ? -5.027 53.5 9.328 1 57.25 62 SER B CA 1
ATOM 3013 C C . SER B 1 62 ? -5.641 53.906 8 1 57.25 62 SER B C 1
ATOM 3015 O O . SER B 1 62 ? -6.863 54.031 7.883 1 57.25 62 SER B O 1
ATOM 3017 N N . GLY B 1 63 ? -4.824 54.469 7.148 1 59.34 63 GLY B N 1
ATOM 3018 C CA . GLY B 1 63 ? -5.227 54.719 5.773 1 59.34 63 GLY B CA 1
ATOM 3019 C C . GLY B 1 63 ? -5.293 53.438 4.941 1 59.34 63 GLY B C 1
ATOM 3020 O O . GLY B 1 63 ? -4.496 52.531 5.133 1 59.34 63 GLY B O 1
ATOM 3021 N N . PHE B 1 64 ? -6.344 53.281 4.227 1 61.72 64 PHE B N 1
ATOM 3022 C CA . PHE B 1 64 ? -6.555 52.125 3.367 1 61.72 64 PHE B CA 1
ATOM 3023 C C . PHE B 1 64 ? -6.68 52.531 1.908 1 61.72 64 PHE B C 1
ATOM 3025 O O . PHE B 1 64 ? -7.238 53.594 1.611 1 61.72 64 PHE B O 1
ATOM 3032 N N . CYS B 1 65 ? -6.004 51.812 1.145 1 64.31 65 CYS B N 1
ATOM 3033 C CA . CYS B 1 65 ? -6.297 51.938 -0.28 1 64.31 65 CYS B CA 1
ATOM 3034 C C . CYS B 1 65 ? -7.562 51.188 -0.641 1 64.31 65 CYS B C 1
ATOM 3036 O O . CYS B 1 65 ? -8.141 50.5 0.205 1 64.31 65 CYS B O 1
ATOM 3038 N N . ASP B 1 66 ? -8.109 51.344 -1.811 1 65.25 66 ASP B N 1
ATOM 3039 C CA . ASP B 1 66 ? -9.336 50.719 -2.266 1 65.25 66 ASP B CA 1
ATOM 3040 C C . ASP B 1 66 ? -9.273 49.188 -2.047 1 65.25 66 ASP B C 1
ATOM 3042 O O . ASP B 1 66 ? -10.25 48.594 -1.624 1 65.25 66 ASP B O 1
ATOM 3046 N N . THR B 1 67 ? -8.102 48.656 -2.172 1 67.56 67 THR B N 1
ATOM 3047 C CA . THR B 1 67 ? -7.949 47.219 -2.076 1 67.56 67 THR B CA 1
ATOM 3048 C C . THR B 1 67 ? -7.945 46.75 -0.617 1 67.56 67 THR B C 1
ATOM 3050 O O . THR B 1 67 ? -8.625 45.812 -0.257 1 67.56 67 THR B O 1
ATOM 3053 N N . CYS B 1 68 ? -7.227 47.438 0.166 1 64.06 68 CYS B N 1
ATOM 3054 C CA . CYS B 1 68 ? -7.121 47.062 1.573 1 64.06 68 CYS B CA 1
ATOM 3055 C C . CYS B 1 68 ? -8.422 47.344 2.314 1 64.06 68 CYS B C 1
ATOM 3057 O O . CYS B 1 68 ? -8.719 46.719 3.324 1 64.06 68 CYS B O 1
ATOM 3059 N N . LYS B 1 69 ? -9.164 48.312 1.867 1 63.28 69 LYS B N 1
ATOM 3060 C CA . LYS B 1 69 ? -10.492 48.562 2.426 1 63.28 69 LYS B CA 1
ATOM 3061 C C . LYS B 1 69 ? -11.391 47.344 2.258 1 63.28 69 LYS B C 1
ATOM 3063 O O . LYS B 1 69 ? -12.133 46.969 3.17 1 63.28 69 LYS B O 1
ATOM 3068 N N . VAL B 1 70 ? -11.352 46.75 1.166 1 62.31 70 VAL B N 1
ATOM 3069 C CA . VAL B 1 70 ? -12.156 45.562 0.894 1 62.31 70 VAL B CA 1
ATOM 3070 C C . VAL B 1 70 ? -11.648 44.406 1.73 1 62.31 70 VAL B C 1
ATOM 3072 O O . VAL B 1 70 ? -12.445 43.656 2.336 1 62.31 70 VAL B O 1
ATOM 3075 N N . ASP B 1 71 ? -10.375 44.188 1.778 1 59.47 71 ASP B N 1
ATOM 3076 C CA . ASP B 1 71 ? -9.781 43.062 2.48 1 59.47 71 ASP B CA 1
ATOM 3077 C C . ASP B 1 71 ? -10.008 43.188 3.986 1 59.47 71 ASP B C 1
ATOM 3079 O O . ASP B 1 71 ? -10.086 42.156 4.68 1 59.47 71 ASP B O 1
ATOM 3083 N N . HIS B 1 72 ? -10.094 44.406 4.453 1 48.84 72 HIS B N 1
ATOM 3084 C CA . HIS B 1 72 ? -10.25 44.625 5.887 1 48.84 72 HIS B CA 1
ATOM 3085 C C . HIS B 1 72 ? -11.648 45.156 6.219 1 48.84 72 HIS B C 1
ATOM 3087 O O . HIS B 1 72 ? -11.852 45.75 7.273 1 48.84 72 HIS B O 1
ATOM 3093 N N . HIS B 1 73 ? -12.531 45 5.328 1 51.41 73 HIS B N 1
ATOM 3094 C CA . HIS B 1 73 ? -13.906 45.5 5.43 1 51.41 73 HIS B CA 1
ATOM 3095 C C . HIS B 1 73 ? -14.523 45.094 6.77 1 51.41 73 HIS B C 1
ATOM 3097 O O . HIS B 1 73 ? -15.195 45.906 7.406 1 51.41 73 HIS B O 1
ATOM 3103 N N . ASP B 1 74 ? -14.344 43.938 7.188 1 46.09 74 ASP B N 1
ATOM 3104 C CA . ASP B 1 74 ? -14.992 43.469 8.406 1 46.09 74 ASP B CA 1
ATOM 3105 C C . ASP B 1 74 ? -14.414 44.188 9.641 1 46.09 74 ASP B C 1
ATOM 3107 O O . ASP B 1 74 ? -15.148 44.469 10.586 1 46.09 74 ASP B O 1
ATOM 3111 N N . ILE B 1 75 ? -13.133 44.469 9.648 1 41.72 75 ILE B N 1
ATOM 3112 C CA . ILE B 1 75 ? -12.523 45.188 10.758 1 41.72 75 ILE B CA 1
ATOM 3113 C C . ILE B 1 75 ? -12.891 46.656 10.664 1 41.72 75 ILE B C 1
ATOM 3115 O O . ILE B 1 75 ? -13.172 47.312 11.68 1 41.72 75 ILE B O 1
ATOM 3119 N N . ILE B 1 76 ? -12.891 47.25 9.453 1 42.62 76 ILE B N 1
ATOM 3120 C CA . ILE B 1 76 ? -13.234 48.625 9.219 1 42.62 76 ILE B CA 1
ATOM 3121 C C . ILE B 1 76 ? -14.727 48.844 9.445 1 42.62 76 ILE B C 1
ATOM 3123 O O . ILE B 1 76 ? -15.141 49.875 9.984 1 42.62 76 ILE B O 1
ATOM 3127 N N . HIS B 1 77 ? -15.586 48.062 9.078 1 42.09 77 HIS B N 1
ATOM 3128 C CA . HIS B 1 77 ? -17.031 48.219 9.234 1 42.09 77 HIS B CA 1
ATOM 3129 C C . HIS B 1 77 ? -17.422 48.281 10.703 1 42.09 77 HIS B C 1
ATOM 3131 O O . HIS B 1 77 ? -18.438 48.875 11.062 1 42.09 77 HIS B O 1
ATOM 3137 N N . ILE B 1 78 ? -16.828 47.562 11.523 1 39.62 78 ILE B N 1
ATOM 3138 C CA . ILE B 1 78 ? -17.344 47.531 12.891 1 39.62 78 ILE B CA 1
ATOM 3139 C C . ILE B 1 78 ? -17.031 48.875 13.562 1 39.62 78 ILE B C 1
ATOM 3141 O O . ILE B 1 78 ? -17.844 49.375 14.344 1 39.62 78 ILE B O 1
ATOM 3145 N N . LYS B 1 79 ? -15.648 49.531 13.43 1 41.09 79 LYS B N 1
ATOM 3146 C CA . LYS B 1 79 ? -15.336 50.656 14.305 1 41.09 79 LYS B CA 1
ATOM 3147 C C . LYS B 1 79 ? -14.852 51.875 13.508 1 41.09 79 LYS B C 1
ATOM 3149 O O . LYS B 1 79 ? -14.531 52.906 14.086 1 41.09 79 LYS B O 1
ATOM 3154 N N . CYS B 1 80 ? -14.711 51.781 12.109 1 39.34 80 CYS B N 1
ATOM 3155 C CA . CYS B 1 80 ? -13.945 52.844 11.484 1 39.34 80 CYS B CA 1
ATOM 3156 C C . CYS B 1 80 ? -14.859 53.844 10.758 1 39.34 80 CYS B C 1
ATOM 3158 O O . CYS B 1 80 ? -15.719 53.406 9.977 1 39.34 80 CYS B O 1
ATOM 3160 N N . ASP B 1 81 ? -15.055 55.094 11.188 1 39.41 81 ASP B N 1
ATOM 3161 C CA . ASP B 1 81 ? -15.508 56.219 10.375 1 39.41 81 ASP B CA 1
ATOM 3162 C C . ASP B 1 81 ? -14.523 56.5 9.242 1 39.41 81 ASP B C 1
ATOM 3164 O O . ASP B 1 81 ? -13.391 56.906 9.492 1 39.41 81 ASP B O 1
ATOM 3168 N N . ILE B 1 82 ? -14.703 56.031 8.047 1 40.19 82 ILE B N 1
ATOM 3169 C CA . ILE B 1 82 ? -13.836 56.188 6.875 1 40.19 82 ILE B CA 1
ATOM 3170 C C . ILE B 1 82 ? -14.055 57.531 6.23 1 40.19 82 ILE B C 1
ATOM 3172 O O . ILE B 1 82 ? -15.188 57.938 5.926 1 40.19 82 ILE B O 1
ATOM 3176 N N . LEU B 1 83 ? -13.039 58.531 6.266 1 42.62 83 LEU B N 1
ATOM 3177 C CA . LEU B 1 83 ? -13.062 59.781 5.523 1 42.62 83 LEU B CA 1
ATOM 3178 C C . LEU B 1 83 ? -12.336 59.625 4.191 1 42.62 83 LEU B C 1
ATOM 3180 O O . LEU B 1 83 ? -11.32 58.938 4.105 1 42.62 83 LEU B O 1
ATOM 3184 N N . ASP B 1 84 ? -12.891 60.094 3.008 1 37.5 84 ASP B N 1
ATOM 3185 C CA . ASP B 1 84 ? -12.312 60.156 1.669 1 37.5 84 ASP B CA 1
ATOM 3186 C C . ASP B 1 84 ? -11.141 61.156 1.629 1 37.5 84 ASP B C 1
ATOM 3188 O O . ASP B 1 84 ? -11.266 62.312 2.047 1 37.5 84 ASP B O 1
ATOM 3192 N N . VAL B 1 85 ? -9.914 60.75 1.239 1 41 85 VAL B N 1
ATOM 3193 C CA . VAL B 1 85 ? -8.742 61.625 1.169 1 41 85 VAL B CA 1
ATOM 3194 C C . VAL B 1 85 ? -8.797 62.469 -0.104 1 41 85 VAL B C 1
ATOM 3196 O O . VAL B 1 85 ? -8.109 63.5 -0.212 1 41 85 VAL B O 1
ATOM 3199 N N . TYR B 1 86 ? -9.258 62.219 -1.337 1 34.09 86 TYR B N 1
ATOM 3200 C CA . TYR B 1 86 ? -9.023 62.969 -2.576 1 34.09 86 TYR B CA 1
ATOM 3201 C C . TYR B 1 86 ? -9.648 64.375 -2.52 1 34.09 86 TYR B C 1
ATOM 3203 O O . TYR B 1 86 ? -9.602 65.125 -3.498 1 34.09 86 TYR B O 1
ATOM 3211 N N . ARG B 1 87 ? -10.805 64.75 -2.178 1 35.22 87 ARG B N 1
ATOM 3212 C CA . ARG B 1 87 ? -11.227 66.062 -2.699 1 35.22 87 ARG B CA 1
ATOM 3213 C C . ARG B 1 87 ? -10.117 67.125 -2.533 1 35.22 87 ARG B C 1
ATOM 3215 O O . ARG B 1 87 ? -9.516 67.25 -1.466 1 35.22 87 ARG B O 1
ATOM 3222 N N . GLY B 1 88 ? -9.281 67.625 -3.494 1 31.12 88 GLY B N 1
ATOM 3223 C CA . GLY B 1 88 ? -8.414 68.75 -3.891 1 31.12 88 GLY B CA 1
ATOM 3224 C C . GLY B 1 88 ? -8.633 70 -3.072 1 31.12 88 GLY B C 1
ATOM 3225 O O . GLY B 1 88 ? -7.984 71 -3.303 1 31.12 88 GLY B O 1
ATOM 3226 N N . ASP B 1 89 ? -9.93 70.438 -2.941 1 29.41 89 ASP B N 1
ATOM 3227 C CA . ASP B 1 89 ? -9.953 71.75 -2.318 1 29.41 89 ASP B CA 1
ATOM 3228 C C . ASP B 1 89 ? -8.984 71.875 -1.142 1 29.41 89 ASP B C 1
ATOM 3230 O O . ASP B 1 89 ? -8.758 70.875 -0.454 1 29.41 89 ASP B O 1
ATOM 3234 N N . SER B 1 90 ? -8.016 72.812 -1.221 1 29.7 90 SER B N 1
ATOM 3235 C CA . SER B 1 90 ? -6.965 73.312 -0.355 1 29.7 90 SER B CA 1
ATOM 3236 C C . SER B 1 90 ? -7.258 73 1.111 1 29.7 90 SER B C 1
ATOM 3238 O O . SER B 1 90 ? -6.5 73.438 1.995 1 29.7 90 SER B O 1
ATOM 3240 N N . ASN B 1 91 ? -8.539 72.938 1.372 1 26.44 91 ASN B N 1
ATOM 3241 C CA . ASN B 1 91 ? -8.875 72.938 2.791 1 26.44 91 ASN B CA 1
ATOM 3242 C C . ASN B 1 91 ? -8.398 71.688 3.504 1 26.44 91 ASN B C 1
ATOM 3244 O O . ASN B 1 91 ? -9.125 70.688 3.562 1 26.44 91 ASN B O 1
ATOM 3248 N N . ARG B 1 92 ? -7.27 71.188 3.18 1 32.69 92 ARG B N 1
ATOM 3249 C CA . ARG B 1 92 ? -6.629 70.312 4.191 1 32.69 92 ARG B CA 1
ATOM 3250 C C . ARG B 1 92 ? -7.238 70.562 5.57 1 32.69 92 ARG B C 1
ATOM 3252 O O . ARG B 1 92 ? -7.402 71.75 5.988 1 32.69 92 ARG B O 1
ATOM 3259 N N . PRO B 1 93 ? -8.273 69.938 6.039 1 31.03 93 PRO B N 1
ATOM 3260 C CA . PRO B 1 93 ? -8.68 70.625 7.254 1 31.03 93 PRO B CA 1
ATOM 3261 C C . PRO B 1 93 ? -7.512 71.312 7.973 1 31.03 93 PRO B C 1
ATOM 3263 O O . PRO B 1 93 ? -6.438 70.75 8.094 1 31.03 93 PRO B O 1
ATOM 3266 N N . LYS B 1 94 ? -7.117 72.562 7.594 1 32.31 94 LYS B N 1
ATOM 3267 C CA . LYS B 1 94 ? -6.348 73.438 8.484 1 32.31 94 LYS B CA 1
ATOM 3268 C C . LYS B 1 94 ? -6.262 72.812 9.883 1 32.31 94 LYS B C 1
ATOM 3270 O O . LYS B 1 94 ? -7.195 72.125 10.344 1 32.31 94 LYS B O 1
ATOM 3275 N N . GLN B 1 95 ? -5.051 72.375 10.281 1 34.5 95 GLN B N 1
ATOM 3276 C CA . GLN B 1 95 ? -4.719 72.312 11.703 1 34.5 95 GLN B CA 1
ATOM 3277 C C . GLN B 1 95 ? -5.668 73.188 12.539 1 34.5 95 GLN B C 1
ATOM 3279 O O . GLN B 1 95 ? -5.402 74.375 12.781 1 34.5 95 GLN B O 1
ATOM 3284 N N . TYR B 1 96 ? -6.781 73.438 12.086 1 30.95 96 TYR B N 1
ATOM 3285 C CA . TYR B 1 96 ? -7.523 74.312 13.039 1 30.95 96 TYR B CA 1
ATOM 3286 C C . TYR B 1 96 ? -7.234 73.875 14.469 1 30.95 96 TYR B C 1
ATOM 3288 O O . TYR B 1 96 ? -6.953 72.688 14.734 1 30.95 96 TYR B O 1
ATOM 3296 N N . SER B 1 97 ? -6.473 74.5 15.25 1 36.72 97 SER B N 1
ATOM 3297 C CA . SER B 1 97 ? -6.531 74.5 16.719 1 36.72 97 SER B CA 1
ATOM 3298 C C . SER B 1 97 ? -7.773 73.75 17.203 1 36.72 97 SER B C 1
ATOM 3300 O O . SER B 1 97 ? -8.797 74.375 17.5 1 36.72 97 SER B O 1
ATOM 3302 N N . VAL B 1 98 ? -8.219 72.875 16.5 1 40.31 98 VAL B N 1
ATOM 3303 C CA . VAL B 1 98 ? -9.562 72.375 16.797 1 40.31 98 VAL B CA 1
ATOM 3304 C C . VAL B 1 98 ? -9.609 71.875 1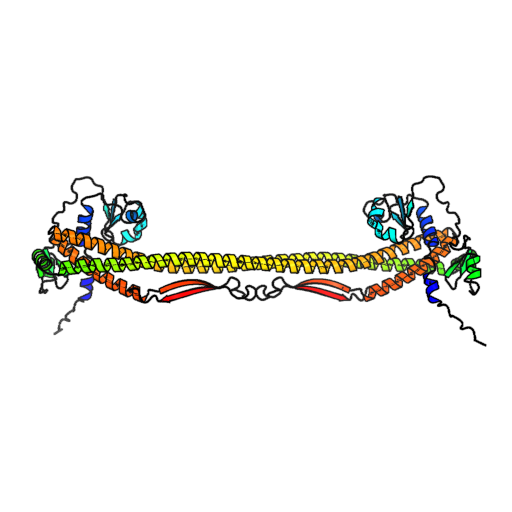8.234 1 40.31 98 VAL B C 1
ATOM 3306 O O . VAL B 1 98 ? -8.859 70.938 18.609 1 40.31 98 VAL B O 1
ATOM 3309 N N . VAL B 1 99 ? -9.641 72.625 19.031 1 51.66 99 VAL B N 1
ATOM 3310 C CA . VAL B 1 99 ? -10.117 72.25 20.359 1 51.66 99 VAL B CA 1
ATOM 3311 C C . VAL B 1 99 ? -11.148 71.125 20.25 1 51.66 99 VAL B C 1
ATOM 3313 O O . VAL B 1 99 ? -12.109 71.25 19.484 1 51.66 99 VAL B O 1
ATOM 3316 N N . PRO B 1 100 ? -10.688 69.938 20.531 1 59.03 100 PRO B N 1
ATOM 3317 C CA . PRO B 1 100 ? -11.695 68.875 20.516 1 59.03 100 PRO B CA 1
ATOM 3318 C C . PRO B 1 100 ? -13.078 69.375 20.938 1 59.03 100 PRO B C 1
ATOM 3320 O O . PRO B 1 100 ? -13.188 70.25 21.828 1 59.03 100 PRO B O 1
ATOM 3323 N N . HIS B 1 101 ? -13.992 69.125 20.016 1 68.5 101 HIS B N 1
ATOM 3324 C CA . HIS B 1 101 ? -15.375 69.438 20.297 1 68.5 101 HIS B CA 1
ATOM 3325 C C . HIS B 1 101 ? -16.078 68.375 21.062 1 68.5 101 HIS B C 1
ATOM 3327 O O . HIS B 1 101 ? -15.852 67.188 20.812 1 68.5 101 HIS B O 1
ATOM 3333 N N . CYS B 1 102 ? -16.656 68.75 22.141 1 72.38 102 CYS B N 1
ATOM 3334 C CA . CYS B 1 102 ? -17.484 67.812 22.891 1 72.38 102 CYS B CA 1
ATOM 3335 C C . CYS B 1 102 ? -18.656 67.312 22.031 1 72.38 102 CYS B C 1
ATOM 3337 O O . CYS B 1 102 ? -19.531 68.125 21.656 1 72.38 102 CYS B O 1
ATOM 3339 N N . ASP B 1 103 ? -18.734 66.188 21.703 1 64.88 103 ASP B N 1
ATOM 3340 C CA . ASP B 1 103 ? -19.781 65.625 20.859 1 64.88 103 ASP B CA 1
ATOM 3341 C C . ASP B 1 103 ? -21.172 65.875 21.469 1 64.88 103 ASP B C 1
ATOM 3343 O O . ASP B 1 103 ? -22.156 66.062 20.75 1 64.88 103 ASP B O 1
ATOM 3347 N N . LYS B 1 104 ? -21.172 65.875 22.656 1 67.44 104 LYS B N 1
ATOM 3348 C CA . LYS B 1 104 ? -22.438 65.938 23.375 1 67.44 104 LYS B CA 1
ATOM 3349 C C . LYS B 1 104 ? -22.938 67.375 23.391 1 67.44 104 LYS B C 1
ATOM 3351 O O . LYS B 1 104 ? -24.156 67.625 23.391 1 67.44 104 LYS B O 1
ATOM 3356 N N . HIS B 1 105 ? -22.047 68.375 23.469 1 70.38 105 HIS B N 1
ATOM 3357 C CA . HIS B 1 105 ? -22.469 69.75 23.781 1 70.38 105 HIS B CA 1
ATOM 3358 C C . HIS B 1 105 ? -22.016 70.688 22.703 1 70.38 105 HIS B C 1
ATOM 3360 O O . HIS B 1 105 ? -22.281 71.875 22.781 1 70.38 105 HIS B O 1
ATOM 3366 N N . ASP B 1 106 ? -21.469 70.312 21.656 1 68.25 106 ASP B N 1
ATOM 3367 C CA . ASP B 1 106 ? -20.969 71.125 20.547 1 68.25 106 ASP B CA 1
ATOM 3368 C C . ASP B 1 106 ? -20.078 72.25 21.062 1 68.25 106 ASP B C 1
ATOM 3370 O O . ASP B 1 106 ? -20.266 73.375 20.688 1 68.25 106 ASP B O 1
ATOM 3374 N N . GLU B 1 107 ? -19.391 72.062 22.156 1 74.38 107 GLU B N 1
ATOM 3375 C CA . GLU B 1 107 ? -18.438 73.062 22.734 1 74.38 107 GLU B CA 1
ATOM 3376 C C . GLU B 1 107 ? -17.016 72.5 22.641 1 74.38 107 GLU B C 1
ATOM 3378 O O . GLU B 1 107 ? -16.797 71.312 22.484 1 74.38 107 GLU B O 1
ATOM 3383 N N . ASN B 1 108 ? -16.156 73.5 22.688 1 76.5 108 ASN B N 1
ATOM 3384 C CA . ASN B 1 108 ? -14.75 73.125 22.719 1 76.5 108 ASN B CA 1
ATOM 3385 C C . ASN B 1 108 ? -14.359 72.5 24.047 1 76.5 108 ASN B C 1
ATOM 3387 O O . ASN B 1 108 ? -14.844 72.875 25.094 1 76.5 108 ASN B O 1
ATOM 3391 N N . MET B 1 109 ? -13.57 71.438 23.891 1 77.56 109 MET B N 1
ATOM 3392 C CA . MET B 1 109 ? -13.07 70.812 25.109 1 77.56 109 MET B CA 1
ATOM 3393 C C . MET B 1 109 ? -11.883 71.562 25.672 1 77.56 109 MET B C 1
ATOM 3395 O O . MET B 1 109 ? -10.766 71.5 25.156 1 77.56 109 MET B O 1
ATOM 3399 N N . VAL B 1 110 ? -12.094 72.375 26.688 1 78.81 110 VAL B N 1
ATOM 3400 C CA . VAL B 1 110 ? -11.047 73.25 27.172 1 78.81 110 VAL B CA 1
ATOM 3401 C C . VAL B 1 110 ? -10.641 72.875 28.594 1 78.81 110 VAL B C 1
ATOM 3403 O O . VAL B 1 110 ? -9.703 73.438 29.156 1 78.81 110 VAL B O 1
ATOM 3406 N N . TRP B 1 111 ? -11.438 71.812 29.078 1 83.06 111 TRP B N 1
ATOM 3407 C CA . TRP B 1 111 ? -11.148 71.438 30.453 1 83.06 111 TRP B CA 1
ATOM 3408 C C . TRP B 1 111 ? -10.602 70 30.5 1 83.06 111 TRP B C 1
ATOM 3410 O O . TRP B 1 111 ? -10.828 69.188 29.594 1 83.06 111 TRP B O 1
ATOM 3420 N N . TYR B 1 112 ? -9.82 69.812 31.578 1 84.56 112 TYR B N 1
ATOM 3421 C CA . TYR B 1 112 ? -9.281 68.438 31.844 1 84.56 112 TYR B CA 1
ATOM 3422 C C . TYR B 1 112 ? -9.555 68.062 33.281 1 84.56 112 TYR B C 1
ATOM 3424 O O . TYR B 1 112 ? -9.203 68.75 34.219 1 84.56 112 TYR B O 1
ATOM 3432 N N . CYS B 1 113 ? -10.312 67 33.438 1 83.12 113 CYS B N 1
ATOM 3433 C CA . CYS B 1 113 ? -10.516 66.375 34.75 1 83.12 113 CYS B CA 1
ATOM 3434 C C . CYS B 1 113 ? -9.445 65.375 35.094 1 83.12 113 CYS B C 1
ATOM 3436 O O . CYS B 1 113 ? -9.43 64.312 34.5 1 83.12 113 CYS B O 1
ATOM 3438 N N . GLU B 1 114 ? -8.594 65.562 36.031 1 80.06 114 GLU B N 1
ATOM 3439 C CA . GLU B 1 114 ? -7.465 64.688 36.344 1 80.06 114 GLU B CA 1
ATOM 3440 C C . GLU B 1 114 ? -7.938 63.406 37 1 80.06 114 GLU B C 1
ATOM 3442 O O . GLU B 1 114 ? -7.316 62.375 36.844 1 80.06 114 GLU B O 1
ATOM 3447 N N . GLU B 1 115 ? -9.016 63.469 37.688 1 77.44 115 GLU B N 1
ATOM 3448 C CA . GLU B 1 115 ? -9.539 62.312 38.406 1 77.44 115 GLU B CA 1
ATOM 3449 C C . GLU B 1 115 ? -10.086 61.281 37.438 1 77.44 115 GLU B C 1
ATOM 3451 O O . GLU B 1 115 ? -9.906 60.062 37.656 1 77.44 115 GLU B O 1
ATOM 3456 N N . HIS B 1 116 ? -10.617 61.781 36.375 1 76.94 116 HIS B N 1
ATOM 3457 C CA . HIS B 1 116 ? -11.227 60.875 35.406 1 76.94 116 HIS B CA 1
ATOM 3458 C C . HIS B 1 116 ? -10.398 60.781 34.125 1 76.94 116 HIS B C 1
ATOM 3460 O O . HIS B 1 116 ? -10.734 60 33.219 1 76.94 116 HIS B O 1
ATOM 3466 N N . ARG B 1 117 ? -9.445 61.656 34.156 1 76.94 117 ARG B N 1
ATOM 3467 C CA . ARG B 1 117 ? -8.516 61.688 33.031 1 76.94 117 ARG B CA 1
ATOM 3468 C C . ARG B 1 117 ? -9.25 61.875 31.719 1 76.94 117 ARG B C 1
ATOM 3470 O O . ARG B 1 117 ? -9.047 61.125 30.766 1 76.94 117 ARG B O 1
ATOM 3477 N N . LEU B 1 118 ? -10.039 62.875 31.75 1 75.56 118 LEU B N 1
ATOM 3478 C CA . LEU B 1 118 ? -10.883 63.094 30.594 1 75.56 118 LEU B CA 1
ATOM 3479 C C . LEU B 1 118 ? -10.93 64.562 30.234 1 75.56 118 LEU B C 1
ATOM 3481 O O . LEU B 1 118 ? -10.945 65.438 31.109 1 75.56 118 LEU B O 1
ATOM 3485 N N . LEU B 1 119 ? -11.008 64.75 28.891 1 76.94 119 LEU B N 1
ATOM 3486 C CA . LEU B 1 119 ? -11.273 66.062 28.391 1 76.94 119 LEU B CA 1
ATOM 3487 C C . LEU B 1 119 ? -12.766 66.375 28.391 1 76.94 119 LEU B C 1
ATOM 3489 O O . LEU B 1 119 ? -13.586 65.5 28.172 1 76.94 119 LEU B O 1
ATOM 3493 N N . GLY B 1 120 ? -13.047 67.625 28.75 1 76.25 120 GLY B N 1
ATOM 3494 C CA . GLY B 1 120 ? -14.445 68.062 28.781 1 76.25 120 GLY B CA 1
ATOM 3495 C C . GLY B 1 120 ? -14.672 69.438 28.344 1 76.25 120 GLY B C 1
ATOM 3496 O O . GLY B 1 120 ? -13.742 70.25 28.359 1 76.25 120 GLY B O 1
ATOM 3497 N N . CYS B 1 121 ? -15.906 69.562 27.875 1 78.06 121 CYS B N 1
ATOM 3498 C CA . CYS B 1 121 ? -16.328 70.938 27.609 1 78.06 121 CYS B CA 1
ATOM 3499 C C . CYS B 1 121 ? -16.859 71.625 28.875 1 78.06 121 CYS B C 1
ATOM 3501 O O . CYS B 1 121 ? -16.812 71.062 29.953 1 78.06 121 CYS B O 1
ATOM 3503 N N . ASN B 1 122 ? -17.344 72.938 28.75 1 79.19 122 ASN B N 1
ATOM 3504 C CA . ASN B 1 122 ? -17.859 73.625 29.906 1 79.19 122 ASN B CA 1
ATOM 3505 C C . ASN B 1 122 ? -19.078 72.938 30.516 1 79.19 122 ASN B C 1
ATOM 3507 O O . ASN B 1 122 ? -19.188 72.875 31.734 1 79.19 122 ASN B O 1
ATOM 3511 N N . ILE B 1 123 ? -19.797 72.375 29.625 1 77.81 123 ILE B N 1
ATOM 3512 C CA . ILE B 1 123 ? -21.031 71.75 30.078 1 77.81 123 ILE B CA 1
ATOM 3513 C C . ILE B 1 123 ? -20.75 70.375 30.734 1 77.81 123 ILE B C 1
ATOM 3515 O O . ILE B 1 123 ? -21.312 70.062 31.781 1 77.81 123 ILE B O 1
ATOM 3519 N N . CYS B 1 124 ? -19.859 69.688 30.203 1 76.06 124 CYS B N 1
ATOM 3520 C CA . CYS B 1 124 ? -19.469 68.375 30.75 1 76.06 124 CYS B CA 1
ATOM 3521 C C . CYS B 1 124 ? -18.938 68.5 32.156 1 76.06 124 CYS B C 1
ATOM 3523 O O . CYS B 1 124 ? -19.281 67.75 33.062 1 76.06 124 CYS B O 1
ATOM 3525 N N . VAL B 1 125 ? -18.109 69.5 32.344 1 75.88 125 VAL B N 1
ATOM 3526 C CA . VAL B 1 125 ? -17.484 69.688 33.656 1 75.88 125 VAL B CA 1
ATOM 3527 C C . VAL B 1 125 ? -18.531 70.125 34.688 1 75.88 125 VAL B C 1
ATOM 3529 O O . VAL B 1 125 ? -18.531 69.688 35.812 1 75.88 125 VAL B O 1
ATOM 3532 N N . PHE B 1 126 ? -19.469 70.938 34.188 1 76.5 126 PHE B N 1
ATOM 3533 C CA . PHE B 1 126 ? -20.484 71.438 35.125 1 76.5 126 PHE B CA 1
ATOM 3534 C C . PHE B 1 126 ? -21.469 70.312 35.5 1 76.5 126 PHE B C 1
ATOM 3536 O O . PHE B 1 126 ? -21.891 70.25 36.656 1 76.5 126 PHE B O 1
ATOM 3543 N N . LYS B 1 127 ? -21.703 69.5 34.594 1 74.94 127 LYS B N 1
ATOM 3544 C CA . LYS B 1 127 ? -22.75 68.5 34.844 1 74.94 127 LYS B CA 1
ATOM 3545 C C . LYS B 1 127 ? -22.188 67.25 35.469 1 74.94 127 LYS B C 1
ATOM 3547 O O . LYS B 1 127 ? -22.75 66.688 36.406 1 74.94 127 LYS B O 1
ATOM 3552 N N . ASP B 1 128 ? -21.094 66.812 34.906 1 71.25 128 ASP B N 1
ATOM 3553 C CA . ASP B 1 128 ? -20.672 65.5 35.25 1 71.25 128 ASP B CA 1
ATOM 3554 C C . ASP B 1 128 ? -19.453 65.5 36.156 1 71.25 128 ASP B C 1
ATOM 3556 O O . ASP B 1 128 ? -19.188 64.5 36.844 1 71.25 128 ASP B O 1
ATOM 3560 N N . HIS B 1 129 ? -18.734 66.625 36.156 1 72.5 129 HIS B N 1
ATOM 3561 C CA . HIS B 1 129 ? -17.469 66.625 36.875 1 72.5 129 HIS B CA 1
ATOM 3562 C C . HIS B 1 129 ? -17.438 67.75 37.906 1 72.5 129 HIS B C 1
ATOM 3564 O O . HIS B 1 129 ? -16.375 68.188 38.312 1 72.5 129 HIS B O 1
ATOM 3570 N N . ARG B 1 130 ? -18.562 68.188 38.188 1 72.81 130 ARG B N 1
ATOM 3571 C CA . ARG B 1 130 ? -18.672 69.312 39.125 1 72.81 130 ARG B CA 1
ATOM 3572 C C . ARG B 1 130 ? -18.078 68.938 40.469 1 72.81 130 ARG B C 1
ATOM 3574 O O . ARG B 1 130 ? -17.562 69.812 41.188 1 72.81 130 ARG B O 1
ATOM 3581 N N . ARG B 1 131 ? -18.109 67.688 40.688 1 73.69 131 ARG B N 1
ATOM 3582 C CA . ARG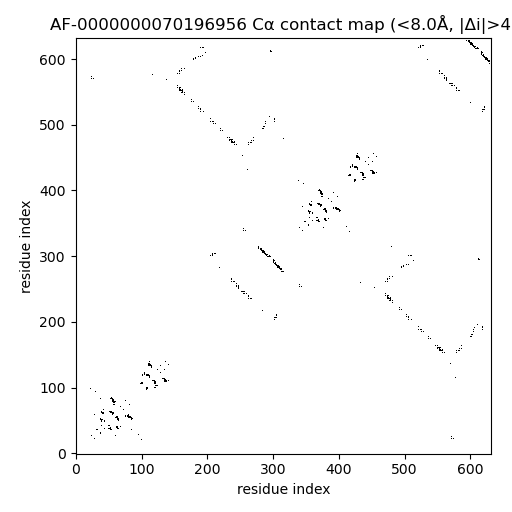 B 1 131 ? -17.688 67.25 42 1 73.69 131 ARG B CA 1
ATOM 3583 C C . ARG B 1 131 ? -16.219 66.812 42 1 73.69 131 ARG B C 1
ATOM 3585 O O . ARG B 1 131 ? -15.68 66.375 43.031 1 73.69 131 ARG B O 1
ATOM 3592 N N . CYS B 1 132 ? -15.648 66.938 40.875 1 77.38 132 CYS B N 1
ATOM 3593 C CA . CYS B 1 132 ? -14.234 66.562 40.812 1 77.38 132 CYS B CA 1
ATOM 3594 C C . CYS B 1 132 ? -13.359 67.75 41.344 1 77.38 132 CYS B C 1
ATOM 3596 O O . CYS B 1 132 ? -13.594 68.875 41.031 1 77.38 132 CYS B O 1
ATOM 3598 N N . ASP B 1 133 ? -12.477 67.438 42.156 1 76.56 133 ASP B N 1
ATOM 3599 C CA . ASP B 1 133 ? -11.641 68.438 42.812 1 76.56 133 ASP B CA 1
ATOM 3600 C C . ASP B 1 133 ? -10.523 68.938 41.875 1 76.56 133 ASP B C 1
ATOM 3602 O O . ASP B 1 133 ? -10.039 70.062 42.031 1 76.56 133 ASP B O 1
ATOM 3606 N N . ASN B 1 134 ? -10.172 68.125 41.031 1 82.31 134 ASN B N 1
ATOM 3607 C CA . ASN B 1 134 ? -9.008 68.438 40.219 1 82.31 134 ASN B CA 1
ATOM 3608 C C . ASN B 1 134 ? -9.375 68.625 38.75 1 82.31 134 ASN B C 1
ATOM 3610 O O . ASN B 1 134 ? -9.031 67.812 37.906 1 82.31 134 ASN B O 1
ATOM 3614 N N . VAL B 1 135 ? -10.102 69.625 38.5 1 85.56 135 VAL B N 1
ATOM 3615 C CA . VAL B 1 135 ? -10.438 70.062 37.125 1 85.56 135 VAL B CA 1
ATOM 3616 C C . VAL B 1 135 ? -9.695 71.312 36.75 1 85.56 135 VAL B C 1
ATOM 3618 O O . VAL B 1 135 ? -9.789 72.312 37.469 1 85.56 135 VAL B O 1
ATOM 3621 N N . THR B 1 136 ? -8.891 71.188 35.781 1 84.88 136 THR B N 1
ATOM 3622 C CA . THR B 1 136 ? -8.109 72.312 35.344 1 84.88 136 THR B CA 1
ATOM 3623 C C . THR B 1 136 ? -8.312 72.625 33.875 1 84.88 136 THR B C 1
ATOM 3625 O O . THR B 1 136 ? -8.883 71.75 33.156 1 84.88 136 THR B O 1
ATOM 3628 N N . SER B 1 137 ? -7.93 73.875 33.469 1 86.06 137 SER B N 1
ATOM 3629 C CA . SER B 1 137 ? -7.941 74.125 32.031 1 86.06 137 SER B CA 1
ATOM 3630 C C . SER B 1 137 ? -6.898 73.312 31.312 1 86.06 137 SER B C 1
ATOM 3632 O O . SER B 1 137 ? -5.887 72.938 31.906 1 86.06 137 SER B O 1
ATOM 3634 N N . VAL B 1 138 ? -7.133 73 30.078 1 84.75 138 VAL B N 1
ATOM 3635 C CA . VAL B 1 138 ? -6.199 72.188 29.281 1 84.75 138 VAL B CA 1
ATOM 3636 C C . VAL B 1 138 ? -4.832 72.875 29.25 1 84.75 138 VAL B C 1
ATOM 3638 O O . VAL B 1 138 ? -3.797 72.188 29.328 1 84.75 138 VAL B O 1
ATOM 3641 N N . LYS B 1 139 ? -4.855 74.188 29.219 1 83.06 139 LYS B N 1
ATOM 3642 C CA . LYS B 1 139 ? -3.609 74.938 29.188 1 83.06 139 LYS B CA 1
ATOM 3643 C C . LYS B 1 139 ? -2.834 74.75 30.484 1 83.06 139 LYS B C 1
ATOM 3645 O O . LYS B 1 139 ? -1.616 74.562 30.469 1 83.06 139 LYS B O 1
ATOM 3650 N N . GLU B 1 140 ? -3.537 74.812 31.594 1 87.25 140 GLU B N 1
ATOM 3651 C CA . GLU B 1 140 ? -2.893 74.625 32.875 1 87.25 140 GLU B CA 1
ATOM 3652 C C . GLU B 1 140 ? -2.338 73.188 33.031 1 87.25 140 GLU B C 1
ATOM 3654 O O . GLU B 1 140 ? -1.238 73 33.562 1 87.25 140 GLU B O 1
ATOM 3659 N N . TYR B 1 141 ? -3.107 72.25 32.594 1 88.5 141 TYR B N 1
ATOM 3660 C CA . TYR B 1 141 ? -2.666 70.875 32.688 1 88.5 141 TYR B CA 1
ATOM 3661 C C . TYR B 1 141 ? -1.446 70.625 31.797 1 88.5 141 TYR B C 1
ATOM 3663 O O . TYR B 1 141 ? -0.53 69.938 32.188 1 88.5 141 TYR B O 1
ATOM 3671 N N . PHE B 1 142 ? -1.463 71.25 30.625 1 87.88 142 PHE B N 1
ATOM 3672 C CA . PHE B 1 142 ? -0.309 71.125 29.734 1 87.88 142 PHE B CA 1
ATOM 3673 C C . PHE B 1 142 ? 0.942 71.688 30.422 1 87.88 142 PHE B C 1
ATOM 3675 O O . PHE B 1 142 ? 2.008 71.062 30.359 1 87.88 142 PHE B O 1
ATOM 3682 N N . GLN B 1 143 ? 0.757 72.812 31.156 1 88.06 143 GLN B N 1
ATOM 3683 C CA . GLN B 1 143 ? 1.897 73.438 31.859 1 88.06 143 GLN B CA 1
ATOM 3684 C C . GLN B 1 143 ? 2.379 72.5 32.969 1 88.06 143 GLN B C 1
ATOM 3686 O O . GLN B 1 143 ? 3.582 72.375 33.219 1 88.06 143 GLN B O 1
ATOM 3691 N N . LYS B 1 144 ? 1.464 71.875 33.625 1 90.25 144 LYS B N 1
ATOM 3692 C CA . LYS B 1 144 ? 1.813 70.938 34.656 1 90.25 144 LYS B CA 1
ATOM 3693 C C . LYS B 1 144 ? 2.596 69.75 34.094 1 90.25 144 LYS B C 1
ATOM 3695 O O . LYS B 1 144 ? 3.588 69.312 34.656 1 90.25 144 LYS B O 1
ATOM 3700 N N . LEU B 1 145 ? 2.164 69.25 32.906 1 89.31 145 LEU B N 1
ATOM 3701 C CA . LEU B 1 145 ? 2.826 68.188 32.25 1 89.31 145 LEU B CA 1
ATOM 3702 C C . LEU B 1 145 ? 4.23 68.562 31.797 1 89.31 145 LEU B C 1
ATOM 3704 O O . LEU B 1 145 ? 5.172 67.75 31.938 1 89.31 145 LEU B O 1
ATOM 3708 N N . LYS B 1 146 ? 4.273 69.688 31.297 1 86.94 146 LYS B N 1
ATOM 3709 C CA . LYS B 1 146 ? 5.539 70.188 30.75 1 86.94 146 LYS B CA 1
ATOM 3710 C C . LYS B 1 146 ? 6.562 70.438 31.859 1 86.94 146 LYS B C 1
ATOM 3712 O O . LYS B 1 146 ? 7.762 70.25 31.656 1 86.94 146 LYS B O 1
ATOM 3717 N N . SER B 1 147 ? 6.113 70.938 32.938 1 87.75 147 SER B N 1
ATOM 3718 C CA . SER B 1 147 ? 7.004 71.25 34.062 1 87.75 147 SER B CA 1
ATOM 3719 C C . SER B 1 147 ? 7.414 70 34.812 1 87.75 147 SER B C 1
ATOM 3721 O O . SER B 1 147 ? 8.422 70 35.531 1 87.75 147 SER B O 1
ATOM 3723 N N . GLY B 1 148 ? 6.633 68.938 34.688 1 87.12 148 GLY B N 1
ATOM 3724 C CA . GLY B 1 148 ? 6.922 67.688 35.406 1 87.12 148 GLY B CA 1
ATOM 3725 C C . GLY B 1 148 ? 7.555 66.625 34.531 1 87.12 148 GLY B C 1
ATOM 3726 O O . GLY B 1 148 ? 7.75 66.812 33.312 1 87.12 148 GLY B O 1
ATOM 3727 N N . PRO B 1 149 ? 7.926 65.5 35.188 1 92.06 149 PRO B N 1
ATOM 3728 C CA . PRO B 1 149 ? 8.562 64.438 34.438 1 92.06 149 PRO B CA 1
ATOM 3729 C C . PRO B 1 149 ? 7.547 63.531 33.719 1 92.06 149 PRO B C 1
ATOM 3731 O O . PRO B 1 149 ? 7.93 62.562 33.062 1 92.06 149 PRO B O 1
ATOM 3734 N N . GLN B 1 150 ? 6.25 63.875 33.781 1 89.62 150 GLN B N 1
ATOM 3735 C CA . GLN B 1 150 ? 5.184 63 33.312 1 89.62 150 GLN B CA 1
ATOM 3736 C C . GLN B 1 150 ? 5.297 62.719 31.828 1 89.62 150 GLN B C 1
ATOM 3738 O O . GLN B 1 150 ? 5.184 61.562 31.391 1 89.62 150 GLN B O 1
ATOM 3743 N N . LEU B 1 151 ? 5.555 63.75 31.062 1 91 151 LEU B N 1
ATOM 3744 C CA . LEU B 1 151 ? 5.641 63.594 29.609 1 91 151 LEU B CA 1
ATOM 3745 C C . LEU B 1 151 ? 6.848 62.75 29.219 1 91 151 LEU B C 1
ATOM 3747 O O . LEU B 1 151 ? 6.734 61.844 28.406 1 91 151 LEU B O 1
ATOM 3751 N N . THR B 1 152 ? 7.945 63.062 29.844 1 92.5 152 THR B N 1
ATOM 3752 C CA . THR B 1 152 ? 9.156 62.312 29.562 1 92.5 152 THR B CA 1
ATOM 3753 C C . THR B 1 152 ? 9.016 60.844 30 1 92.5 152 THR B C 1
ATOM 3755 O O . THR B 1 152 ? 9.5 59.938 29.328 1 92.5 152 THR B O 1
ATOM 3758 N N . ASP B 1 153 ? 8.328 60.625 31.109 1 93.75 153 ASP B N 1
ATOM 3759 C CA . ASP B 1 153 ? 8.133 59.281 31.625 1 93.75 153 ASP B CA 1
ATOM 3760 C C . ASP B 1 153 ? 7.273 58.438 30.688 1 93.75 153 ASP B C 1
ATOM 3762 O O . ASP B 1 153 ? 7.594 57.281 30.422 1 93.75 153 ASP B O 1
ATOM 3766 N N . ILE B 1 154 ? 6.211 59.031 30.188 1 93.62 154 ILE B N 1
ATOM 3767 C CA . ILE B 1 154 ? 5.309 58.312 29.312 1 93.62 154 ILE B CA 1
ATOM 3768 C C . ILE B 1 154 ? 6 58 27.984 1 93.62 154 ILE B C 1
ATOM 3770 O O . ILE B 1 154 ? 5.805 56.938 27.391 1 93.62 154 ILE B O 1
ATOM 3774 N N . GLN B 1 155 ? 6.758 58.938 27.484 1 94 155 GLN B N 1
ATOM 3775 C CA . GLN B 1 155 ? 7.508 58.719 26.266 1 94 155 GLN B CA 1
ATOM 3776 C C . GLN B 1 155 ? 8.508 57.594 26.438 1 94 155 GLN B C 1
ATOM 3778 O O . GLN B 1 155 ? 8.648 56.719 25.562 1 94 155 GLN B O 1
ATOM 3783 N N . ALA B 1 156 ? 9.141 57.562 27.594 1 95.38 156 ALA B N 1
ATOM 3784 C CA . ALA B 1 156 ? 10.07 56.469 27.891 1 95.38 156 ALA B CA 1
ATOM 3785 C C . ALA B 1 156 ? 9.336 55.125 28 1 95.38 156 ALA B C 1
ATOM 3787 O O . ALA B 1 156 ? 9.828 54.094 27.547 1 95.38 156 ALA B O 1
ATOM 3788 N N . ALA B 1 157 ? 8.164 55.156 28.641 1 95.12 157 ALA B N 1
ATOM 3789 C CA . ALA B 1 157 ? 7.359 53.938 28.797 1 95.12 157 ALA B CA 1
ATOM 3790 C C . ALA B 1 157 ? 6.906 53.406 27.438 1 95.12 157 ALA B C 1
ATOM 3792 O O . ALA B 1 157 ? 6.918 52.188 27.203 1 95.12 157 ALA B O 1
ATOM 3793 N N . LEU B 1 158 ? 6.516 54.281 26.562 1 95.06 158 LEU B N 1
ATOM 3794 C CA . LEU B 1 158 ? 6.098 53.906 25.219 1 95.06 158 LEU B CA 1
ATOM 3795 C C . LEU B 1 158 ? 7.254 53.281 24.453 1 95.06 158 LEU B C 1
ATOM 3797 O O . LEU B 1 158 ? 7.078 52.281 23.766 1 95.06 158 LEU B O 1
ATOM 3801 N N . LYS B 1 159 ? 8.43 53.906 24.547 1 95.88 159 LYS B N 1
ATOM 3802 C CA . LYS B 1 159 ? 9.609 53.344 23.875 1 95.88 159 LYS B CA 1
ATOM 3803 C C . LYS B 1 159 ? 9.938 51.969 24.391 1 95.88 159 LYS B C 1
ATOM 3805 O O . LYS B 1 159 ? 10.156 51.031 23.609 1 95.88 159 LYS B O 1
ATOM 3810 N N . LYS B 1 160 ? 9.93 51.812 25.719 1 96.25 160 LYS B N 1
ATOM 3811 C CA . LYS B 1 160 ? 10.211 50.531 26.328 1 96.25 160 LYS B CA 1
ATOM 3812 C C . LYS B 1 160 ? 9.164 49.469 25.938 1 96.25 160 LYS B C 1
ATOM 3814 O O . LYS B 1 160 ? 9.5 48.344 25.625 1 96.25 160 LYS B O 1
ATOM 3819 N N . GLY B 1 161 ? 7.898 49.906 26.016 1 95 161 GLY B N 1
ATOM 3820 C CA . GLY B 1 161 ? 6.824 49 25.609 1 95 161 GLY B CA 1
ATOM 3821 C C . GLY B 1 161 ? 6.934 48.531 24.172 1 95 161 GLY B C 1
ATOM 3822 O O . GLY B 1 161 ? 6.742 47.375 23.875 1 95 161 GLY B O 1
ATOM 3823 N N . ALA B 1 162 ? 7.246 49.469 23.25 1 94.06 162 ALA B N 1
ATOM 3824 C CA . ALA B 1 162 ? 7.418 49.125 21.844 1 94.06 162 ALA B CA 1
ATOM 3825 C C . ALA B 1 162 ? 8.547 48.125 21.656 1 94.06 162 ALA B C 1
ATOM 3827 O O . ALA B 1 162 ? 8.445 47.219 20.828 1 94.06 162 ALA B O 1
ATOM 3828 N N . GLU B 1 163 ? 9.594 48.281 22.422 1 95.12 163 GLU B N 1
ATOM 3829 C CA . GLU B 1 163 ? 10.711 47.344 22.344 1 95.12 163 GLU B CA 1
ATOM 3830 C C . GLU B 1 163 ? 10.297 45.969 22.828 1 95.12 163 GLU B C 1
ATOM 3832 O O . GLU B 1 163 ? 10.68 44.969 22.219 1 95.12 163 GLU B O 1
ATOM 3837 N N . ILE B 1 164 ? 9.547 45.906 23.922 1 93.88 164 ILE B N 1
ATOM 3838 C CA . ILE B 1 164 ? 9.055 44.625 24.438 1 93.88 164 ILE B CA 1
ATOM 3839 C C . ILE B 1 164 ? 8.172 43.969 23.391 1 93.88 164 ILE B C 1
ATOM 3841 O O . ILE B 1 164 ? 8.344 42.781 23.094 1 93.88 164 ILE B O 1
ATOM 3845 N N . MET B 1 165 ? 7.285 44.719 22.781 1 93.56 165 MET B N 1
ATOM 3846 C CA . MET B 1 165 ? 6.402 44.156 21.766 1 93.56 165 MET B CA 1
ATOM 3847 C C . MET B 1 165 ? 7.203 43.688 20.547 1 93.56 165 MET B C 1
ATOM 3849 O O . MET B 1 165 ? 6.883 42.656 19.953 1 93.56 165 MET B O 1
ATOM 3853 N N . ASN B 1 166 ? 8.211 44.469 20.203 1 94.19 166 ASN B N 1
ATOM 3854 C CA . ASN B 1 166 ? 9.055 44.062 19.094 1 94.19 166 ASN B CA 1
ATOM 3855 C C . ASN B 1 166 ? 9.742 42.75 19.359 1 94.19 166 ASN B C 1
ATOM 3857 O O . ASN B 1 166 ? 9.852 41.906 18.453 1 94.19 166 ASN B O 1
ATOM 3861 N N . SER B 1 167 ? 10.234 42.562 20.562 1 93.88 167 SER B N 1
ATOM 3862 C CA . SER B 1 167 ? 10.852 41.281 20.922 1 93.88 167 SER B CA 1
ATOM 3863 C C . SER B 1 167 ? 9.852 40.125 20.828 1 93.88 167 SER B C 1
ATOM 3865 O O . SER B 1 167 ? 10.188 39.062 20.328 1 93.88 167 SER B O 1
ATOM 3867 N N . LEU B 1 168 ? 8.664 40.344 21.234 1 91.25 168 LEU B N 1
ATOM 3868 C CA . LEU B 1 168 ? 7.621 39.312 21.156 1 91.25 168 LEU B CA 1
ATOM 3869 C C . LEU B 1 168 ? 7.277 39 19.703 1 91.25 168 LEU B C 1
ATOM 3871 O O . LEU B 1 168 ? 7.082 37.844 19.344 1 91.25 168 LEU B O 1
ATOM 3875 N N . VAL B 1 169 ? 7.203 40.062 18.891 1 91.88 169 VAL B N 1
ATOM 3876 C CA . VAL B 1 169 ? 6.918 39.906 17.469 1 91.88 169 VAL B CA 1
ATOM 3877 C C . VAL B 1 169 ? 7.98 39 16.844 1 91.88 169 VAL B C 1
ATOM 3879 O O . VAL B 1 169 ? 7.656 38.062 16.109 1 91.88 169 VAL B O 1
ATOM 3882 N N . LYS B 1 170 ? 9.203 39.281 17.125 1 93 170 LYS B N 1
ATOM 3883 C CA . LYS B 1 170 ? 10.297 38.469 16.578 1 93 170 LYS B CA 1
ATOM 3884 C C . LYS B 1 170 ? 10.195 37.031 17.047 1 93 170 LYS B C 1
ATOM 3886 O O . LYS B 1 170 ? 10.406 36.094 16.266 1 93 170 LYS B O 1
ATOM 3891 N N . ASP B 1 171 ? 9.875 36.812 18.312 1 90.06 171 ASP B N 1
ATOM 3892 C CA . ASP B 1 171 ? 9.742 35.469 18.875 1 90.06 171 ASP B CA 1
ATOM 3893 C C . ASP B 1 171 ? 8.617 34.688 18.203 1 90.06 171 ASP B C 1
ATOM 3895 O O . ASP B 1 171 ? 8.789 33.531 17.844 1 90.06 171 ASP B O 1
ATOM 3899 N N . PHE B 1 172 ? 7.504 35.375 18.016 1 90.44 172 PHE B N 1
ATOM 3900 C CA . PHE B 1 172 ? 6.371 34.719 17.375 1 90.44 172 PHE B CA 1
ATOM 3901 C C . PHE B 1 172 ? 6.688 34.375 15.922 1 90.44 172 PHE B C 1
ATOM 3903 O O . PHE B 1 172 ? 6.301 33.344 15.422 1 90.44 172 PHE B O 1
ATOM 3910 N N . ASP B 1 173 ? 7.359 35.281 15.281 1 90.62 173 ASP B N 1
ATOM 3911 C CA . ASP B 1 173 ? 7.754 35.031 13.898 1 90.62 173 ASP B CA 1
ATOM 3912 C C . ASP B 1 173 ? 8.656 33.812 13.805 1 90.62 173 ASP B C 1
ATOM 3914 O O . ASP B 1 173 ? 8.484 33 12.898 1 90.62 173 ASP B O 1
ATOM 3918 N N . GLU B 1 174 ? 9.602 33.688 14.68 1 91.31 174 GLU B N 1
ATOM 3919 C CA . GLU B 1 174 ? 10.492 32.531 14.695 1 91.31 174 GLU B CA 1
ATOM 3920 C C . GLU B 1 174 ? 9.719 31.25 14.969 1 91.31 174 GLU B C 1
ATOM 3922 O O . GLU B 1 174 ? 9.953 30.219 14.32 1 91.31 174 GLU B O 1
ATOM 3927 N N . GLN B 1 175 ? 8.82 31.297 15.93 1 89.69 175 GLN B N 1
ATOM 3928 C CA . GLN B 1 175 ? 8.008 30.125 16.234 1 89.69 175 GLN B CA 1
ATOM 3929 C C . GLN B 1 175 ? 7.18 29.688 15.031 1 89.69 175 GLN B C 1
ATOM 3931 O O . GLN B 1 175 ? 7.027 28.5 14.773 1 89.69 175 GLN B O 1
ATOM 3936 N N . LEU B 1 176 ? 6.699 30.688 14.328 1 90.69 176 LEU B N 1
ATOM 3937 C CA . LEU B 1 176 ? 5.906 30.391 13.141 1 90.69 176 LEU B CA 1
ATOM 3938 C C . LEU B 1 176 ? 6.754 29.688 12.078 1 90.69 176 LEU B C 1
ATOM 3940 O O . LEU B 1 176 ? 6.301 28.734 11.453 1 90.69 176 LEU B O 1
ATOM 3944 N N . GLN B 1 177 ? 7.922 30.172 11.906 1 91.94 177 GLN B N 1
ATOM 3945 C CA . GLN B 1 177 ? 8.812 29.562 10.93 1 91.94 177 GLN B CA 1
ATOM 3946 C C . GLN B 1 177 ? 9.141 28.109 11.32 1 91.94 177 GLN B C 1
ATOM 3948 O O . GLN B 1 177 ? 9.141 27.219 10.469 1 91.94 177 GLN B O 1
ATOM 3953 N N . VAL B 1 178 ? 9.414 27.891 12.562 1 91.44 178 VAL B N 1
ATOM 3954 C CA . VAL B 1 178 ? 9.711 26.547 13.055 1 91.44 178 VAL B CA 1
ATOM 3955 C C . VAL B 1 178 ? 8.5 25.641 12.859 1 91.44 178 VAL B C 1
ATOM 3957 O O . VAL B 1 178 ? 8.641 24.484 12.461 1 91.44 178 VAL B O 1
ATOM 3960 N N . MET B 1 179 ? 7.367 26.141 13.102 1 90.75 179 MET B N 1
ATOM 3961 C CA . MET B 1 179 ? 6.137 25.375 12.953 1 90.75 179 MET B CA 1
ATOM 3962 C C . MET B 1 179 ? 5.926 24.953 11.508 1 90.75 179 MET B C 1
ATOM 3964 O O . MET B 1 179 ? 5.527 23.812 11.242 1 90.75 179 MET B O 1
ATOM 3968 N N . VAL B 1 180 ? 6.18 25.844 10.609 1 91.56 180 VAL B N 1
ATOM 3969 C CA . VAL B 1 180 ? 6.016 25.531 9.188 1 91.56 180 VAL B CA 1
ATOM 3970 C C . VAL B 1 180 ? 7.004 24.438 8.781 1 91.56 180 VAL B C 1
ATOM 3972 O O . VAL B 1 180 ? 6.641 23.5 8.07 1 91.56 180 VAL B O 1
ATOM 3975 N N . LYS B 1 181 ? 8.195 24.562 9.188 1 93.38 181 LYS B N 1
ATOM 3976 C CA . LYS B 1 181 ? 9.203 23.547 8.891 1 93.38 181 LYS B CA 1
ATOM 3977 C C . LYS B 1 181 ? 8.805 22.188 9.477 1 93.38 181 LYS B C 1
ATOM 3979 O O . LYS B 1 181 ? 8.961 21.156 8.82 1 93.38 181 LYS B O 1
ATOM 3984 N N . ASN B 1 182 ? 8.297 22.156 10.695 1 91.88 182 ASN B N 1
ATOM 3985 C CA . ASN B 1 182 ? 7.844 20.922 11.336 1 91.88 182 ASN B CA 1
ATOM 3986 C C . ASN B 1 182 ? 6.707 20.266 10.562 1 91.88 182 ASN B C 1
ATOM 3988 O O . ASN B 1 182 ? 6.637 19.047 10.469 1 91.88 182 ASN B O 1
ATOM 3992 N N . GLN B 1 183 ? 5.855 21.141 10.078 1 93.56 183 GLN B N 1
ATOM 3993 C CA . GLN B 1 183 ? 4.766 20.609 9.273 1 93.56 183 GLN B CA 1
ATOM 3994 C C . GLN B 1 183 ? 5.297 19.875 8.039 1 93.56 183 GLN B C 1
ATOM 3996 O O . GLN B 1 183 ? 4.836 18.781 7.715 1 93.56 183 GLN B O 1
ATOM 4001 N N . GLU B 1 184 ? 6.219 20.484 7.379 1 95.25 184 GLU B N 1
ATOM 4002 C CA . GLU B 1 184 ? 6.809 19.891 6.184 1 95.25 184 GLU B CA 1
ATOM 4003 C C . GLU B 1 184 ? 7.5 18.578 6.508 1 95.25 184 GLU B C 1
ATOM 4005 O O . GLU B 1 184 ? 7.352 17.594 5.773 1 95.25 184 GLU B O 1
ATOM 4010 N N . ILE B 1 185 ? 8.195 18.547 7.602 1 96.06 185 ILE B N 1
ATOM 4011 C CA . ILE B 1 185 ? 8.906 17.344 8.023 1 96.06 185 ILE B CA 1
ATOM 4012 C C . ILE B 1 185 ? 7.906 16.234 8.336 1 96.06 185 ILE B C 1
ATOM 4014 O O . ILE B 1 185 ? 8.109 15.086 7.941 1 96.06 185 ILE B O 1
ATOM 4018 N N . ALA B 1 186 ? 6.836 16.594 9.023 1 95.56 186 ALA B N 1
ATOM 4019 C CA . ALA B 1 186 ? 5.82 15.602 9.383 1 95.56 186 ALA B CA 1
ATOM 4020 C C . ALA B 1 186 ? 5.133 15.055 8.133 1 95.56 186 ALA B C 1
ATOM 4022 O O . ALA B 1 186 ? 4.891 13.852 8.031 1 95.56 186 ALA B O 1
ATOM 4023 N N . LEU B 1 187 ? 4.832 15.922 7.195 1 96.75 187 L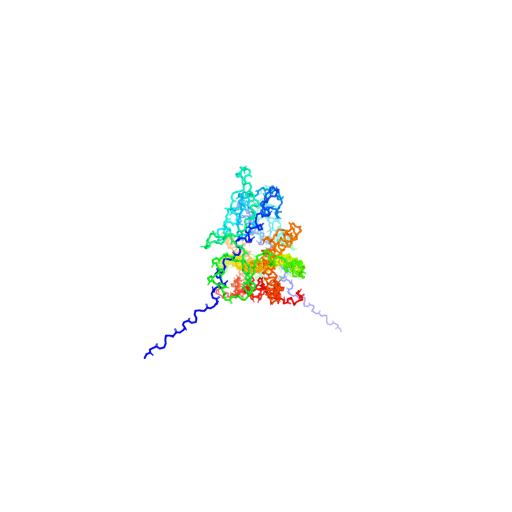EU B N 1
ATOM 4024 C CA . LEU B 1 187 ? 4.203 15.492 5.949 1 96.75 187 LEU B CA 1
ATOM 4025 C C . LEU B 1 187 ? 5.117 14.539 5.184 1 96.75 187 LEU B C 1
ATOM 4027 O O . LEU B 1 187 ? 4.664 13.516 4.668 1 96.75 187 LEU B O 1
ATOM 4031 N N . GLN B 1 188 ? 6.332 14.914 5.148 1 96.5 188 GLN B N 1
ATOM 4032 C CA . GLN B 1 188 ? 7.305 14.062 4.477 1 96.5 188 GLN B CA 1
ATOM 4033 C C . GLN B 1 188 ? 7.438 12.711 5.188 1 96.5 188 GLN B C 1
ATOM 4035 O O . GLN B 1 188 ? 7.582 11.68 4.539 1 96.5 188 GLN B O 1
ATOM 4040 N N . SER B 1 189 ? 7.398 12.75 6.449 1 96.62 189 SER B N 1
ATOM 4041 C CA . SER B 1 189 ? 7.477 11.523 7.238 1 96.62 189 SER B CA 1
ATOM 4042 C C . SER B 1 189 ? 6.324 10.586 6.902 1 96.62 189 SER B C 1
ATOM 4044 O O . SER B 1 189 ? 6.527 9.375 6.773 1 96.62 189 SER B O 1
ATOM 4046 N N . ILE B 1 190 ? 5.168 11.094 6.707 1 95.94 190 ILE B N 1
ATOM 4047 C CA . ILE B 1 190 ? 3.998 10.297 6.363 1 95.94 190 ILE B CA 1
ATOM 4048 C C . ILE B 1 190 ? 4.191 9.672 4.984 1 95.94 190 ILE B C 1
ATOM 4050 O O . ILE B 1 190 ? 3.939 8.477 4.797 1 95.94 190 ILE B O 1
ATOM 4054 N N . THR B 1 191 ? 4.652 10.469 4.055 1 96.62 191 THR B N 1
ATOM 4055 C CA . THR B 1 191 ? 4.879 10 2.691 1 96.62 191 THR B CA 1
ATOM 4056 C C . THR B 1 191 ? 5.945 8.906 2.664 1 96.62 191 THR B C 1
ATOM 4058 O O . THR B 1 191 ? 5.781 7.891 1.989 1 96.62 191 THR B O 1
ATOM 4061 N N . ASP B 1 192 ? 7.004 9.164 3.422 1 96.69 192 ASP B N 1
ATOM 4062 C CA . ASP B 1 192 ? 8.086 8.188 3.486 1 96.69 192 ASP B CA 1
ATOM 4063 C C . ASP B 1 192 ? 7.598 6.871 4.078 1 96.69 192 ASP B C 1
ATOM 4065 O O . ASP B 1 192 ? 7.973 5.793 3.607 1 96.69 192 ASP B O 1
ATOM 4069 N N . LEU B 1 193 ? 6.836 6.98 5.074 1 95.94 193 LEU B N 1
ATOM 4070 C CA . LEU B 1 193 ? 6.309 5.77 5.691 1 95.94 193 LEU B CA 1
ATOM 4071 C C . LEU B 1 193 ? 5.434 4.992 4.711 1 95.94 193 LEU B C 1
ATOM 4073 O O . LEU B 1 193 ? 5.555 3.77 4.602 1 95.94 193 LEU B O 1
ATOM 4077 N N . ARG B 1 194 ? 4.598 5.691 4 1 96.56 194 ARG B N 1
ATOM 4078 C CA . ARG B 1 194 ? 3.752 5.047 3 1 96.56 194 ARG B CA 1
ATOM 4079 C C . ARG B 1 194 ? 4.594 4.312 1.964 1 96.56 194 ARG B C 1
ATOM 4081 O O . ARG B 1 194 ? 4.289 3.172 1.606 1 96.56 194 ARG B O 1
ATOM 4088 N N . GLN B 1 195 ? 5.613 4.918 1.53 1 96.5 195 GLN B N 1
ATOM 4089 C CA . GLN B 1 195 ? 6.492 4.312 0.536 1 96.5 195 GLN B CA 1
ATOM 4090 C C . GLN B 1 195 ? 7.16 3.057 1.087 1 96.5 195 GLN B C 1
ATOM 4092 O O . GLN B 1 195 ? 7.297 2.057 0.377 1 96.5 195 GLN B O 1
ATOM 4097 N N . ARG B 1 196 ? 7.574 3.154 2.312 1 94.38 196 ARG B N 1
ATOM 4098 C CA . ARG B 1 196 ? 8.188 1.991 2.947 1 94.38 196 ARG B CA 1
ATOM 4099 C C . ARG B 1 196 ? 7.195 0.835 3.041 1 94.38 196 ARG B C 1
ATOM 4101 O O . ARG B 1 196 ? 7.547 -0.315 2.77 1 94.38 196 ARG B O 1
ATOM 4108 N N . ILE B 1 197 ? 5.957 1.166 3.389 1 94.06 197 ILE B N 1
ATOM 4109 C CA . ILE B 1 197 ? 4.918 0.147 3.508 1 94.06 197 ILE B CA 1
ATOM 4110 C C . ILE B 1 197 ? 4.633 -0.46 2.137 1 94.06 197 ILE B C 1
ATOM 4112 O O . ILE B 1 197 ? 4.508 -1.68 2.006 1 94.06 197 ILE B O 1
ATOM 4116 N N . ASP B 1 198 ? 4.602 0.333 1.165 1 95.75 198 ASP B N 1
ATOM 4117 C CA . ASP B 1 198 ? 4.348 -0.146 -0.19 1 95.75 198 ASP B CA 1
ATOM 4118 C C . ASP B 1 198 ? 5.445 -1.101 -0.652 1 95.75 198 ASP B C 1
ATOM 4120 O O . ASP B 1 198 ? 5.16 -2.148 -1.235 1 95.75 198 ASP B O 1
ATOM 4124 N N . LYS B 1 199 ? 6.621 -0.702 -0.369 1 95.81 199 LYS B N 1
ATOM 4125 C CA . LYS B 1 199 ? 7.742 -1.552 -0.76 1 95.81 199 LYS B CA 1
ATOM 4126 C C . LYS B 1 199 ? 7.664 -2.914 -0.075 1 95.81 199 LYS B C 1
ATOM 4128 O O . LYS B 1 199 ? 7.887 -3.947 -0.709 1 95.81 199 LYS B O 1
ATOM 4133 N N . ARG B 1 200 ? 7.371 -2.881 1.131 1 94 200 ARG B N 1
ATOM 4134 C CA . ARG B 1 200 ? 7.246 -4.129 1.876 1 94 200 ARG B CA 1
ATOM 4135 C C . ARG B 1 200 ? 6.09 -4.973 1.343 1 94 200 ARG B C 1
ATOM 4137 O O . ARG B 1 200 ? 6.215 -6.191 1.209 1 94 200 ARG B O 1
ATOM 4144 N N . LEU B 1 201 ? 4.984 -4.332 1.073 1 94 201 LEU B N 1
ATOM 4145 C CA . LEU B 1 201 ? 3.824 -5.039 0.541 1 94 201 LEU B CA 1
ATOM 4146 C C . LEU B 1 201 ? 4.137 -5.648 -0.822 1 94 201 LEU B C 1
ATOM 4148 O O . LEU B 1 201 ? 3.697 -6.758 -1.124 1 94 201 LEU B O 1
ATOM 4152 N N . ASP B 1 202 ? 4.918 -4.969 -1.629 1 96.62 202 ASP B N 1
ATOM 4153 C CA . ASP B 1 202 ? 5.348 -5.504 -2.916 1 96.62 202 ASP B CA 1
ATOM 4154 C C . ASP B 1 202 ? 6.16 -6.785 -2.736 1 96.62 202 ASP B C 1
ATOM 4156 O O . ASP B 1 202 ? 5.957 -7.762 -3.461 1 96.62 202 ASP B O 1
ATOM 4160 N N . GLU B 1 203 ? 7 -6.672 -1.808 1 95.94 203 GLU B N 1
ATOM 4161 C CA . GLU B 1 203 ? 7.832 -7.836 -1.525 1 95.94 203 GLU B CA 1
ATOM 4162 C C . GLU B 1 203 ? 6.984 -9.016 -1.045 1 95.94 203 GLU B C 1
ATOM 4164 O O . GLU B 1 203 ? 7.16 -10.141 -1.508 1 95.94 203 GLU B O 1
ATOM 4169 N N . LEU B 1 204 ? 6.098 -8.727 -0.156 1 93.81 204 LEU B N 1
ATOM 4170 C CA . LEU B 1 204 ? 5.242 -9.773 0.387 1 93.81 204 LEU B CA 1
ATOM 4171 C C . LEU B 1 204 ? 4.344 -10.359 -0.698 1 93.81 204 LEU B C 1
ATOM 4173 O O . LEU B 1 204 ? 4.152 -11.578 -0.765 1 93.81 204 LEU B O 1
ATOM 4177 N N . GLN B 1 205 ? 3.816 -9.531 -1.529 1 96.19 205 GLN B N 1
ATO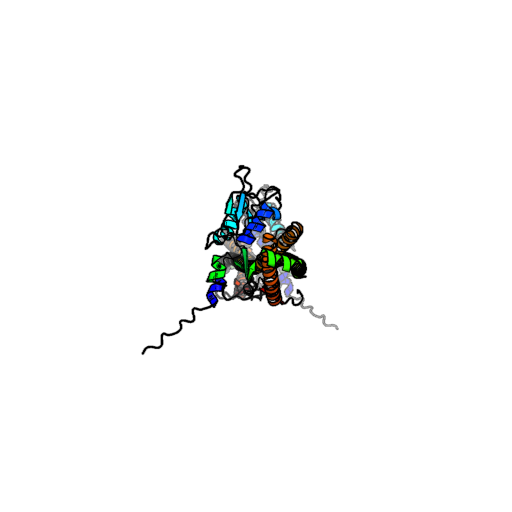M 4178 C CA . GLN B 1 205 ? 2.979 -9.984 -2.633 1 96.19 205 GLN B CA 1
ATOM 4179 C C . GLN B 1 205 ? 3.771 -10.859 -3.6 1 96.19 205 GLN B C 1
ATOM 4181 O O . GLN B 1 205 ? 3.291 -11.906 -4.035 1 96.19 205 GLN B O 1
ATOM 4186 N N . LYS B 1 206 ? 4.922 -10.422 -3.943 1 96.75 206 LYS B N 1
ATOM 4187 C CA . LYS B 1 206 ? 5.789 -11.188 -4.84 1 96.75 206 LYS B CA 1
ATOM 4188 C C . LYS B 1 206 ? 6.105 -12.562 -4.254 1 96.75 206 LYS B C 1
ATOM 4190 O O . LYS B 1 206 ? 6.02 -13.578 -4.953 1 96.75 206 LYS B O 1
ATOM 4195 N N . ASN B 1 207 ? 6.422 -12.516 -3.01 1 94.94 207 ASN B N 1
ATOM 4196 C CA . ASN B 1 207 ? 6.742 -13.773 -2.346 1 94.94 207 ASN B CA 1
ATOM 4197 C C . ASN B 1 207 ? 5.555 -14.727 -2.352 1 94.94 207 ASN B C 1
ATOM 4199 O O . ASN B 1 207 ? 5.715 -15.922 -2.611 1 94.94 207 ASN B O 1
ATOM 4203 N N . CYS B 1 208 ? 4.398 -14.234 -2.053 1 95.44 208 CYS B N 1
ATOM 4204 C CA . CYS B 1 208 ? 3.182 -15.047 -2.049 1 95.44 208 CYS B CA 1
ATOM 4205 C C . CYS B 1 208 ? 2.885 -15.586 -3.441 1 95.44 208 CYS B C 1
ATOM 4207 O O . CYS B 1 208 ? 2.596 -16.781 -3.602 1 95.44 208 CYS B O 1
ATOM 4209 N N . THR B 1 209 ? 3.023 -14.758 -4.43 1 95.94 209 THR B N 1
ATOM 4210 C CA . THR B 1 209 ? 2.771 -15.156 -5.809 1 95.94 209 THR B CA 1
ATOM 4211 C C . THR B 1 209 ? 3.785 -16.203 -6.27 1 95.94 209 THR B C 1
ATOM 4213 O O . THR B 1 209 ? 3.418 -17.188 -6.895 1 95.94 209 THR B O 1
ATOM 4216 N N . ASP B 1 210 ? 5.047 -15.992 -5.965 1 95.81 210 ASP B N 1
ATOM 4217 C CA . ASP B 1 210 ? 6.102 -16.922 -6.344 1 95.81 210 ASP B CA 1
ATOM 4218 C C . ASP B 1 210 ? 5.875 -18.297 -5.715 1 95.81 210 ASP B C 1
ATOM 4220 O O . ASP B 1 210 ? 6.047 -19.328 -6.371 1 95.81 210 ASP B O 1
ATOM 4224 N N . ARG B 1 211 ? 5.504 -18.266 -4.488 1 95.25 211 ARG B N 1
ATOM 4225 C CA . ARG B 1 211 ? 5.223 -19.516 -3.803 1 95.25 211 ARG B CA 1
ATOM 4226 C C . ARG B 1 211 ? 4.059 -20.25 -4.461 1 95.25 211 ARG B C 1
ATOM 4228 O O . ARG B 1 211 ? 4.113 -21.469 -4.66 1 95.25 211 ARG B O 1
ATOM 4235 N N . LEU B 1 212 ? 3.021 -19.516 -4.781 1 95.12 212 LEU B N 1
ATOM 4236 C CA . LEU B 1 212 ? 1.858 -20.094 -5.453 1 95.12 212 LEU B CA 1
ATOM 4237 C C . LEU B 1 212 ? 2.252 -20.719 -6.789 1 95.12 212 LEU B C 1
ATOM 4239 O O . LEU B 1 212 ? 1.913 -21.875 -7.066 1 95.12 212 LEU B O 1
ATOM 4243 N N . ILE B 1 213 ? 3.004 -20.016 -7.57 1 94.81 213 ILE B N 1
ATOM 4244 C CA . ILE B 1 213 ? 3.387 -20.453 -8.906 1 94.81 213 ILE B CA 1
ATOM 4245 C C . ILE B 1 213 ? 4.277 -21.688 -8.812 1 94.81 213 ILE B C 1
ATOM 4247 O O . ILE B 1 213 ? 4.102 -22.641 -9.562 1 94.81 213 ILE B O 1
ATOM 4251 N N . THR B 1 214 ? 5.215 -21.641 -7.82 1 94.75 214 THR B N 1
ATOM 4252 C CA . THR B 1 214 ? 6.133 -22.766 -7.648 1 94.75 214 THR B CA 1
ATOM 4253 C C . THR B 1 214 ? 5.371 -24.031 -7.254 1 94.75 214 THR B C 1
ATOM 4255 O O . THR B 1 214 ? 5.582 -25.094 -7.836 1 94.75 214 THR B O 1
ATOM 4258 N N . LEU B 1 215 ? 4.445 -23.938 -6.352 1 92.88 215 LEU B N 1
ATOM 4259 C CA . LEU B 1 215 ? 3.662 -25.078 -5.895 1 92.88 215 LEU B CA 1
ATOM 4260 C C . LEU B 1 215 ? 2.791 -25.625 -7.02 1 92.88 215 LEU B C 1
ATOM 4262 O O . LEU B 1 215 ? 2.695 -26.844 -7.203 1 92.88 215 LEU B O 1
ATOM 4266 N N . PHE B 1 216 ? 2.186 -24.781 -7.801 1 92.94 216 PHE B N 1
ATOM 4267 C CA . PHE B 1 216 ? 1.342 -25.203 -8.914 1 92.94 216 PHE B CA 1
ATOM 4268 C C . PHE B 1 216 ? 2.166 -25.906 -9.984 1 92.94 216 PHE B C 1
ATOM 4270 O O . PHE B 1 216 ? 1.749 -26.938 -10.508 1 92.94 216 PHE B O 1
ATOM 4277 N N . LYS B 1 217 ? 3.344 -25.344 -10.266 1 92.94 217 LYS B N 1
ATOM 4278 C CA . LYS B 1 217 ? 4.215 -25.953 -11.273 1 92.94 217 LYS B CA 1
ATOM 4279 C C . LYS B 1 217 ? 4.617 -27.375 -10.875 1 92.94 217 LYS B C 1
ATOM 4281 O O . LYS B 1 217 ? 4.605 -28.281 -11.711 1 92.94 217 LYS B O 1
ATOM 4286 N N . ASP B 1 218 ? 4.93 -27.531 -9.656 1 91.25 218 ASP B N 1
ATOM 4287 C CA . ASP B 1 218 ? 5.355 -28.828 -9.156 1 91.25 218 ASP B CA 1
ATOM 4288 C C . ASP B 1 218 ? 4.219 -29.844 -9.227 1 91.25 218 ASP B C 1
ATOM 4290 O O . ASP B 1 218 ? 4.398 -30.953 -9.727 1 91.25 218 ASP B O 1
ATOM 4294 N N . GLU B 1 219 ? 3.104 -29.438 -8.805 1 90.19 219 GLU B N 1
ATOM 4295 C CA . GLU B 1 219 ? 1.956 -30.344 -8.82 1 90.19 219 GLU B CA 1
ATOM 4296 C C . GLU B 1 219 ? 1.496 -30.641 -10.242 1 90.19 219 GLU B C 1
ATOM 4298 O O . GLU B 1 219 ? 1.13 -31.766 -10.562 1 90.19 219 GLU B O 1
ATOM 4303 N N . LYS B 1 220 ? 1.495 -29.656 -11.07 1 90.75 220 LYS B N 1
ATOM 4304 C CA . LYS B 1 220 ? 1.123 -29.844 -12.469 1 90.75 220 LYS B CA 1
ATOM 4305 C C . LYS B 1 220 ? 2.064 -30.828 -13.164 1 90.75 220 LYS B C 1
ATOM 4307 O O . LYS B 1 220 ? 1.627 -31.656 -13.961 1 90.75 220 LYS B O 1
ATOM 4312 N N . ARG B 1 221 ? 3.35 -30.719 -12.836 1 90.94 221 ARG B N 1
ATOM 4313 C CA . ARG B 1 221 ? 4.34 -31.609 -13.422 1 90.94 221 ARG B CA 1
ATOM 4314 C C . ARG B 1 221 ? 4.047 -33.062 -13.047 1 90.94 221 ARG B C 1
ATOM 4316 O O . ARG B 1 221 ? 4.102 -33.938 -13.906 1 90.94 221 ARG B O 1
ATOM 4323 N N . LYS B 1 222 ? 3.729 -33.281 -11.836 1 87.75 222 LYS B N 1
ATOM 4324 C CA . LYS B 1 222 ? 3.406 -34.656 -11.383 1 87.75 222 LYS B CA 1
ATOM 4325 C C . LYS B 1 222 ? 2.197 -35.188 -12.125 1 87.75 222 LYS B C 1
ATOM 4327 O O . LYS B 1 222 ? 2.221 -36.344 -12.586 1 87.75 222 LYS B O 1
ATOM 4332 N N . LEU B 1 223 ? 1.19 -34.375 -12.234 1 89.06 223 LEU B N 1
ATOM 4333 C CA . LEU B 1 223 ? -0.028 -34.812 -12.922 1 89.06 223 LEU B CA 1
ATOM 4334 C C . LEU B 1 223 ? 0.234 -35.062 -14.398 1 89.06 223 LEU B C 1
ATOM 4336 O O . LEU B 1 223 ? -0.245 -36.031 -14.969 1 89.06 223 LEU B O 1
ATOM 4340 N N . ASP B 1 224 ? 1.049 -34.156 -14.977 1 88.75 224 ASP B N 1
ATOM 4341 C CA . ASP B 1 224 ? 1.396 -34.312 -16.391 1 88.75 224 ASP B CA 1
ATOM 4342 C C . ASP B 1 224 ? 2.152 -35.594 -16.641 1 88.75 224 ASP B C 1
ATOM 4344 O O . ASP B 1 224 ? 1.909 -36.281 -17.641 1 88.75 224 ASP B O 1
ATOM 4348 N N . ASP B 1 225 ? 3.033 -35.938 -15.75 1 87.69 225 ASP B N 1
ATOM 4349 C CA . ASP B 1 225 ? 3.818 -37.156 -15.891 1 87.69 225 ASP B CA 1
ATOM 4350 C C . ASP B 1 225 ? 2.924 -38.375 -15.828 1 87.69 225 ASP B C 1
ATOM 4352 O O . ASP B 1 225 ? 3.043 -39.281 -16.656 1 87.69 225 ASP B O 1
ATOM 4356 N N . SER B 1 226 ? 2.033 -38.406 -14.914 1 88.12 226 SER B N 1
ATOM 4357 C CA . SER B 1 226 ? 1.105 -39.5 -14.781 1 88.12 226 SER B CA 1
ATOM 4358 C C . SER B 1 226 ? 0.192 -39.625 -16 1 88.12 226 SER B C 1
ATOM 4360 O O . SER B 1 226 ? -0.057 -40.719 -16.516 1 88.12 226 SER B O 1
ATOM 4362 N N . LEU B 1 227 ? -0.304 -38.469 -16.438 1 90.25 227 LEU B N 1
ATOM 4363 C CA . LEU B 1 227 ? -1.158 -38.438 -17.609 1 90.25 227 LEU B CA 1
ATOM 4364 C C . LEU B 1 227 ? -0.434 -39 -18.828 1 90.25 227 LEU B C 1
ATOM 4366 O O . LEU B 1 227 ? -0.985 -39.812 -19.562 1 90.25 227 LEU B O 1
ATOM 4370 N N . ARG B 1 228 ? 0.797 -38.625 -19.016 1 90.12 228 ARG B N 1
ATOM 4371 C CA . ARG B 1 228 ? 1.589 -39.062 -20.156 1 90.12 228 ARG B CA 1
ATOM 4372 C C . ARG B 1 228 ? 1.817 -40.562 -20.109 1 90.12 228 ARG B C 1
ATOM 4374 O O . ARG B 1 228 ? 1.726 -41.25 -21.125 1 90.12 228 ARG B O 1
ATOM 4381 N N . GLN B 1 229 ? 2.086 -41.094 -18.953 1 89.06 229 GLN B N 1
ATOM 4382 C CA . GLN B 1 229 ? 2.301 -42.531 -18.797 1 89.06 229 GLN B CA 1
ATOM 4383 C C . GLN B 1 229 ? 1.049 -43.312 -19.172 1 89.06 229 GLN B C 1
ATOM 4385 O O . GLN B 1 229 ? 1.128 -44.312 -19.906 1 89.06 229 GLN B O 1
ATOM 4390 N N . CYS B 1 230 ? -0.052 -42.844 -18.703 1 91.38 230 CYS B N 1
ATOM 4391 C CA . CYS B 1 230 ? -1.312 -43.531 -19 1 91.38 230 CYS B CA 1
ATOM 4392 C C . CYS B 1 230 ? -1.635 -43.438 -20.484 1 91.38 230 CYS B C 1
ATOM 4394 O O . CYS B 1 230 ? -2.059 -44.406 -21.094 1 91.38 230 CYS B O 1
ATOM 4396 N N . GLU B 1 231 ? -1.424 -42.25 -21.016 1 91 231 GLU B N 1
ATOM 4397 C CA . GLU B 1 231 ? -1.69 -42.062 -22.438 1 91 231 GLU B CA 1
ATOM 4398 C C . GLU B 1 231 ? -0.809 -42.969 -23.297 1 91 231 GLU B C 1
ATOM 4400 O O . GLU B 1 231 ? -1.288 -43.594 -24.234 1 91 231 GLU B O 1
ATOM 4405 N N . CYS B 1 232 ? 0.46 -43.031 -22.938 1 86.5 232 CYS B N 1
ATOM 4406 C CA . CYS B 1 232 ? 1.405 -43.875 -23.672 1 86.5 232 CYS B CA 1
ATOM 4407 C C . CYS B 1 232 ? 1.003 -45.344 -23.609 1 86.5 232 CYS B C 1
ATOM 4409 O O . CYS B 1 232 ? 0.956 -46 -24.641 1 86.5 232 CYS B O 1
ATOM 4411 N N . LEU B 1 233 ? 0.683 -45.781 -22.453 1 90.12 233 LEU B N 1
ATOM 4412 C CA . LEU B 1 233 ? 0.315 -47.188 -22.297 1 90.12 233 LEU B CA 1
ATOM 4413 C C . LEU B 1 233 ? -1.002 -47.469 -23 1 90.12 233 LEU B C 1
ATOM 4415 O O . LEU B 1 233 ? -1.137 -48.5 -23.672 1 90.12 233 LEU B O 1
ATOM 4419 N N . LYS B 1 234 ? -1.971 -46.594 -22.875 1 91.81 234 LYS B N 1
ATOM 4420 C CA . LYS B 1 234 ? -3.248 -46.719 -23.562 1 91.81 234 LYS B CA 1
ATOM 4421 C C . LYS B 1 234 ? -3.045 -46.906 -25.062 1 91.81 234 LYS B C 1
ATOM 4423 O O . LYS B 1 234 ? -3.576 -47.844 -25.672 1 91.81 234 LYS B O 1
ATOM 4428 N N . ASN B 1 235 ? -2.316 -46 -25.594 1 85.81 235 ASN B N 1
ATOM 4429 C CA . ASN B 1 235 ? -2.082 -46.031 -27.031 1 85.81 235 ASN B CA 1
ATOM 4430 C C . ASN B 1 235 ? -1.327 -47.281 -27.453 1 85.81 235 ASN B C 1
ATOM 4432 O O . ASN B 1 235 ? -1.649 -47.875 -28.484 1 85.81 235 ASN B O 1
ATOM 4436 N N . SER B 1 236 ? -0.345 -47.656 -26.688 1 86.56 236 SER B N 1
ATOM 4437 C CA . SER B 1 236 ? 0.404 -48.875 -26.969 1 86.56 236 SER B CA 1
ATOM 4438 C C . SER B 1 236 ? -0.506 -50.125 -26.953 1 86.56 236 SER B C 1
ATOM 4440 O O . SER B 1 236 ? -0.468 -50.938 -27.875 1 86.56 236 SER B O 1
ATOM 4442 N N . MET B 1 237 ? -1.36 -50.188 -26 1 90.94 237 MET B N 1
ATOM 4443 C CA . MET B 1 237 ? -2.268 -51.312 -25.859 1 90.94 237 MET B CA 1
ATOM 4444 C C . MET B 1 237 ? -3.252 -51.375 -27.016 1 90.94 237 MET B C 1
ATOM 4446 O O . MET B 1 237 ? -3.514 -52.438 -27.562 1 90.94 237 MET B O 1
ATOM 4450 N N . LEU B 1 238 ? -3.744 -50.25 -27.391 1 89.31 238 LEU B N 1
ATOM 4451 C CA . LEU B 1 238 ? -4.68 -50.188 -28.5 1 89.31 238 LEU B CA 1
ATOM 4452 C C . LEU B 1 238 ? -3.996 -50.625 -29.797 1 89.31 238 LEU B C 1
ATOM 4454 O O . LEU B 1 238 ? -4.57 -51.375 -30.594 1 89.31 238 LEU B O 1
ATOM 4458 N N . ASN B 1 239 ? -2.842 -50.125 -29.969 1 81.62 239 ASN B N 1
ATOM 4459 C CA . ASN B 1 239 ? -2.088 -50.531 -31.156 1 81.62 239 ASN B CA 1
ATOM 4460 C C . ASN B 1 239 ? -1.786 -52 -31.172 1 81.62 239 ASN B C 1
ATOM 4462 O O . ASN B 1 239 ? -1.938 -52.656 -32.219 1 81.62 239 ASN B O 1
ATOM 4466 N N . THR B 1 240 ? -1.362 -52.5 -30.047 1 86.38 240 THR B N 1
ATOM 4467 C CA . THR B 1 240 ? -1.095 -53.938 -29.938 1 86.38 240 THR B CA 1
ATOM 4468 C C . THR B 1 240 ? -2.363 -54.75 -30.188 1 86.38 240 THR B C 1
ATOM 4470 O O . THR B 1 240 ? -2.324 -55.781 -30.875 1 86.38 240 THR B O 1
ATOM 4473 N N . LEU B 1 241 ? -3.449 -54.312 -29.672 1 91.19 241 LEU B N 1
ATOM 4474 C CA . LEU B 1 241 ? -4.734 -54.969 -29.875 1 91.19 241 LEU B CA 1
ATOM 4475 C C . LEU B 1 241 ? -5.09 -55 -31.359 1 91.19 241 LEU B C 1
ATOM 4477 O O . LEU B 1 241 ? -5.371 -56.062 -31.906 1 91.19 241 LEU B O 1
ATOM 4481 N N . LYS B 1 242 ? -5.035 -53.938 -32 1 86.44 242 LYS B N 1
ATOM 4482 C CA . LYS B 1 242 ? -5.375 -53.844 -33.406 1 86.44 242 LYS B CA 1
ATOM 4483 C C . LYS B 1 242 ? -4.461 -54.75 -34.25 1 86.44 242 LYS B C 1
ATOM 4485 O O . LYS B 1 242 ? -4.934 -55.469 -35.125 1 86.44 242 LYS B O 1
ATOM 4490 N N . SER B 1 243 ? -3.193 -54.688 -33.969 1 82.69 243 SER B N 1
ATOM 4491 C CA . SER B 1 243 ? -2.219 -55.469 -34.688 1 82.69 243 SER B CA 1
ATOM 4492 C C . SER B 1 243 ? -2.422 -56.969 -34.438 1 82.69 243 SER B C 1
ATOM 4494 O O . SER B 1 243 ? -2.27 -57.781 -35.375 1 82.69 243 SER B O 1
ATOM 4496 N N . SER B 1 244 ? -2.693 -57.25 -33.219 1 88.38 244 SER B N 1
ATOM 4497 C CA . SER B 1 244 ? -2.918 -58.656 -32.875 1 88.38 244 SER B CA 1
ATOM 4498 C C . SER B 1 244 ? -4.117 -59.219 -33.625 1 88.38 244 SER B C 1
ATOM 4500 O O . SER B 1 244 ? -4.051 -60.344 -34.156 1 88.38 244 SER B O 1
ATOM 4502 N N . ILE B 1 245 ? -5.16 -58.438 -33.719 1 87 245 ILE B N 1
ATOM 4503 C CA . ILE B 1 245 ? -6.348 -58.875 -34.438 1 87 245 ILE B CA 1
ATOM 4504 C C . ILE B 1 245 ? -6.008 -59.062 -35.938 1 87 245 ILE B C 1
ATOM 4506 O O . ILE B 1 245 ? -6.316 -60.125 -36.5 1 87 245 ILE B O 1
ATOM 4510 N N . LYS B 1 246 ? -5.324 -58.188 -36.469 1 81.69 246 LYS B N 1
ATOM 4511 C CA . LYS B 1 246 ? -4.957 -58.281 -37.875 1 81.69 246 LYS B CA 1
ATOM 4512 C C . LYS B 1 246 ? -4.039 -59.469 -38.156 1 81.69 246 LYS B C 1
ATOM 4514 O O . LYS B 1 246 ? -4.211 -60.156 -39.125 1 81.69 246 LYS B O 1
ATOM 4519 N N . ALA B 1 247 ? -3.09 -59.656 -37.25 1 82.19 247 ALA B N 1
ATOM 4520 C CA . ALA B 1 247 ? -2.135 -60.75 -37.406 1 82.19 247 ALA B CA 1
ATOM 4521 C C . ALA B 1 247 ? -2.828 -62.094 -37.312 1 82.19 247 ALA B C 1
ATOM 4523 O O . ALA B 1 247 ? -2.514 -63.031 -38.094 1 82.19 247 ALA B O 1
ATOM 4524 N N . THR B 1 248 ? -3.693 -62.219 -36.438 1 85.94 248 THR B N 1
ATOM 4525 C CA . THR B 1 248 ? -4.422 -63.469 -36.281 1 85.94 248 THR B CA 1
ATOM 4526 C C . THR B 1 248 ? -5.301 -63.75 -37.469 1 85.94 248 THR B C 1
ATOM 4528 O O . THR B 1 248 ? -5.332 -64.875 -37.969 1 85.94 248 THR B O 1
ATOM 4531 N N . GLU B 1 249 ? -5.945 -62.75 -37.969 1 84 249 GLU B N 1
ATOM 4532 C CA . GLU B 1 249 ? -6.809 -62.906 -39.125 1 84 249 GLU B CA 1
ATOM 4533 C C . GLU B 1 249 ? -6 -63.281 -40.375 1 84 249 GLU B C 1
ATOM 4535 O O . GLU B 1 249 ? -6.445 -64.062 -41.188 1 84 249 GLU B O 1
ATOM 4540 N N . GLY B 1 250 ? -4.848 -62.719 -40.5 1 81.69 250 GLY B N 1
ATOM 4541 C CA . GLY B 1 250 ? -3.994 -62.969 -41.656 1 81.69 250 GLY B CA 1
ATOM 4542 C C . GLY B 1 250 ? -3.141 -64.188 -41.531 1 81.69 250 GLY B C 1
ATOM 4543 O O . GLY B 1 250 ? -2.404 -64.562 -42.438 1 81.69 250 GLY B O 1
ATOM 4544 N N . ASN B 1 251 ? -3.301 -64.938 -40.406 1 82.06 251 ASN B N 1
ATOM 4545 C CA . ASN B 1 251 ? -2.557 -66.125 -40.094 1 82.06 251 ASN B CA 1
ATOM 4546 C C . ASN B 1 251 ? -1.051 -65.875 -40.188 1 82.06 251 ASN B C 1
ATOM 4548 O O . ASN B 1 251 ? -0.321 -66.75 -40.719 1 82.06 251 ASN B O 1
ATOM 4552 N N . ASN B 1 252 ? -0.709 -64.75 -39.812 1 78.81 252 ASN B N 1
ATOM 4553 C CA . ASN B 1 252 ? 0.714 -64.438 -39.656 1 78.81 252 ASN B CA 1
ATOM 4554 C C . ASN B 1 252 ? 1.295 -65.062 -38.406 1 78.81 252 ASN B C 1
ATOM 4556 O O . ASN B 1 252 ? 1.156 -64.5 -37.312 1 78.81 252 ASN B O 1
ATOM 4560 N N . ILE B 1 253 ? 1.998 -66.188 -38.531 1 81.06 253 ILE B N 1
ATOM 4561 C CA . ILE B 1 253 ? 2.385 -67 -37.406 1 81.06 253 ILE B CA 1
ATOM 4562 C C . ILE B 1 253 ? 3.32 -66.25 -36.469 1 81.06 253 ILE B C 1
ATOM 4564 O O . ILE B 1 253 ? 3.014 -66.062 -35.281 1 81.06 253 ILE B O 1
ATOM 4568 N N . MET B 1 254 ? 4.367 -65.75 -37 1 76.5 254 MET B N 1
ATOM 4569 C CA . MET B 1 254 ? 5.383 -65.125 -36.188 1 76.5 254 MET B CA 1
ATOM 4570 C C . MET B 1 254 ? 4.832 -63.844 -35.531 1 76.5 254 MET B C 1
ATOM 4572 O O . MET B 1 254 ? 5.008 -63.625 -34.344 1 76.5 254 MET B O 1
ATOM 4576 N N . GLU B 1 255 ? 4.141 -63.094 -36.25 1 78.19 255 GLU B N 1
ATOM 4577 C CA . GLU B 1 255 ? 3.584 -61.844 -35.75 1 78.19 255 GLU B CA 1
ATOM 4578 C C . GLU B 1 255 ? 2.576 -62.062 -34.625 1 78.19 255 GLU B C 1
ATOM 4580 O O . GLU B 1 255 ? 2.549 -61.344 -33.656 1 78.19 255 GLU B O 1
ATOM 4585 N N . THR B 1 256 ? 1.855 -63.031 -34.812 1 84.88 256 THR B N 1
ATOM 4586 C CA . THR B 1 256 ? 0.841 -63.344 -33.812 1 84.88 256 THR B CA 1
ATOM 4587 C C . THR B 1 256 ? 1.49 -63.719 -32.5 1 84.88 256 THR B C 1
ATOM 4589 O O . THR B 1 256 ? 1.062 -63.25 -31.438 1 84.88 256 THR B O 1
ATOM 4592 N N . VAL B 1 257 ? 2.518 -64.5 -32.594 1 82.75 257 VAL B N 1
ATOM 4593 C CA . VAL B 1 257 ? 3.193 -64.938 -31.359 1 82.75 257 VAL B CA 1
ATOM 4594 C C . VAL B 1 257 ? 3.869 -63.75 -30.688 1 82.75 257 VAL B C 1
ATOM 4596 O O . VAL B 1 257 ? 3.775 -63.562 -29.469 1 82.75 257 VAL B O 1
ATOM 4599 N N . LEU B 1 258 ? 4.418 -62.938 -31.422 1 78.62 258 LEU B N 1
ATOM 4600 C CA . LEU B 1 258 ? 5.09 -61.75 -30.906 1 78.62 258 LEU B CA 1
ATOM 4601 C C . LEU B 1 258 ? 4.086 -60.812 -30.25 1 78.62 258 LEU B C 1
ATOM 4603 O O . LEU B 1 258 ? 4.34 -60.281 -29.156 1 78.62 258 LEU B O 1
ATOM 4607 N N . LEU B 1 259 ? 3.049 -60.625 -30.938 1 82.94 259 LEU B N 1
ATOM 4608 C CA . LEU B 1 259 ? 2.033 -59.688 -30.438 1 82.94 259 LEU B CA 1
ATOM 4609 C C . LEU B 1 259 ? 1.36 -60.25 -29.188 1 82.94 259 LEU B C 1
ATOM 4611 O O . LEU B 1 259 ? 0.966 -59.5 -28.297 1 82.94 259 LEU B O 1
ATOM 4615 N N . TYR B 1 260 ? 1.243 -61.5 -29.141 1 86.69 260 TYR B N 1
ATOM 4616 C CA . TYR B 1 260 ? 0.734 -62.156 -27.922 1 86.69 260 TYR B CA 1
ATOM 4617 C C . TYR B 1 260 ? 1.65 -61.875 -26.734 1 86.69 260 TYR B C 1
ATOM 4619 O O . TYR B 1 260 ? 1.183 -61.5 -25.656 1 86.69 260 TYR B O 1
ATOM 4627 N N . GLN B 1 261 ? 2.904 -61.969 -26.922 1 81.62 261 GLN B N 1
ATOM 4628 C CA . GLN B 1 261 ? 3.877 -61.719 -25.875 1 81.62 261 GLN B CA 1
ATOM 4629 C C . GLN B 1 261 ? 3.828 -60.25 -25.438 1 81.62 261 GLN B C 1
ATOM 4631 O O . GLN B 1 261 ? 3.812 -59.938 -24.234 1 81.62 261 GLN B O 1
ATOM 4636 N N . ARG B 1 262 ? 3.785 -59.406 -26.375 1 82.75 262 ARG B N 1
ATOM 4637 C CA . ARG B 1 262 ? 3.693 -58 -26.078 1 82.75 262 ARG B CA 1
ATOM 4638 C C . ARG B 1 262 ? 2.428 -57.688 -25.281 1 82.75 262 ARG B C 1
ATOM 4640 O O . ARG B 1 262 ? 2.455 -56.875 -24.359 1 82.75 262 ARG B O 1
ATOM 4647 N N . GLY B 1 263 ? 1.442 -58.281 -25.828 1 88.5 263 GLY B N 1
ATOM 4648 C CA . GLY B 1 263 ? 0.183 -58.094 -25.125 1 88.5 263 GLY B CA 1
ATOM 4649 C C . GLY B 1 263 ? 0.252 -58.5 -23.656 1 88.5 263 GLY B C 1
ATOM 4650 O O . GLY B 1 263 ? -0.319 -57.812 -22.797 1 88.5 263 GLY B O 1
ATOM 4651 N N . GLU B 1 264 ? 0.944 -59.562 -23.359 1 88.25 264 GLU B N 1
ATOM 4652 C CA . GLU B 1 264 ? 1.101 -60 -21.984 1 88.25 264 GLU B CA 1
ATOM 4653 C C . GLU B 1 264 ? 1.861 -58.969 -21.156 1 88.25 264 GLU B C 1
ATOM 4655 O O . GLU B 1 264 ? 1.479 -58.656 -20.016 1 88.25 264 GLU B O 1
ATOM 4660 N N . VAL B 1 265 ? 2.91 -58.469 -21.703 1 84.94 265 VAL B N 1
ATOM 4661 C CA . VAL B 1 265 ? 3.729 -57.469 -21.016 1 84.94 265 VAL B CA 1
ATOM 4662 C C . VAL B 1 265 ? 2.908 -56.219 -20.766 1 84.94 265 VAL B C 1
ATOM 4664 O O . VAL B 1 265 ? 2.953 -55.656 -19.672 1 84.94 265 VAL B O 1
ATOM 4667 N N . GLU B 1 266 ? 2.217 -55.844 -21.766 1 89.81 266 GLU B N 1
ATOM 4668 C CA . GLU B 1 266 ? 1.425 -54.594 -21.656 1 89.81 266 GLU B CA 1
ATOM 4669 C C . GLU B 1 266 ? 0.299 -54.781 -20.641 1 89.81 266 GLU B C 1
ATOM 4671 O O . GLU B 1 266 ? -0.026 -53.844 -19.922 1 89.81 266 GLU B O 1
ATOM 4676 N N . GLU B 1 267 ? -0.299 -55.906 -20.641 1 93.25 267 GLU B N 1
ATOM 4677 C CA . GLU B 1 267 ? -1.323 -56.156 -19.641 1 93.25 267 GLU B CA 1
ATOM 4678 C C . GLU B 1 267 ? -0.755 -56.031 -18.234 1 93.25 267 GLU B C 1
ATOM 4680 O O . GLU B 1 267 ? -1.38 -55.438 -17.359 1 93.25 267 GLU B O 1
ATOM 4685 N N . GLU B 1 268 ? 0.41 -56.656 -18.016 1 90.56 268 GLU B N 1
ATOM 4686 C CA . GLU B 1 268 ? 1.058 -56.562 -16.703 1 90.56 268 GLU B CA 1
ATOM 4687 C C . GLU B 1 268 ? 1.411 -55.125 -16.359 1 90.56 268 GLU B C 1
ATOM 4689 O O . GLU B 1 268 ? 1.223 -54.688 -15.211 1 90.56 268 GLU B O 1
ATOM 4694 N N . SER B 1 269 ? 1.943 -54.406 -17.297 1 89.12 269 SER B N 1
ATOM 4695 C CA . SER B 1 269 ? 2.283 -53 -17.094 1 89.12 269 SER B CA 1
ATOM 4696 C C . SER B 1 269 ? 1.053 -52.188 -16.703 1 89.12 269 SER B C 1
ATOM 4698 O O . SER B 1 269 ? 1.14 -51.281 -15.867 1 89.12 269 SER B O 1
ATOM 4700 N N . CYS B 1 270 ? -0.04 -52.469 -17.328 1 93.69 270 CYS B N 1
ATOM 4701 C CA . CYS B 1 270 ? -1.294 -51.781 -17.016 1 93.69 270 CYS B CA 1
ATOM 4702 C C . CYS B 1 270 ? -1.699 -52.031 -15.562 1 93.69 270 CYS B C 1
ATOM 4704 O O . CYS B 1 270 ? -2.041 -51.094 -14.844 1 93.69 270 CYS B O 1
ATOM 4706 N N . LYS B 1 271 ? -1.619 -53.344 -15.148 1 92.12 271 LYS B N 1
ATOM 4707 C CA . LYS B 1 271 ? -1.972 -53.688 -13.773 1 92.12 271 LYS B CA 1
ATOM 4708 C C . LYS B 1 271 ? -1.071 -52.938 -12.773 1 92.12 271 LYS B C 1
ATOM 4710 O O . LYS B 1 271 ? -1.551 -52.406 -11.781 1 92.12 271 LYS B O 1
ATOM 4715 N N . GLU B 1 272 ? 0.21 -52.906 -13.047 1 90.81 272 GLU B N 1
ATOM 4716 C CA . GLU B 1 272 ? 1.174 -52.25 -12.164 1 90.81 272 GLU B CA 1
ATOM 4717 C C . GLU B 1 272 ? 0.935 -50.75 -12.094 1 90.81 272 GLU B C 1
ATOM 4719 O O . GLU B 1 272 ? 0.925 -50.156 -11.008 1 90.81 272 GLU B O 1
ATOM 4724 N N . LEU B 1 273 ? 0.733 -50.156 -13.258 1 90.62 273 LEU B N 1
ATOM 4725 C CA . LEU B 1 273 ? 0.521 -48.719 -13.305 1 90.62 273 LEU B CA 1
ATOM 4726 C C . LEU B 1 273 ? -0.781 -48.312 -12.602 1 90.62 273 LEU B C 1
ATOM 4728 O O . LEU B 1 273 ? -0.826 -47.344 -11.859 1 90.62 273 LEU B O 1
ATOM 4732 N N . ALA B 1 274 ? -1.793 -49.094 -12.875 1 88.44 274 ALA B N 1
ATOM 4733 C CA . ALA B 1 274 ? -3.078 -48.844 -12.227 1 88.44 274 ALA B CA 1
ATOM 4734 C C . ALA B 1 274 ? -2.953 -48.938 -10.703 1 88.44 274 ALA B C 1
ATOM 4736 O O . ALA B 1 274 ? -3.535 -48.125 -9.977 1 88.44 274 ALA B O 1
ATOM 4737 N N . LYS B 1 275 ? -2.199 -49.938 -10.219 1 87.69 275 LYS B N 1
ATOM 4738 C CA . LYS B 1 275 ? -1.973 -50.094 -8.789 1 87.69 275 LYS B CA 1
ATOM 4739 C C . LYS B 1 275 ? -1.208 -48.906 -8.219 1 87.69 275 LYS B C 1
ATOM 4741 O O . LYS B 1 275 ? -1.552 -48.406 -7.145 1 87.69 275 LYS B O 1
ATOM 4746 N N . GLU B 1 276 ? -0.18 -48.469 -8.898 1 85.81 276 GLU B N 1
ATOM 4747 C CA . GLU B 1 276 ? 0.631 -47.344 -8.461 1 85.81 276 GLU B CA 1
ATOM 4748 C C . GLU B 1 276 ? -0.198 -46.062 -8.398 1 85.81 276 GLU B C 1
ATOM 4750 O O . GLU B 1 276 ? -0.113 -45.312 -7.422 1 85.81 276 GLU B O 1
ATOM 4755 N N . ILE B 1 277 ? -1.021 -45.844 -9.438 1 85.56 277 ILE B N 1
ATOM 4756 C CA . ILE B 1 277 ? -1.839 -44.625 -9.508 1 85.56 277 ILE B CA 1
ATOM 4757 C C . ILE B 1 277 ? -2.895 -44.656 -8.406 1 85.56 277 ILE B C 1
ATOM 4759 O O . ILE B 1 277 ? -3.199 -43.625 -7.809 1 85.56 277 ILE B O 1
ATOM 4763 N N . SER B 1 278 ? -3.438 -45.781 -8.141 1 81.69 278 SER B N 1
ATOM 4764 C CA . SER B 1 278 ? -4.465 -45.906 -7.113 1 81.69 278 SER B CA 1
ATOM 4765 C C . SER B 1 278 ? -3.918 -45.562 -5.738 1 81.69 278 SER B C 1
ATOM 4767 O O . SER B 1 278 ? -4.648 -45.031 -4.887 1 81.69 278 SER B O 1
ATOM 4769 N N . LYS B 1 279 ? -2.635 -45.75 -5.48 1 78.25 279 LYS B N 1
ATOM 4770 C CA . LYS B 1 279 ? -2.014 -45.438 -4.195 1 78.25 279 LYS B CA 1
ATOM 4771 C C . LYS B 1 279 ? -1.74 -43.969 -4.055 1 78.25 279 LYS B C 1
ATOM 4773 O O . LYS B 1 279 ? -1.738 -43.406 -2.943 1 78.25 279 LYS B O 1
ATOM 4778 N N . THR B 1 280 ? -1.498 -43.375 -5.137 1 73.44 280 THR B N 1
ATOM 4779 C CA . THR B 1 280 ? -1.018 -42 -5.066 1 73.44 280 THR B CA 1
ATOM 4780 C C . THR B 1 280 ? -2.08 -41.031 -5.574 1 73.44 280 THR B C 1
ATOM 4782 O O . THR B 1 280 ? -1.86 -39.812 -5.598 1 73.44 280 THR B O 1
ATOM 4785 N N . TYR B 1 281 ? -3.236 -41.594 -5.941 1 71.25 281 TYR B N 1
ATOM 4786 C CA . TYR B 1 281 ? -4.254 -40.781 -6.586 1 71.25 281 TYR B CA 1
ATOM 4787 C C . TYR B 1 281 ? -4.883 -39.812 -5.594 1 71.25 281 TYR B C 1
ATOM 4789 O O . TYR B 1 281 ? -5.652 -40.219 -4.719 1 71.25 281 TYR B O 1
ATOM 4797 N N . THR B 1 282 ? -4.391 -38.625 -5.504 1 73.25 282 THR B N 1
ATOM 4798 C CA . THR B 1 282 ? -4.898 -37.594 -4.625 1 73.25 282 THR B CA 1
ATOM 4799 C C . THR B 1 282 ? -5.301 -36.344 -5.43 1 73.25 282 THR B C 1
ATOM 4801 O O . THR B 1 282 ? -4.781 -36.125 -6.523 1 73.25 282 THR B O 1
ATOM 4804 N N . SER B 1 283 ? -6.48 -35.781 -4.969 1 76 283 SER B N 1
ATOM 4805 C CA . SER B 1 283 ? -6.852 -34.469 -5.523 1 76 283 SER B CA 1
ATOM 4806 C C . SER B 1 283 ? -6.117 -33.344 -4.812 1 76 283 SER B C 1
ATOM 4808 O O . SER B 1 283 ? -6.109 -33.281 -3.584 1 76 283 SER B O 1
ATOM 4810 N N . VAL B 1 284 ? -5.359 -32.594 -5.582 1 77.12 284 VAL B N 1
ATOM 4811 C CA . VAL B 1 284 ? -4.578 -31.469 -5.039 1 77.12 284 VAL B CA 1
ATOM 4812 C C . VAL B 1 284 ? -5.367 -30.172 -5.172 1 77.12 284 VAL B C 1
ATOM 4814 O O . VAL B 1 284 ? -5.914 -29.875 -6.238 1 77.12 284 VAL B O 1
ATOM 4817 N N . SER B 1 285 ? -5.512 -29.516 -3.926 1 84.38 285 SER B N 1
ATOM 4818 C CA . SER B 1 285 ? -6.156 -28.219 -3.934 1 84.38 285 SER B CA 1
ATOM 4819 C C . SER B 1 285 ? -5.25 -27.141 -3.324 1 84.38 285 SER B C 1
ATOM 4821 O O . SER B 1 285 ? -4.902 -27.219 -2.145 1 84.38 285 SER B O 1
ATOM 4823 N N . ILE B 1 286 ? -4.816 -26.203 -4.141 1 87.75 286 ILE B N 1
ATOM 4824 C CA . ILE B 1 286 ? -4.012 -25.078 -3.693 1 87.75 286 ILE B CA 1
ATOM 4825 C C . ILE B 1 286 ? -4.891 -23.828 -3.568 1 87.75 286 ILE B C 1
ATOM 4827 O O . ILE B 1 286 ? -5.578 -23.453 -4.52 1 87.75 286 ILE B O 1
ATOM 4831 N N . LYS B 1 287 ? -4.867 -23.266 -2.312 1 91.19 287 LYS B N 1
ATOM 4832 C CA . LYS B 1 287 ? -5.73 -22.125 -2.053 1 91.19 287 LYS B CA 1
ATOM 4833 C C . LYS B 1 287 ? -4.957 -21 -1.376 1 91.19 287 LYS B C 1
ATOM 4835 O O . LYS B 1 287 ? -3.947 -21.234 -0.71 1 91.19 287 LYS B O 1
ATOM 4840 N N . HIS B 1 288 ? -5.434 -19.812 -1.702 1 94.31 288 HIS B N 1
ATOM 4841 C CA . HIS B 1 288 ? -4.98 -18.609 -0.999 1 94.31 288 HIS B CA 1
ATOM 4842 C C . HIS B 1 288 ? -5.875 -18.312 0.199 1 94.31 288 HIS B C 1
ATOM 4844 O O . HIS B 1 288 ? -7.066 -18.047 0.037 1 94.31 288 HIS B O 1
ATOM 4850 N N . GLU B 1 289 ? -5.25 -18.344 1.404 1 93.06 289 GLU B N 1
ATOM 4851 C CA . GLU B 1 289 ? -6 -18.062 2.623 1 93.06 289 GLU B CA 1
ATOM 4852 C C . GLU B 1 289 ? -5.664 -16.672 3.168 1 93.06 289 GLU B C 1
ATOM 4854 O O . GLU B 1 289 ? -4.496 -16.359 3.408 1 93.06 289 GLU B O 1
ATOM 4859 N N . ILE B 1 290 ? -6.777 -15.984 3.342 1 91.94 290 ILE B N 1
ATOM 4860 C CA . ILE B 1 290 ? -6.625 -14.617 3.818 1 91.94 290 ILE B CA 1
ATOM 4861 C C . ILE B 1 290 ? -6.859 -14.562 5.324 1 91.94 290 ILE B C 1
ATOM 4863 O O . ILE B 1 290 ? -7.824 -15.133 5.828 1 91.94 290 ILE B O 1
ATOM 4867 N N . GLY B 1 291 ? -5.965 -13.93 5.984 1 82.94 291 GLY B N 1
ATOM 4868 C CA . GLY B 1 291 ? -6.156 -13.719 7.41 1 82.94 291 GLY B CA 1
ATOM 4869 C C . GLY B 1 291 ? -7.23 -12.695 7.727 1 82.94 291 GLY B C 1
ATOM 4870 O O . GLY B 1 291 ? -7.75 -12.039 6.828 1 82.94 291 GLY B O 1
ATOM 4871 N N . PRO B 1 292 ? -7.613 -12.578 8.992 1 81.06 292 PRO B N 1
ATOM 4872 C CA . PRO B 1 292 ? -8.695 -11.68 9.383 1 81.06 292 PRO B CA 1
ATOM 4873 C C . PRO B 1 292 ? -8.367 -10.211 9.117 1 81.06 292 PRO B C 1
ATOM 4875 O O . PRO B 1 292 ? -9.234 -9.453 8.68 1 81.06 292 PRO B O 1
ATOM 4878 N N . ASP B 1 293 ? -7.062 -9.781 9.5 1 83.88 293 ASP B N 1
ATOM 4879 C CA . ASP B 1 293 ? -6.645 -8.406 9.273 1 83.88 293 ASP B CA 1
ATOM 4880 C C . ASP B 1 293 ? -5.199 -8.344 8.789 1 83.88 293 ASP B C 1
ATOM 4882 O O . ASP B 1 293 ? -4.277 -8.734 9.508 1 83.88 293 ASP B O 1
ATOM 4886 N N . PRO B 1 294 ? -5.07 -7.785 7.531 1 81.62 294 PRO B N 1
ATOM 4887 C CA . PRO B 1 294 ? -3.719 -7.723 6.973 1 81.62 294 PRO B CA 1
ATOM 4888 C C . PRO B 1 294 ? -2.764 -6.898 7.832 1 81.62 294 PRO B C 1
ATOM 4890 O O . PRO B 1 294 ? -1.562 -7.172 7.863 1 81.62 294 PRO B O 1
ATOM 4893 N N . PHE B 1 295 ? -3.295 -5.949 8.562 1 82.38 295 PHE B N 1
ATOM 4894 C CA . PHE B 1 295 ? -2.436 -5.047 9.312 1 82.38 295 PHE B CA 1
ATOM 4895 C C . PHE B 1 295 ? -2.125 -5.617 10.695 1 82.38 295 PHE B C 1
ATOM 4897 O O . PHE B 1 295 ? -1.437 -4.984 11.492 1 82.38 295 PHE B O 1
ATOM 4904 N N . THR B 1 296 ? -2.547 -6.773 10.977 1 79.62 296 THR B N 1
ATOM 4905 C CA . THR B 1 296 ? -2.174 -7.457 12.203 1 79.62 296 THR B CA 1
ATOM 4906 C C . THR B 1 296 ? -1.495 -8.789 11.898 1 79.62 296 THR B C 1
ATOM 4908 O O . THR B 1 296 ? -1.078 -9.5 12.812 1 79.62 296 THR B O 1
ATOM 4911 N N . SER B 1 297 ? -1.279 -9.047 10.633 1 78.75 297 SER B N 1
ATOM 4912 C CA . SER B 1 297 ? -0.831 -10.383 10.242 1 78.75 297 SER B CA 1
ATOM 4913 C C . SER B 1 297 ? 0.666 -10.398 9.953 1 78.75 297 SER B C 1
ATOM 4915 O O . SER B 1 297 ? 1.236 -11.453 9.664 1 78.75 297 SER B O 1
ATOM 4917 N N . GLY B 1 298 ? 1.359 -9.258 10.039 1 81 298 GLY B N 1
ATOM 4918 C CA . GLY B 1 298 ? 2.799 -9.203 9.836 1 81 298 GLY B CA 1
ATOM 4919 C C . GLY B 1 298 ? 3.223 -9.688 8.461 1 81 298 GLY B C 1
ATOM 4920 O O . GLY B 1 298 ? 2.707 -9.219 7.445 1 81 298 GLY B O 1
ATOM 4921 N N . ASP B 1 299 ? 4.008 -10.875 8.484 1 83.5 299 ASP B N 1
ATOM 4922 C CA . ASP B 1 299 ? 4.562 -11.398 7.242 1 83.5 299 ASP B CA 1
ATOM 4923 C C . ASP B 1 299 ? 3.492 -12.125 6.426 1 83.5 299 ASP B C 1
ATOM 4925 O O . ASP B 1 299 ? 3.686 -12.398 5.238 1 83.5 299 ASP B O 1
ATOM 4929 N N . ASN B 1 300 ? 2.35 -12.312 7.082 1 88 300 ASN B N 1
ATOM 4930 C CA . ASN B 1 300 ? 1.253 -12.992 6.395 1 88 300 ASN B CA 1
ATOM 4931 C C . ASN B 1 300 ? 0.179 -12 5.949 1 88 300 ASN B C 1
ATOM 4933 O O . ASN B 1 300 ? -0.976 -12.383 5.746 1 88 300 ASN B O 1
ATOM 4937 N N . ALA B 1 301 ? 0.64 -10.766 5.84 1 89.19 301 ALA B N 1
ATOM 4938 C CA . ALA B 1 301 ? -0.31 -9.719 5.488 1 89.19 301 ALA B CA 1
ATOM 4939 C C . ALA B 1 301 ? -0.948 -9.992 4.129 1 89.19 301 ALA B C 1
ATOM 4941 O O . ALA B 1 301 ? -2.1 -9.617 3.889 1 89.19 301 ALA B O 1
ATOM 4942 N N . MET B 1 302 ? -0.213 -10.719 3.287 1 93 302 MET B N 1
ATOM 4943 C CA . MET B 1 302 ? -0.728 -11 1.949 1 93 302 MET B CA 1
ATOM 4944 C C . MET B 1 302 ? -1.352 -12.391 1.89 1 93 302 MET B C 1
ATOM 4946 O O . MET B 1 302 ? -1.631 -12.898 0.805 1 93 302 MET B O 1
ATOM 4950 N N . GLY B 1 303 ? -1.598 -12.969 3.062 1 92.94 303 GLY B N 1
ATOM 4951 C CA . GLY B 1 303 ? -2.213 -14.281 3.1 1 92.94 303 GLY B CA 1
ATOM 4952 C C . GLY B 1 303 ? -1.206 -15.414 3.021 1 92.94 303 GLY B C 1
ATOM 4953 O O . GLY B 1 303 ? 0.004 -15.18 3.041 1 92.94 303 GLY B O 1
ATOM 4954 N N . LYS B 1 304 ? -1.798 -16.672 3.105 1 92.88 304 LYS B N 1
ATOM 4955 C CA . LYS B 1 304 ? -0.991 -17.875 3.045 1 92.88 304 LYS B CA 1
ATOM 4956 C C . LYS B 1 304 ? -1.482 -18.812 1.94 1 92.88 304 LYS B C 1
ATOM 4958 O O . LYS B 1 304 ? -2.678 -18.859 1.645 1 92.88 304 LYS B O 1
ATOM 4963 N N . ILE B 1 305 ? -0.439 -19.391 1.294 1 93.31 305 ILE B N 1
ATOM 4964 C CA . ILE B 1 305 ? -0.774 -20.406 0.308 1 93.31 305 ILE B CA 1
ATOM 4965 C C . ILE B 1 305 ? -0.847 -21.781 0.984 1 93.31 305 ILE B C 1
ATOM 4967 O O . ILE B 1 305 ? 0.116 -22.219 1.617 1 93.31 305 ILE B O 1
ATOM 4971 N N . ILE B 1 306 ? -2.033 -22.406 0.886 1 90.19 306 ILE B N 1
ATOM 4972 C CA . ILE B 1 306 ? -2.24 -23.703 1.516 1 90.19 306 ILE B CA 1
ATOM 4973 C C . ILE B 1 306 ? -2.498 -24.766 0.444 1 90.19 306 ILE B C 1
ATOM 4975 O O . ILE B 1 306 ? -3.207 -24.5 -0.532 1 90.19 306 ILE B O 1
ATOM 4979 N N . ASN B 1 307 ? -1.722 -25.859 0.626 1 85.62 307 ASN B N 1
ATOM 4980 C CA . ASN B 1 307 ? -1.921 -27.047 -0.198 1 85.62 307 ASN B CA 1
ATOM 4981 C C . ASN B 1 307 ? -2.725 -28.109 0.541 1 85.62 307 ASN B C 1
ATOM 4983 O O . ASN B 1 307 ? -2.328 -28.562 1.619 1 85.62 307 ASN B O 1
ATOM 4987 N N . HIS B 1 308 ? -3.951 -28.375 -0.002 1 79.81 308 HIS B N 1
ATOM 4988 C CA . HIS B 1 308 ? -4.781 -29.438 0.573 1 79.81 308 HIS B CA 1
ATOM 4989 C C . HIS B 1 308 ? -4.848 -30.641 -0.35 1 79.81 308 HIS B C 1
ATOM 4991 O O . HIS B 1 308 ? -5.277 -30.531 -1.502 1 79.81 308 HIS B O 1
ATOM 4997 N N . ASP B 1 309 ? -4.195 -31.828 0.097 1 75.31 309 ASP B N 1
ATOM 4998 C CA . ASP B 1 309 ? -4.258 -33.094 -0.648 1 75.31 309 ASP B CA 1
ATOM 4999 C C . ASP B 1 309 ? -5.406 -33.969 -0.154 1 75.31 309 ASP B C 1
ATOM 5001 O O . ASP B 1 309 ? -5.562 -34.156 1.052 1 75.31 309 ASP B O 1
ATOM 5005 N N . VAL B 1 310 ? -6.348 -34.281 -1.118 1 69.69 310 VAL B N 1
ATOM 5006 C CA . VAL B 1 310 ? -7.414 -35.188 -0.771 1 69.69 310 VAL B CA 1
ATOM 5007 C C . VAL B 1 310 ? -7.242 -36.5 -1.561 1 69.69 310 VAL B C 1
ATOM 5009 O O . VAL B 1 310 ? -7.105 -36.469 -2.785 1 69.69 310 VAL B O 1
ATOM 5012 N N . PHE B 1 311 ? -6.961 -37.625 -0.833 1 68.94 311 PHE B N 1
ATOM 5013 C CA . PHE B 1 311 ? -6.848 -38.969 -1.436 1 68.94 311 PHE B CA 1
ATOM 5014 C C . PHE B 1 311 ? -8.133 -39.344 -2.158 1 68.94 311 PHE B C 1
ATOM 5016 O O . PHE B 1 311 ? -9.227 -39.219 -1.601 1 68.94 311 PHE B O 1
ATOM 5023 N N . LEU B 1 312 ? -7.992 -39.531 -3.529 1 62.75 312 LEU B N 1
ATOM 5024 C CA . LEU B 1 312 ? -9.148 -39.969 -4.305 1 62.75 312 LEU B CA 1
ATOM 5025 C C . LEU B 1 312 ? -9.211 -41.5 -4.355 1 62.75 312 LEU B C 1
ATOM 5027 O O . LEU B 1 312 ? -8.234 -42.156 -4.73 1 62.75 312 LEU B O 1
ATOM 5031 N N . MET B 1 313 ? -9.789 -42.25 -3.402 1 56.19 313 MET B N 1
ATOM 5032 C CA . MET B 1 313 ? -9.875 -43.719 -3.338 1 56.19 313 MET B CA 1
ATOM 5033 C C . MET B 1 313 ? -10.375 -44.281 -4.656 1 56.19 313 MET B C 1
ATOM 5035 O O . MET B 1 313 ? -9.953 -45.375 -5.07 1 56.19 313 MET B O 1
ATOM 5039 N N . ASN B 1 314 ? -11.547 -43.906 -5.258 1 50.03 314 ASN B N 1
ATOM 5040 C CA . ASN B 1 314 ? -12.391 -44.844 -6.012 1 50.03 314 ASN B CA 1
ATOM 5041 C C . ASN B 1 314 ? -11.914 -44.969 -7.457 1 50.03 314 ASN B C 1
ATOM 5043 O O . ASN B 1 314 ? -12.695 -45.344 -8.336 1 50.03 314 ASN B O 1
ATOM 5047 N N . LEU B 1 315 ? -10.75 -44.594 -7.758 1 46.88 315 LEU B N 1
ATOM 5048 C CA . LEU B 1 315 ? -10.688 -44.688 -9.211 1 46.88 315 LEU B CA 1
ATOM 5049 C C . LEU B 1 315 ? -10.828 -46.156 -9.656 1 46.88 315 LEU B C 1
ATOM 5051 O O . LEU B 1 315 ? -11.336 -46.438 -10.742 1 46.88 315 LEU B O 1
ATOM 5055 N N . ILE B 1 316 ? -9.766 -47.031 -9.438 1 41.34 316 ILE B N 1
ATOM 5056 C CA . ILE B 1 316 ? -9.906 -48.375 -9.969 1 41.34 316 ILE B CA 1
ATOM 5057 C C . ILE B 1 316 ? -10.836 -49.188 -9.078 1 41.34 316 ILE B C 1
ATOM 5059 O O . ILE B 1 316 ? -10.68 -49.219 -7.852 1 41.34 316 ILE B O 1
#

Secondary structure (DSSP, 8-state):
----------TTTTTTSS---HHHHHHHHHHHHHSS--B-HHHHHTT-TTPBP-EEETTTTEEE-HHHHHHTHHHHHHH--EEES---SS-S--------EETTTTEE--EEETTTTEEE-HHHHHHHSTT-S-EEEHHHHHHHHHHSSHHHHHHHHHHHHHHHHHHHHHHHHHHHHHHHHHHHHHHHHHHHHHHHHHHHHHHHHHHHHHHHHHHHHHHHHHHHHHHHHHHHHHHHHHHHHHHHHHHHHTT-HHHHHHHHHHHHHHHHHHHHHHHHHHHH-EEEEEEEE--S-GGGSGGGTT-EEEEEEEE--TT-/----------GGGGGGGS--SHHHHHHHHHHHHHSS--B-HHHHHTT-TTPBP-EEETTTTEEE-HHHHHHTHHHHHHH--EEE----SS----------EETTTTEE--EEETTTTEEE-HHHHHHHSTT-S-EEEHHHHHHHHHHSSHHHHHHHHHHHHHHHHHHHHHHHHHHHHHHHHHHHHHHHHHHHHHHHHHHHHHHHHHHHHHHHHHHHHHHHHHHHHHHHHHHHHHHHHHHHHHHHHHHHHTT-HHHHHHHHHHHHHHHHHHHHHHHHHHHH-EEEEEEEE--S-GGGSGGGTT-EEEEEEEE--TT-

Organism: Mizuhopecten yessoensis (NCBI:txid6573)

Solvent-accessible surface area (backbone atoms only — not comparable to full-atom values): 34313 Å² total; per-residue (Å²): 136,84,76,83,79,80,77,77,76,70,74,70,62,58,69,71,64,50,72,71,61,54,54,44,43,42,49,54,45,48,61,68,49,53,85,59,85,46,38,10,44,71,38,43,77,40,97,50,55,79,44,56,23,44,33,30,23,51,60,75,64,33,28,22,23,77,66,52,42,64,78,37,34,74,69,38,67,74,59,28,61,65,47,76,58,71,81,71,69,85,68,48,80,64,82,57,84,61,49,46,60,29,84,89,70,77,31,54,34,51,31,31,31,64,86,75,67,40,77,23,18,74,63,47,36,60,73,75,39,59,83,50,88,52,64,39,45,41,68,56,49,37,49,52,38,68,77,41,64,57,54,61,49,45,43,50,47,26,53,52,47,25,51,54,26,48,54,50,34,54,50,44,52,50,51,49,53,52,45,52,52,35,48,52,51,31,53,49,49,46,52,51,49,51,53,53,51,49,52,51,48,50,50,42,46,50,52,51,51,50,51,49,51,51,53,50,51,56,52,49,49,55,50,48,51,53,34,50,53,31,48,50,51,23,51,50,30,49,50,47,38,55,48,35,53,52,22,55,73,67,64,36,52,68,56,30,52,37,39,51,54,49,43,52,52,49,44,51,51,45,55,51,49,52,53,55,45,50,74,65,35,51,46,75,42,63,42,66,43,72,63,96,45,47,31,64,39,51,90,38,37,67,30,44,81,42,81,44,77,41,78,44,70,79,76,118,134,85,76,81,78,80,79,76,74,71,73,69,63,60,71,71,63,52,74,70,66,52,54,44,43,43,50,54,50,48,60,68,48,55,84,59,86,45,38,10,46,68,36,44,74,73,76,47,58,78,43,54,24,44,32,31,24,52,60,74,67,33,28,20,23,80,64,52,43,63,78,38,34,73,67,37,67,75,59,29,62,64,49,77,59,70,80,73,68,82,68,53,79,66,82,56,85,61,50,47,60,27,85,88,70,77,33,51,34,51,31,30,31,65,86,75,67,38,78,23,18,74,63,48,36,60,70,75,39,59,84,51,86,53,63,38,44,40,65,57,49,37,49,52,36,68,76,41,65,57,55,60,49,45,45,51,46,27,53,53,46,26,49,54,27,47,52,50,35,53,52,42,53,51,51,50,53,52,44,51,52,36,48,52,51,31,53,48,48,45,53,52,48,51,50,52,50,49,52,51,50,51,50,43,46,50,51,51,50,50,51,48,52,51,54,49,51,55,53,48,49,55,51,51,52,52,35,50,52,32,49,52,51,22,51,49,30,49,50,49,38,54,50,34,54,52,23,55,73,67,65,37,50,68,57,28,51,40,38,50,52,50,43,53,53,49,44,51,50,46,55,52,50,52,53,53,45,50,73,65,35,50,48,72,42,61,42,66,43,71,62,96,46,47,32,64,39,51,90,39,38,66,29,42,81,45,80,45,77,40,77,44,71,78,77,119

InterPro domains:
  IPR047153 TRIM45/56/19-like [PTHR25462] (15-275)

Foldseek 3Di:
DDPPDPPPPDPPCVLVPPPPPLVVLVLVLLVVLPDDFQAAQVVCVPPRNPHGQQWAFSFVSGGHDPVVCVVCVVVSVPRGPIDGNPPPDPPSVPVPVQQDADPVPRAGFFKAQPVSGDTDGPVCCVPPVVVGPDMDTPVVVVVVCVVDCNVVVVVVVVVVVVVVVVVVVVVVVVVVVVVVVVVVVVVVVVVVVVVVVVVLVVVLQVVQVVVLVVVCVVVVVVVVVLVVVVVVLVVVLVVLVVQLVVCVVVVVPVSNVVSVVVNVVSVVVVVVSVVVCLVVVWDKDWDFAADPALVVPVSCSVGHIDIDIGRDNPDD/DDPPDPPPPDPPCVLVPPPDPLVVLVLVLLVVPPDDFQAFQVVCVVPNVPHGFQWAFSQVRGGHDPVVCVVCVVVSVVRGPIDGDPPPDPPSVPVPVQQDADPVPRAGFFKAQPVSRDTDGPVCCVPPVVPGPDMDTPVVVVVVCVVDCNVVVVVVVVVVVVVVVVVVVVVVVVVVVVVVVVVVVVVVVVVVVVVVVVVLVVVLVVVQVVVLVVVCVVVVVVVVVLVVVVVVLVVVLVVLVVQLVVCVVVVVPVSNVVSVVVNVVSVVVVVVSVVVCLVVVWDKDWDFAADPALVVPVSCSVTHIDIDIGRDNPDD